Protein AF-0000000087124757 (afdb_homodimer)

Secondary structure (DSSP, 8-state):
----------------------PPP--TTT-PPPPPP---TTEEEEE-TTPPEEE--SB-SSSB---SS--HHHHHHHHHHHTSTT--HHHHHHHHHHHHHHHHHT--SHHHHHHHHHHHHHHHHHHHHH-HHHHHHHHHHHEEEEEGGGHHHHHHHHHHHHHHHTT--HHHHSHHHHHHHHHHTTT-HHHHHHHHHHHSGGGEEE-TT---HHHHHHHHHHHTTS--------------------S-----/----------------------PPP--TTT-PPPPPP---TTEEEEE-TTPPEEE--SB-SSSB---SS--HHHHHHHHHHHTSTT--HHHHHHHHHHHHHHHHHT--SHHHHHHHHHHHHHHHHHHHHH-HHHHHHHHHHHEEEEEGGGHHHHHHHHHHHHHHHTT--HHHHSHHHHHHHHHHTTT-HHHHHHHHHHHSGGGEEE-TT---HHHHHHHHHHHTTS--------------------S-----

InterPro domains:
  IPR010711 Group XII secretory phospholipase A2 precursor [PF06951] (37-149)
  IPR010711 Group XII secretory phospholipase A2 precursor [PTHR12824] (26-150)
  IPR036444 Phospholipase A2 domain superfamily [G3DSA:1.20.90.10] (26-131)
  IPR036444 Phospholipase A2 domain superfamily [SSF48619] (36-127)

pLDDT: mean 80.09, std 24.35, range [23.08, 98.69]

Foldseek 3Di:
DPPPPPPPPPPPPPPVPVPPPLDADDCVVPQDFFDADDDDPQKDKAFDQPDFAEFAFPDFLLDDDDDPQRLRVLRLLLSNQLQQQPRGLVVSLVSSLVSLSVSLVPDDDSVSSSRSSVVSNVSSCCSRNPCSQQSRQSNVRGIDIDRPVCRLVRLLSSVLSLCVVQPHDPVCNDPVNSVVLCVVCPVNSSVSVSVVCVVRVVSYHYDSNDGTPVSVVSVVVVPVVDDPDDDDDDPPDPPCPVDDPPDPPPDD/DPPPPPPPPPPPPPPVPVPPPLDADDCVVPQDFQDADDDDPQKDKAFDQPDFAEFQFPDFLLDDDDDPQRCRVLRLLLSNQLQQQPRGLVVSLVSSLVSLSVSLVPDDDSVSSSRSSVVSNVSSCCSRNPCSQQSRQSNVRGIDIDRPVCRLVRLLSSVLSLCVVQPHDPVCNDPVNSVVLCVVCPVNSSVSVSVVCVVRVVSYHYDSNDGTPVSVVSVVVVPVVDPPDDDDDDPPDPPCPVDDPPDPPPDD

Radius of gyration: 28.94 Å; Cα contacts (8 Å, |Δi|>4): 616; chains: 2; bounding box: 80×95×73 Å

Solvent-accessible surface area (backbone atoms only — not comparable to full-atom values): 28978 Å² total; per-residue (Å²): 136,83,78,76,78,76,78,76,77,75,76,74,75,75,74,74,69,74,67,68,66,86,64,66,63,40,48,76,89,64,40,64,82,59,72,71,86,79,48,61,89,74,31,25,70,23,42,41,53,82,63,77,45,53,22,52,32,35,68,38,48,64,49,56,48,45,57,93,60,85,52,42,69,43,29,25,50,36,38,43,41,36,41,25,36,83,45,59,65,68,59,32,51,51,49,35,47,52,46,46,49,54,59,28,67,69,44,81,52,64,69,60,24,48,28,36,46,28,50,43,42,51,51,49,50,43,54,51,67,63,33,48,57,43,38,42,50,31,25,58,67,21,28,42,71,34,51,46,91,44,26,66,58,35,41,50,48,21,49,51,44,50,38,58,75,68,66,55,56,70,73,61,67,32,68,67,43,43,52,50,52,52,61,73,28,61,94,36,53,31,58,49,52,54,51,49,40,64,76,39,52,82,59,56,37,80,33,65,75,51,72,50,54,62,24,51,45,33,44,59,37,57,53,76,72,56,83,74,76,82,70,88,77,64,86,66,74,76,71,70,68,69,90,86,77,90,72,67,94,73,88,126,135,82,78,77,78,76,77,77,76,77,76,75,75,75,75,72,69,74,68,68,66,86,64,67,63,40,48,78,88,65,39,64,82,59,74,72,86,79,48,60,91,73,32,25,71,23,43,40,53,82,64,77,46,53,21,50,33,36,67,37,49,64,48,54,50,45,58,94,61,86,52,42,68,41,29,26,51,35,38,43,40,38,41,25,39,83,44,59,64,68,59,33,52,51,45,34,48,52,45,46,49,52,60,28,68,69,45,80,53,66,70,59,22,48,28,37,47,28,49,42,41,51,52,49,50,42,54,52,66,64,33,48,58,43,38,43,50,32,24,58,67,20,28,41,70,34,50,47,90,42,26,65,59,37,41,50,50,21,50,52,43,50,38,60,75,67,66,53,57,70,74,62,69,33,67,69,44,44,50,50,52,52,60,74,31,60,97,36,54,31,58,49,51,53,52,49,40,67,75,40,53,80,58,56,37,81,34,64,75,50,74,48,55,61,24,53,46,33,44,59,33,57,50,78,71,52,83,72,78,82,69,83,78,68,86,68,73,74,73,70,69,67,86,87,76,89,78,69,91,74,87,128

Structure (mmCIF, N/CA/C/O backbone):
data_AF-0000000087124757-model_v1
#
loop_
_entity.id
_entity.type
_entity.pdbx_description
1 polymer 'Phospholipase A2'
#
loop_
_atom_site.group_PDB
_atom_site.id
_atom_site.type_symbol
_atom_site.label_atom_id
_atom_site.label_alt_id
_atom_site.label_comp_id
_atom_site.label_asym_id
_atom_site.label_entity_id
_atom_site.label_seq_id
_atom_site.pdbx_PDB_ins_code
_atom_site.Cartn_x
_atom_site.Cartn_y
_atom_site.Cartn_z
_atom_site.occupancy
_atom_site.B_iso_or_equiv
_atom_site.auth_seq_id
_atom_site.auth_comp_id
_atom_site.auth_asym_id
_atom_site.auth_atom_id
_atom_site.pdbx_PDB_model_num
ATOM 1 N N . MET A 1 1 ? -51.438 40.969 -28.281 1 32.56 1 MET A N 1
ATOM 2 C CA . MET A 1 1 ? -51.062 40.156 -27.109 1 32.56 1 MET A CA 1
ATOM 3 C C . MET A 1 1 ? -49.812 39.344 -27.391 1 32.56 1 MET A C 1
ATOM 5 O O . MET A 1 1 ? -49.844 38.375 -28.156 1 32.56 1 MET A O 1
ATOM 9 N N . VAL A 1 2 ? -48.656 40.031 -27.469 1 40.56 2 VAL A N 1
ATOM 10 C CA . VAL A 1 2 ? -47.281 39.562 -27.766 1 40.56 2 VAL A CA 1
ATOM 11 C C . VAL A 1 2 ? -46.812 38.625 -26.641 1 40.56 2 VAL A C 1
ATOM 13 O O . VAL A 1 2 ? -46.75 39.062 -25.484 1 40.56 2 VAL A O 1
ATOM 16 N N . LEU A 1 3 ? -47.094 37.375 -26.734 1 39.69 3 LEU A N 1
ATOM 17 C CA . LEU A 1 3 ? -46.625 36.344 -25.844 1 39.69 3 LEU A CA 1
ATOM 18 C C . LEU A 1 3 ? -45.094 36.281 -25.781 1 39.69 3 LEU A C 1
ATOM 20 O O . LEU A 1 3 ? -44.438 36.062 -26.797 1 39.69 3 LEU A O 1
ATOM 24 N N . THR A 1 4 ? -44.531 37.062 -24.875 1 40.69 4 THR A N 1
ATOM 25 C CA . THR A 1 4 ? -43.125 36.969 -24.531 1 40.69 4 THR A CA 1
ATOM 26 C C . THR A 1 4 ? -42.781 35.562 -24.094 1 40.69 4 THR A C 1
ATOM 28 O O . THR A 1 4 ? -43.375 35 -23.188 1 40.69 4 THR A O 1
ATOM 31 N N . ARG A 1 5 ? -42.312 34.75 -25.031 1 38.16 5 ARG A N 1
ATOM 32 C CA . ARG A 1 5 ? -41.688 33.438 -24.766 1 38.16 5 ARG A CA 1
ATOM 33 C C . ARG A 1 5 ? -40.562 33.562 -23.734 1 38.16 5 ARG A C 1
ATOM 35 O O . ARG A 1 5 ? -39.562 34.25 -23.969 1 38.16 5 ARG A O 1
ATOM 42 N N . SER A 1 6 ? -40.906 33.531 -22.469 1 37.94 6 SER A N 1
ATOM 43 C CA . SER A 1 6 ? -39.875 33.375 -21.422 1 37.94 6 SER A CA 1
ATOM 44 C C . SER A 1 6 ? -38.969 32.188 -21.688 1 37.94 6 SER A C 1
ATOM 46 O O . SER A 1 6 ? -39.438 31.062 -21.812 1 37.94 6 SER A O 1
ATOM 48 N N . LEU A 1 7 ? -37.844 32.438 -22.328 1 37.19 7 LEU A N 1
ATOM 49 C CA . LEU A 1 7 ? -36.781 31.469 -22.438 1 37.19 7 LEU A CA 1
ATOM 50 C C . LEU A 1 7 ? -36.281 31.047 -21.062 1 37.19 7 LEU A C 1
ATOM 52 O O . LEU A 1 7 ? -35.75 31.875 -20.312 1 37.19 7 LEU A O 1
ATOM 56 N N . LEU A 1 8 ? -36.969 30.141 -20.422 1 35.88 8 LEU A N 1
ATOM 57 C CA . LEU A 1 8 ? -36.406 29.484 -19.25 1 35.88 8 LEU A CA 1
ATOM 58 C C . LEU A 1 8 ? -35.062 28.844 -19.562 1 35.88 8 LEU A C 1
ATOM 60 O O . LEU A 1 8 ? -34.969 27.953 -20.406 1 35.88 8 LEU A O 1
ATOM 64 N N . LEU A 1 9 ? -34 29.609 -19.406 1 36.03 9 LEU A N 1
ATOM 65 C CA . LEU A 1 9 ? -32.656 29.016 -19.406 1 36.03 9 LEU A CA 1
ATOM 66 C C . LEU A 1 9 ? -32.5 28.016 -18.281 1 36.03 9 LEU A C 1
ATOM 68 O O . LEU A 1 9 ? -32.531 28.375 -17.094 1 36.03 9 LEU A O 1
ATOM 72 N N . SER A 1 10 ? -32.969 26.828 -18.5 1 36.44 10 SER A N 1
ATOM 73 C CA . SER A 1 10 ? -32.594 25.734 -17.609 1 36.44 10 SER A CA 1
ATOM 74 C C . SER A 1 10 ? -31.078 25.656 -17.469 1 36.44 10 SER A C 1
ATOM 76 O O . SER A 1 10 ? -30.359 25.438 -18.469 1 36.44 10 SER A O 1
ATOM 78 N N . CYS A 1 11 ? -30.5 26.375 -16.562 1 33.31 11 CYS A N 1
ATOM 79 C CA . CYS A 1 11 ? -29.125 26.125 -16.156 1 33.31 11 CYS A CA 1
ATOM 80 C C . CYS A 1 11 ? -28.938 24.656 -15.75 1 33.31 11 CYS A C 1
ATOM 82 O O . CYS A 1 11 ? -29.422 24.234 -14.703 1 33.31 11 CYS A O 1
ATOM 84 N N . ALA A 1 12 ? -28.812 23.781 -16.734 1 34.53 12 ALA A N 1
ATOM 85 C CA . ALA A 1 12 ? -28.312 22.438 -16.422 1 34.53 12 ALA A CA 1
ATOM 86 C C . ALA A 1 12 ? -27.031 22.516 -15.609 1 34.53 12 ALA A C 1
ATOM 88 O O . ALA A 1 12 ? -26 23.016 -16.078 1 34.53 12 ALA A O 1
ATOM 89 N N . LEU A 1 13 ? -27.094 22.609 -14.328 1 34.84 13 LEU A N 1
ATOM 90 C CA . LEU A 1 13 ? -25.969 22.328 -13.445 1 34.84 13 LEU A CA 1
ATOM 91 C C . LEU A 1 13 ? -25.281 21.031 -13.828 1 34.84 13 LEU A C 1
ATOM 93 O O . LEU A 1 13 ? -25.859 19.953 -13.703 1 34.84 13 LEU A O 1
ATOM 97 N N . TRP A 1 14 ? -24.391 21.062 -14.781 1 32.84 14 TRP A N 1
ATOM 98 C CA . TRP A 1 14 ? -23.453 19.953 -14.984 1 32.84 14 TRP A CA 1
ATOM 99 C C . TRP A 1 14 ? -22.672 19.672 -13.703 1 32.84 14 TRP A C 1
ATOM 101 O O . TRP A 1 14 ? -21.797 20.453 -13.328 1 32.84 14 TRP A O 1
ATOM 111 N N . VAL A 1 15 ? -23.234 19.078 -12.758 1 34.16 15 VAL A N 1
ATOM 112 C CA . VAL A 1 15 ? -22.391 18.422 -11.758 1 34.16 15 VAL A CA 1
ATOM 113 C C . VAL A 1 15 ? -21.422 17.469 -12.445 1 34.16 15 VAL A C 1
ATOM 115 O O . VAL A 1 15 ? -21.828 16.406 -12.922 1 34.16 15 VAL A O 1
ATOM 118 N N . GLY A 1 16 ? -20.453 17.969 -13.07 1 30.33 16 GLY A N 1
ATOM 119 C CA . GLY A 1 16 ? -19.391 17.109 -13.547 1 30.33 16 GLY A CA 1
ATOM 120 C C . GLY A 1 16 ? -18.922 16.094 -12.508 1 30.33 16 GLY A C 1
ATOM 121 O O . GLY A 1 16 ? -18.297 16.469 -11.516 1 30.33 16 GLY A O 1
ATOM 122 N N . CYS A 1 17 ? -19.625 15.109 -12.352 1 33.94 17 CYS A N 1
ATOM 123 C CA . CYS A 1 17 ? -19.094 13.945 -11.648 1 33.94 17 CYS A CA 1
ATOM 124 C C . CYS A 1 17 ? -17.734 13.547 -12.227 1 33.94 17 CYS A C 1
ATOM 126 O O . CYS A 1 17 ? -17.656 13.086 -13.367 1 33.94 17 CYS A O 1
ATOM 128 N N . VAL A 1 18 ? -16.75 14.227 -11.953 1 34.88 18 VAL A N 1
ATOM 129 C CA . VAL A 1 18 ? -15.445 13.688 -12.336 1 34.88 18 VAL A CA 1
ATOM 130 C C . VAL A 1 18 ? -15.391 12.195 -12.023 1 34.88 18 VAL A C 1
ATOM 132 O O . VAL A 1 18 ? -15.422 11.797 -10.852 1 34.88 18 VAL A O 1
ATOM 135 N N . ALA A 1 19 ? -15.875 11.453 -12.914 1 38.41 19 ALA A N 1
ATOM 136 C CA . ALA A 1 19 ? -15.703 10.008 -12.828 1 38.41 19 ALA A CA 1
ATOM 137 C C . ALA A 1 19 ? -14.266 9.648 -12.453 1 38.41 19 ALA A C 1
ATOM 139 O O . ALA A 1 19 ? -13.312 10.148 -13.062 1 38.41 19 ALA A O 1
ATOM 140 N N . ALA A 1 20 ? -14.008 9.328 -11.195 1 45.75 20 ALA A N 1
ATOM 141 C CA . ALA A 1 20 ? -12.719 8.766 -10.789 1 45.7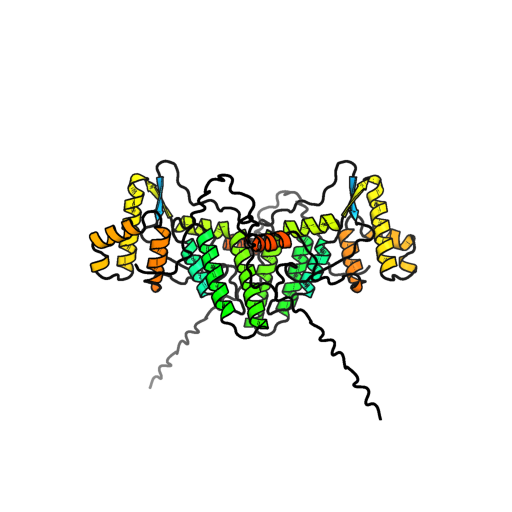5 20 ALA A CA 1
ATOM 142 C C . ALA A 1 20 ? -12.156 7.852 -11.875 1 45.75 20 ALA A C 1
ATOM 144 O O . ALA A 1 20 ? -12.867 7 -12.414 1 45.75 20 ALA A O 1
ATOM 145 N N . SER A 1 21 ? -11.164 8.25 -12.617 1 49.28 21 SER A N 1
ATOM 146 C CA . SER A 1 21 ? -10.562 7.441 -13.672 1 49.28 21 SER A CA 1
ATOM 147 C C . SER A 1 21 ? -10.391 5.992 -13.234 1 49.28 21 SER A C 1
ATOM 149 O O . SER A 1 21 ? -9.977 5.727 -12.102 1 49.28 21 SER A O 1
ATOM 151 N N . ILE A 1 22 ? -11.055 5.023 -13.828 1 55.78 22 ILE A N 1
ATOM 152 C CA . ILE A 1 22 ? -10.922 3.576 -13.695 1 55.78 22 ILE A CA 1
ATOM 153 C C . ILE A 1 22 ? -9.484 3.158 -13.984 1 55.78 22 ILE A C 1
ATOM 155 O O . ILE A 1 22 ? -9.102 2.014 -13.727 1 55.78 22 ILE A O 1
ATOM 159 N N . ASP A 1 23 ? -8.703 4.191 -14.133 1 68.94 23 ASP A N 1
ATOM 160 C CA . ASP A 1 23 ? -7.363 3.824 -14.578 1 68.94 23 ASP A CA 1
ATOM 161 C C . ASP A 1 23 ? -6.441 3.561 -13.391 1 68.94 23 ASP A C 1
ATOM 163 O O . ASP A 1 23 ? -6.465 4.301 -12.406 1 68.94 23 ASP A O 1
ATOM 167 N N . PHE A 1 24 ? -5.844 2.406 -13.523 1 78.12 24 PHE A N 1
ATOM 168 C CA . PHE A 1 24 ? -4.797 2.066 -12.562 1 78.12 24 PHE A CA 1
ATOM 169 C C . PHE A 1 24 ? -3.572 2.953 -12.766 1 78.12 24 PHE A C 1
ATOM 171 O O . PHE A 1 24 ? -3.287 3.387 -13.883 1 78.12 24 PHE A O 1
ATOM 178 N N . PRO A 1 25 ? -2.914 3.297 -11.68 1 73.56 25 PRO A N 1
ATOM 179 C CA . PRO A 1 25 ? -1.714 4.121 -11.836 1 73.56 25 PRO A CA 1
ATOM 180 C C . PRO A 1 25 ? -0.583 3.391 -12.555 1 73.56 25 PRO A C 1
ATOM 182 O O . PRO A 1 25 ? -0.464 2.168 -12.445 1 73.56 25 PRO A O 1
ATOM 185 N N . ASP A 1 26 ? 0.135 4.129 -13.297 1 72.44 26 ASP A N 1
ATOM 186 C CA . ASP A 1 26 ? 1.363 3.596 -13.875 1 72.44 26 ASP A CA 1
ATOM 187 C C . ASP A 1 26 ? 2.494 3.58 -12.852 1 72.44 26 ASP A C 1
ATOM 189 O O . ASP A 1 26 ? 2.998 4.633 -12.453 1 72.44 26 ASP A O 1
ATOM 193 N N . LEU A 1 27 ? 2.848 2.439 -12.398 1 73.06 27 LEU A N 1
ATOM 194 C CA . LEU A 1 27 ? 3.826 2.311 -11.328 1 73.06 27 LEU A CA 1
ATOM 195 C C . LEU A 1 27 ? 5.184 1.881 -11.875 1 73.06 27 LEU A C 1
ATOM 197 O O . LEU A 1 27 ? 6.07 1.491 -11.109 1 73.06 27 LEU A O 1
ATOM 201 N N . SER A 1 28 ? 5.379 1.917 -13.172 1 66.75 28 SER A N 1
ATOM 202 C CA . SER A 1 28 ? 6.594 1.426 -13.805 1 66.75 28 SER A CA 1
ATOM 203 C C . SER A 1 28 ? 7.828 2.143 -13.266 1 66.75 28 SER A C 1
ATOM 205 O O . SER A 1 28 ? 8.867 1.518 -13.047 1 66.75 28 SER A O 1
ATOM 207 N N . SER A 1 29 ? 7.652 3.459 -12.969 1 61.97 29 SER A N 1
ATOM 208 C CA . SER A 1 29 ? 8.797 4.242 -12.516 1 61.97 29 SER A CA 1
ATOM 209 C C . SER A 1 29 ? 8.984 4.129 -11 1 61.97 29 SER A C 1
ATOM 211 O O . SER A 1 29 ? 10.016 4.539 -10.469 1 61.97 29 SER A O 1
ATOM 213 N N . TYR A 1 30 ? 8.062 3.57 -10.383 1 62.69 30 TYR A N 1
ATOM 214 C CA . TYR A 1 30 ? 8.117 3.553 -8.922 1 62.69 30 TYR A CA 1
ATOM 215 C C . TYR A 1 30 ? 8.328 2.135 -8.406 1 62.69 30 TYR A C 1
ATOM 217 O O . TYR A 1 30 ? 8.656 1.939 -7.23 1 62.69 30 TYR A O 1
ATOM 225 N N . SER A 1 31 ? 8.094 1.285 -9.305 1 61.84 31 SER A N 1
ATOM 226 C CA . SER A 1 31 ? 8.273 -0.098 -8.883 1 61.84 31 SER A CA 1
ATOM 227 C C . SER A 1 31 ? 9.75 -0.436 -8.719 1 61.84 31 SER A C 1
ATOM 229 O O . SER A 1 31 ? 10.562 -0.135 -9.594 1 61.84 31 SER A O 1
ATOM 231 N N . GLN A 1 32 ? 10.125 -0.508 -7.488 1 60.91 32 GLN A N 1
ATOM 232 C CA . GLN A 1 32 ? 11.492 -0.961 -7.262 1 60.91 32 GLN A CA 1
ATOM 233 C C . GLN A 1 32 ? 11.68 -2.4 -7.734 1 60.91 32 GLN A C 1
ATOM 235 O O . GLN A 1 32 ? 10.852 -3.268 -7.441 1 60.91 32 GLN A O 1
ATOM 240 N N . PRO A 1 33 ? 12.672 -2.498 -8.633 1 70.19 33 PRO A N 1
ATOM 241 C CA . PRO A 1 33 ? 12.93 -3.873 -9.07 1 70.19 33 PRO A CA 1
ATOM 242 C C . PRO A 1 33 ? 13.289 -4.801 -7.91 1 70.19 33 PRO A C 1
ATOM 244 O O . PRO A 1 33 ? 14.094 -4.43 -7.047 1 70.19 33 PRO A O 1
ATOM 247 N N . CYS A 1 34 ? 12.477 -5.781 -7.777 1 82.5 34 CYS A N 1
ATOM 248 C CA . CYS A 1 34 ? 12.812 -6.805 -6.797 1 82.5 34 CYS A CA 1
ATOM 249 C C . CYS A 1 34 ? 14.055 -7.586 -7.227 1 82.5 34 CYS A C 1
ATOM 251 O O . CYS A 1 34 ? 14.25 -7.84 -8.414 1 82.5 34 CYS A O 1
ATOM 253 N N . GLU A 1 35 ? 14.883 -7.859 -6.332 1 82.44 35 GLU A N 1
ATOM 254 C CA . GLU A 1 35 ? 16.016 -8.719 -6.648 1 82.44 35 GLU A CA 1
ATOM 255 C C . GLU A 1 35 ? 15.555 -10.094 -7.121 1 82.44 35 GLU A C 1
ATOM 257 O O . GLU A 1 35 ? 14.758 -10.75 -6.453 1 82.44 35 GLU A O 1
ATOM 262 N N . PRO A 1 36 ? 16 -10.43 -8.25 1 86.06 36 PRO A N 1
ATOM 263 C CA . PRO A 1 36 ? 15.648 -11.773 -8.711 1 86.06 36 PRO A CA 1
ATOM 264 C C . PRO A 1 36 ? 16.344 -12.875 -7.914 1 86.06 36 PRO A C 1
ATOM 266 O O . PRO A 1 36 ? 17.266 -12.594 -7.148 1 86.06 36 PRO A O 1
ATOM 269 N N . PHE A 1 37 ? 15.75 -14.055 -7.961 1 95.12 37 PHE A N 1
ATOM 270 C CA . PHE A 1 37 ? 16.438 -15.234 -7.434 1 95.12 37 PHE A CA 1
ATOM 271 C C . PHE A 1 37 ? 17.766 -15.453 -8.156 1 95.12 37 PHE A C 1
ATOM 273 O O . P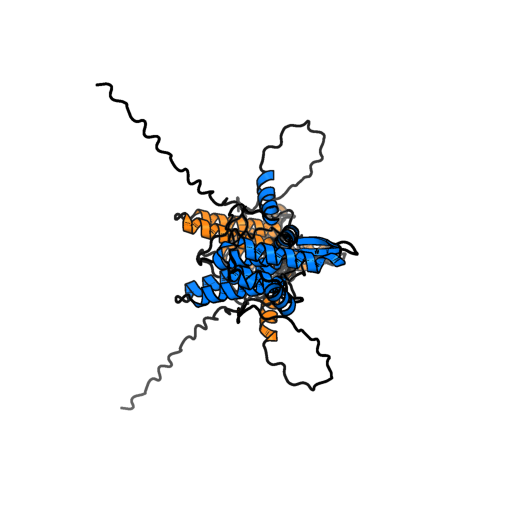HE A 1 37 ? 17.797 -15.57 -9.383 1 95.12 37 PHE A O 1
ATOM 280 N N . THR A 1 38 ? 18.844 -15.5 -7.422 1 94.44 38 THR A N 1
ATOM 281 C CA . THR A 1 38 ? 20.156 -15.602 -8.047 1 94.44 38 THR A CA 1
ATOM 282 C C . THR A 1 38 ? 20.938 -16.781 -7.48 1 94.44 38 THR A C 1
ATOM 284 O O . THR A 1 38 ? 20.641 -17.266 -6.383 1 94.44 38 THR A O 1
ATOM 287 N N . CYS A 1 39 ? 21.781 -17.203 -8.312 1 97.19 39 CYS A N 1
ATOM 288 C CA . CYS A 1 39 ? 22.672 -18.297 -7.953 1 97.19 39 CYS A CA 1
ATOM 289 C C . CYS A 1 39 ? 24.141 -17.875 -8.055 1 97.19 39 CYS A C 1
ATOM 291 O O . CYS A 1 39 ? 24.453 -16.891 -8.742 1 97.19 39 CYS A O 1
ATOM 293 N N . ARG A 1 40 ? 24.953 -18.562 -7.332 1 95.44 40 ARG A N 1
ATOM 294 C CA . ARG A 1 40 ? 26.406 -18.344 -7.453 1 95.44 40 ARG A CA 1
ATOM 295 C C . ARG A 1 40 ? 26.875 -18.672 -8.859 1 95.44 40 ARG A C 1
ATOM 297 O O . ARG A 1 40 ? 26.172 -19.328 -9.633 1 95.44 40 ARG A O 1
ATOM 304 N N . PRO A 1 41 ? 28.062 -18.219 -9.164 1 95.5 41 PRO A N 1
ATOM 305 C CA . PRO A 1 41 ? 28.578 -18.516 -10.5 1 95.5 41 PRO A CA 1
ATOM 306 C C . PRO A 1 41 ? 28.578 -20 -10.82 1 95.5 41 PRO A C 1
ATOM 308 O O . PRO A 1 41 ? 28.797 -20.828 -9.93 1 95.5 41 PRO A O 1
ATOM 311 N N . LYS A 1 42 ? 28.344 -20.375 -11.984 1 97.19 42 LYS A N 1
ATOM 312 C CA . LYS A 1 42 ? 28.344 -21.734 -12.531 1 97.19 42 LYS A CA 1
ATOM 313 C C . LYS A 1 42 ? 27.094 -22.484 -12.094 1 97.19 42 LYS A C 1
ATOM 315 O O . LYS A 1 42 ? 27.016 -23.719 -12.25 1 97.19 42 LYS A O 1
ATOM 320 N N . ARG A 1 43 ? 26.234 -21.812 -11.453 1 98 43 ARG A N 1
ATOM 321 C CA . ARG A 1 43 ? 24.922 -22.375 -11.117 1 98 43 ARG A CA 1
ATOM 322 C C . ARG A 1 43 ? 23.797 -21.5 -11.672 1 98 43 ARG A C 1
ATOM 324 O O . ARG A 1 43 ? 23.984 -20.297 -11.883 1 98 43 ARG A O 1
ATOM 331 N N . SER A 1 44 ? 22.734 -22.125 -11.938 1 97.38 44 SER A N 1
ATOM 332 C CA . SER A 1 44 ? 21.594 -21.422 -12.508 1 97.38 44 SER A CA 1
ATOM 333 C C . SER A 1 44 ? 20.297 -21.812 -11.812 1 97.38 44 SER A C 1
ATOM 335 O O . SER A 1 44 ? 20.172 -22.938 -11.328 1 97.38 44 SER A O 1
ATOM 337 N N . PRO A 1 45 ? 19.375 -20.859 -11.82 1 97.81 45 PRO A N 1
ATOM 338 C CA . PRO A 1 45 ? 18.078 -21.203 -11.242 1 97.81 45 PRO A CA 1
ATOM 339 C C . PRO A 1 45 ? 17.328 -22.25 -12.062 1 97.81 45 PRO A C 1
ATOM 341 O O . PRO A 1 45 ? 17.375 -22.234 -13.289 1 97.81 45 PRO A O 1
ATOM 344 N N . ALA A 1 46 ? 16.734 -23.156 -11.398 1 98.25 46 ALA A N 1
ATOM 345 C CA . ALA A 1 46 ? 15.836 -24.156 -11.969 1 98.25 46 ALA A CA 1
ATOM 346 C C . ALA A 1 46 ? 14.656 -24.438 -11.039 1 98.25 46 ALA A C 1
ATOM 348 O O . ALA A 1 46 ? 14.758 -24.234 -9.828 1 98.25 46 ALA A O 1
ATOM 349 N N . PRO A 1 47 ? 13.531 -24.828 -11.68 1 98.56 47 PRO A N 1
ATOM 350 C CA . PRO A 1 47 ? 12.391 -25.109 -10.812 1 98.56 47 PRO A CA 1
ATOM 351 C C . PRO A 1 47 ? 12.594 -26.344 -9.945 1 98.56 47 PRO A C 1
ATOM 353 O O . PRO A 1 47 ? 13.188 -27.328 -10.398 1 98.56 47 PRO A O 1
ATOM 356 N N . VAL A 1 48 ? 12.102 -26.266 -8.75 1 98.44 48 VAL A N 1
ATOM 357 C CA . VAL A 1 48 ? 12.094 -27.422 -7.863 1 98.44 48 VAL A CA 1
ATOM 358 C C . VAL A 1 48 ? 11.18 -28.516 -8.438 1 98.44 48 VAL A C 1
ATOM 360 O O . VAL A 1 48 ? 10.016 -28.25 -8.75 1 98.44 48 VAL A O 1
ATOM 363 N N . LYS A 1 49 ? 11.695 -29.672 -8.523 1 98.06 49 LYS A N 1
ATOM 364 C CA . LYS A 1 49 ? 11.039 -30.766 -9.234 1 98.06 49 LYS A CA 1
ATOM 365 C C . LYS A 1 49 ? 9.648 -31.031 -8.68 1 98.06 49 LYS A C 1
ATOM 367 O O . LYS A 1 49 ? 8.672 -31.078 -9.43 1 98.06 49 LYS A O 1
ATOM 372 N N . ASP A 1 50 ? 9.492 -31.188 -7.395 1 97.88 50 ASP A N 1
ATOM 373 C CA . ASP A 1 50 ? 8.234 -31.625 -6.801 1 97.88 50 ASP A CA 1
ATOM 374 C C . ASP A 1 50 ? 7.562 -30.469 -6.047 1 97.88 50 ASP A C 1
ATOM 376 O O . ASP A 1 50 ? 6.855 -30.703 -5.062 1 97.88 50 ASP A O 1
ATOM 380 N N . PHE A 1 51 ? 7.867 -29.281 -6.484 1 97.31 51 PHE A N 1
ATOM 381 C CA . PHE A 1 51 ? 7.262 -28.109 -5.859 1 97.31 51 PHE A CA 1
ATOM 382 C C . PHE A 1 51 ? 5.742 -28.156 -5.961 1 97.31 51 PHE A C 1
ATOM 384 O O . PHE A 1 51 ? 5.195 -28.469 -7.023 1 97.31 51 PHE A O 1
ATOM 391 N N . GLU A 1 52 ? 5.078 -27.828 -4.816 1 96.69 52 GLU A N 1
ATOM 392 C CA . GLU A 1 52 ? 3.621 -27.75 -4.789 1 96.69 52 GLU A CA 1
ATOM 393 C C . GLU A 1 52 ? 3.15 -26.297 -4.816 1 96.69 52 GLU A C 1
ATOM 395 O O . GLU A 1 52 ? 3.578 -25.484 -3.992 1 96.69 52 GLU A O 1
ATOM 400 N N . PHE A 1 53 ? 2.291 -25.984 -5.758 1 97.31 53 PHE A N 1
ATOM 401 C CA . PHE A 1 53 ? 1.711 -24.656 -5.801 1 97.31 53 PHE A CA 1
ATOM 402 C C . PHE A 1 53 ? 0.656 -24.484 -4.715 1 97.31 53 PHE A C 1
ATOM 404 O O . PHE A 1 53 ? -0.32 -25.234 -4.668 1 97.31 53 PHE A O 1
ATOM 411 N N . THR A 1 54 ? 0.87 -23.469 -3.854 1 95.88 54 THR A N 1
ATOM 412 C CA . THR A 1 54 ? -0.093 -23.156 -2.803 1 95.88 54 THR A CA 1
ATOM 413 C C . THR A 1 54 ? -0.477 -21.688 -2.844 1 95.88 54 THR A C 1
ATOM 415 O O . THR A 1 54 ? 0.296 -20.844 -3.32 1 95.88 54 THR A O 1
ATOM 418 N N . ALA A 1 55 ? -1.661 -21.422 -2.471 1 94.94 55 ALA A N 1
ATOM 419 C CA . ALA A 1 55 ? -2.182 -20.062 -2.418 1 94.94 55 ALA A CA 1
ATOM 420 C C . ALA A 1 55 ? -3.006 -19.828 -1.155 1 94.94 55 ALA A C 1
ATOM 422 O O . ALA A 1 55 ? -3.535 -20.781 -0.575 1 94.94 55 ALA A O 1
ATOM 423 N N . ASN A 1 56 ? -3.125 -18.656 -0.701 1 92.31 56 ASN A N 1
ATOM 424 C CA . ASN A 1 56 ? -3.871 -18.359 0.518 1 92.31 56 ASN A CA 1
ATOM 425 C C . ASN A 1 56 ? -4.766 -17.141 0.346 1 92.31 56 ASN A C 1
ATOM 427 O O . ASN A 1 56 ? -5.098 -16.469 1.324 1 92.31 56 ASN A O 1
ATOM 431 N N . GLY A 1 57 ? -5.074 -16.828 -0.89 1 92.5 57 GLY A N 1
ATOM 432 C CA . GLY A 1 57 ? -5.965 -15.695 -1.122 1 92.5 57 GLY A CA 1
ATOM 433 C C . GLY A 1 57 ? -5.281 -14.352 -0.986 1 92.5 57 GLY A C 1
ATOM 434 O O . GLY A 1 57 ? -4.07 -14.242 -1.204 1 92.5 57 GLY A O 1
ATOM 435 N N . CYS A 1 58 ? -6.098 -13.352 -0.707 1 92 58 CYS A N 1
ATOM 436 C CA . CYS A 1 58 ? -5.59 -11.992 -0.611 1 92 58 CYS A CA 1
ATOM 437 C C . CYS A 1 58 ? -4.98 -11.727 0.761 1 92 58 CYS A C 1
ATOM 439 O O . CYS A 1 58 ? -5.531 -12.148 1.78 1 92 58 CYS A O 1
ATOM 441 N N . GLY A 1 59 ? -3.832 -11.039 0.712 1 87.69 59 GLY A N 1
ATOM 442 C CA . GLY A 1 59 ? -3.117 -10.773 1.952 1 87.69 59 GLY A CA 1
ATOM 443 C C . GLY A 1 59 ? -2.16 -11.891 2.334 1 87.69 59 GLY A C 1
ATOM 444 O O . GLY A 1 59 ? -1.57 -12.531 1.465 1 87.69 59 GLY A O 1
ATOM 445 N N . THR A 1 60 ? -1.865 -11.953 3.619 1 83.06 60 THR A N 1
ATOM 446 C CA . THR A 1 60 ? -1.008 -13 4.168 1 83.06 60 THR A CA 1
ATOM 447 C C . THR A 1 60 ? -1.768 -13.844 5.191 1 83.06 60 THR A C 1
ATOM 449 O O . THR A 1 60 ? -2.902 -13.516 5.547 1 83.06 60 THR A O 1
ATOM 452 N N . SER A 1 61 ? -1.137 -14.938 5.59 1 79.88 61 SER A N 1
ATOM 453 C CA . SER A 1 61 ? -1.77 -15.766 6.609 1 79.88 61 SER A CA 1
ATOM 454 C C . SER A 1 61 ? -2.008 -14.977 7.895 1 79.88 61 SER A C 1
ATOM 456 O O . SER A 1 61 ? -3.023 -15.172 8.562 1 79.88 61 SER A O 1
ATOM 458 N N . GLY A 1 62 ? -1.094 -14.07 8.188 1 79.06 62 GLY A N 1
ATOM 459 C CA . GLY A 1 62 ? -1.214 -13.273 9.406 1 79.06 62 GLY A CA 1
ATOM 460 C C . GLY A 1 62 ? -2.162 -12.102 9.258 1 79.06 62 GLY A C 1
ATOM 461 O O . GLY A 1 62 ? -2.596 -11.523 10.258 1 79.06 62 GLY A O 1
ATOM 462 N N . MET A 1 63 ? -2.439 -11.781 8.031 1 84.19 63 MET A N 1
ATOM 463 C CA . MET A 1 63 ? -3.336 -10.664 7.758 1 84.19 63 MET A CA 1
ATOM 464 C C . MET A 1 63 ? -4.176 -10.93 6.512 1 84.19 63 MET A C 1
ATOM 466 O O . MET A 1 63 ? -4.016 -10.258 5.492 1 84.19 63 MET A O 1
ATOM 470 N N . PRO A 1 64 ? -5.074 -11.898 6.738 1 86.38 64 PRO A N 1
ATOM 471 C CA . PRO A 1 64 ? -5.969 -12.094 5.598 1 86.38 64 PRO A CA 1
ATOM 472 C C . PRO A 1 64 ? -6.812 -10.859 5.285 1 86.38 64 PRO A C 1
ATOM 474 O O . PRO A 1 64 ? -7.223 -10.141 6.195 1 86.38 64 PRO A O 1
ATOM 477 N N . ILE A 1 65 ? -7.102 -10.664 4.051 1 88.25 65 ILE A N 1
ATOM 478 C CA . ILE A 1 65 ? -7.816 -9.469 3.613 1 88.25 65 ILE A CA 1
ATOM 479 C C . ILE A 1 65 ? -9.164 -9.867 3.01 1 88.25 65 ILE A C 1
ATOM 481 O O . ILE A 1 65 ? -9.227 -10.742 2.141 1 88.25 65 ILE A O 1
ATOM 485 N N . SER A 1 66 ? -10.156 -9.289 3.518 1 88.19 66 SER A N 1
ATOM 486 C CA . SER A 1 66 ? -11.492 -9.422 2.953 1 88.19 66 SER A CA 1
ATOM 487 C C . SER A 1 66 ? -11.992 -8.086 2.404 1 88.19 66 SER A C 1
ATOM 489 O O . SER A 1 66 ? -11.766 -7.035 3.008 1 88.19 66 SER A O 1
ATOM 491 N N . THR A 1 67 ? -12.617 -8.148 1.192 1 88.88 67 THR A N 1
ATOM 492 C CA . THR A 1 67 ? -13.164 -6.953 0.556 1 88.88 67 THR A CA 1
ATOM 493 C C . THR A 1 67 ? -14.602 -7.188 0.108 1 88.88 67 THR A C 1
ATOM 495 O O . THR A 1 67 ? -15.078 -8.32 0.098 1 88.88 67 THR A O 1
ATOM 498 N N . SER A 1 68 ? -15.234 -6.137 -0.173 1 86.69 68 SER A N 1
ATOM 499 C CA . SER A 1 68 ? -16.609 -6.246 -0.642 1 86.69 68 SER A CA 1
ATOM 500 C C . SER A 1 68 ? -16.703 -7.078 -1.915 1 86.69 68 SER A C 1
ATOM 502 O O . SER A 1 68 ? -17.594 -7.914 -2.055 1 86.69 68 SER A O 1
ATOM 504 N N . THR A 1 69 ? -15.82 -6.777 -2.799 1 90.31 69 THR A N 1
ATOM 505 C CA . THR A 1 69 ? -15.68 -7.641 -3.969 1 90.31 69 THR A CA 1
ATOM 506 C C . THR A 1 69 ? -14.773 -8.828 -3.662 1 90.31 69 THR A C 1
ATOM 508 O O . THR A 1 69 ? -13.734 -8.672 -3.025 1 90.31 69 THR A O 1
ATOM 511 N N . ASP A 1 70 ? -15.188 -9.992 -4.086 1 92.38 70 ASP A N 1
ATOM 512 C CA . ASP A 1 70 ? -14.383 -11.195 -3.859 1 92.38 70 ASP A CA 1
ATOM 513 C C . ASP A 1 70 ? -13.242 -11.289 -4.867 1 92.38 70 ASP A C 1
ATOM 515 O O . ASP A 1 70 ? -13.445 -11.703 -6.008 1 92.38 70 ASP A O 1
ATOM 519 N N . PHE A 1 71 ? -12.047 -10.992 -4.379 1 95.94 71 PHE A N 1
ATOM 520 C CA . PHE A 1 71 ? -10.852 -11.039 -5.223 1 95.94 71 PHE A CA 1
ATOM 521 C C . PHE A 1 71 ? -10.062 -12.32 -4.965 1 95.94 71 PHE A C 1
ATOM 523 O O . PHE A 1 71 ? -8.922 -12.453 -5.418 1 95.94 71 PHE A O 1
ATOM 530 N N . GLN A 1 72 ? -10.602 -13.273 -4.344 1 95.06 72 GLN A N 1
ATOM 531 C CA . GLN A 1 72 ? -9.859 -14.453 -3.9 1 95.06 72 GLN A CA 1
ATOM 532 C C . GLN A 1 72 ? -9.203 -15.164 -5.078 1 95.06 72 GLN A C 1
ATOM 534 O O . GLN A 1 72 ? -8.031 -15.539 -5.004 1 95.06 72 GLN A O 1
ATOM 539 N N . GLU A 1 73 ? -9.938 -15.359 -6.078 1 96.25 73 GLU A N 1
ATOM 540 C CA . GLU A 1 73 ? -9.391 -16.047 -7.242 1 96.25 73 GLU A CA 1
ATOM 541 C C . GLU A 1 73 ? -8.203 -15.281 -7.824 1 96.25 73 GLU A C 1
ATOM 543 O O . GLU A 1 73 ? -7.18 -15.883 -8.156 1 96.25 73 GLU A O 1
ATOM 548 N N . CYS A 1 74 ? -8.312 -13.93 -7.984 1 97.62 74 CYS A N 1
ATOM 549 C CA . CYS A 1 74 ? -7.227 -13.102 -8.5 1 97.62 74 CYS A CA 1
ATOM 550 C C . CYS A 1 74 ? -5.988 -13.234 -7.621 1 97.62 74 CYS A C 1
ATOM 552 O O . CYS A 1 74 ? -4.875 -13.383 -8.133 1 97.62 74 CYS A O 1
ATOM 554 N N . CYS A 1 75 ? -6.223 -13.227 -6.371 1 97.25 75 CYS A N 1
ATOM 555 C CA . CYS A 1 75 ? -5.109 -13.281 -5.43 1 97.25 75 CYS A CA 1
ATOM 556 C C . CYS A 1 75 ? -4.465 -14.664 -5.422 1 97.25 75 CYS A C 1
ATOM 558 O O . CYS A 1 75 ? -3.244 -14.781 -5.309 1 97.25 75 CYS A O 1
ATOM 560 N N . ASN A 1 76 ? -5.293 -15.734 -5.512 1 97 76 ASN A N 1
ATOM 561 C CA . ASN A 1 76 ? -4.746 -17.078 -5.594 1 97 76 ASN A CA 1
ATOM 562 C C . ASN A 1 76 ? -3.822 -17.234 -6.801 1 97 76 ASN A C 1
ATOM 564 O O . ASN A 1 76 ? -2.729 -17.797 -6.68 1 97 76 ASN A O 1
ATOM 568 N N . TRP A 1 77 ? -4.23 -16.781 -7.859 1 97.56 77 TRP A N 1
ATOM 569 C CA . TRP A 1 77 ? -3.42 -16.922 -9.062 1 97.56 77 TRP A CA 1
ATOM 570 C C . TRP A 1 77 ? -2.215 -15.984 -9.023 1 97.56 77 TRP A C 1
ATOM 572 O O . TRP A 1 77 ? -1.181 -16.266 -9.633 1 97.56 77 TRP A O 1
ATOM 582 N N . HIS A 1 78 ? -2.346 -14.859 -8.32 1 97.38 78 HIS A N 1
ATOM 583 C CA . HIS A 1 78 ? -1.197 -14 -8.062 1 97.38 78 HIS A CA 1
ATOM 584 C C . HIS A 1 78 ? -0.122 -14.734 -7.273 1 97.38 78 HIS A C 1
ATOM 586 O O . HIS A 1 78 ? 1.062 -14.664 -7.613 1 97.38 78 HIS A O 1
ATOM 592 N N . ASP A 1 79 ? -0.588 -15.492 -6.305 1 96.88 79 ASP A N 1
ATOM 593 C CA . ASP A 1 79 ? 0.324 -16.344 -5.543 1 96.88 79 ASP A CA 1
ATOM 594 C C . ASP A 1 79 ? 1 -17.375 -6.445 1 96.88 79 ASP A C 1
ATOM 596 O O . ASP A 1 79 ? 2.211 -17.578 -6.355 1 96.88 79 ASP A O 1
ATOM 600 N N . ALA A 1 80 ? 0.203 -18 -7.242 1 97.75 80 ALA A N 1
ATOM 601 C CA . ALA A 1 80 ? 0.731 -18.984 -8.164 1 97.75 80 ALA A CA 1
ATOM 602 C C . ALA A 1 80 ? 1.778 -18.375 -9.094 1 97.75 80 ALA A C 1
ATOM 604 O O . ALA A 1 80 ? 2.82 -18.984 -9.352 1 97.75 80 ALA A O 1
ATOM 605 N N . CYS A 1 81 ? 1.489 -17.219 -9.57 1 97.88 81 CYS A N 1
ATOM 606 C CA . CYS A 1 81 ? 2.406 -16.516 -10.461 1 97.88 81 CYS A CA 1
ATOM 607 C C . CYS A 1 81 ? 3.74 -16.25 -9.773 1 97.88 81 CYS A C 1
ATOM 609 O O . CYS A 1 81 ? 4.801 -16.484 -10.352 1 97.88 81 CYS A O 1
ATOM 611 N N . TYR A 1 82 ? 3.648 -15.805 -8.547 1 96.5 82 TYR A N 1
ATOM 612 C CA . TYR A 1 82 ? 4.852 -15.57 -7.754 1 96.5 82 TYR A CA 1
ATOM 613 C C . TYR A 1 82 ? 5.68 -16.844 -7.629 1 96.5 82 TYR A C 1
ATOM 615 O O . TYR A 1 82 ? 6.906 -16.781 -7.527 1 96.5 82 TYR A O 1
ATOM 623 N N . SER A 1 83 ? 5.035 -17.969 -7.711 1 97.19 83 SER A N 1
ATOM 624 C CA . SER A 1 83 ? 5.684 -19.25 -7.418 1 97.19 83 SER A CA 1
ATOM 625 C C . SER A 1 83 ? 6.195 -19.906 -8.688 1 97.19 83 SER A C 1
ATOM 627 O O . SER A 1 83 ? 6.609 -21.062 -8.664 1 97.19 83 SER A O 1
ATOM 629 N N . MET A 1 84 ? 6.117 -19.25 -9.773 1 97.88 84 MET A N 1
ATOM 630 C CA . MET A 1 84 ? 6.758 -19.734 -10.992 1 97.88 84 MET A CA 1
ATOM 631 C C . MET A 1 84 ? 8.234 -19.359 -11.023 1 97.88 84 MET A C 1
ATOM 633 O O . MET A 1 84 ? 8.57 -18.172 -11.133 1 97.88 84 MET A O 1
ATOM 637 N N . CYS A 1 85 ? 9.109 -20.359 -10.93 1 98.06 85 CYS A N 1
ATOM 638 C CA . CYS A 1 85 ? 10.539 -20.078 -10.891 1 98.06 85 CYS A CA 1
ATOM 639 C C . CYS A 1 85 ? 10.961 -19.234 -12.086 1 98.06 85 CYS A C 1
ATOM 641 O O . CYS A 1 85 ? 10.766 -19.625 -13.234 1 98.06 85 CYS A O 1
ATOM 643 N N . GLY A 1 86 ? 11.398 -18.047 -11.773 1 96.5 86 GLY A N 1
ATOM 644 C CA . GLY A 1 86 ? 11.945 -17.172 -12.812 1 96.5 86 GLY A CA 1
ATOM 645 C C . GLY A 1 86 ? 10.914 -16.219 -13.383 1 96.5 86 GLY A C 1
ATOM 646 O O . GLY A 1 86 ? 11.234 -15.422 -14.266 1 96.5 86 GLY A O 1
ATOM 647 N N . MET A 1 87 ? 9.742 -16.234 -12.859 1 96.25 87 MET A N 1
ATOM 648 C CA . MET A 1 87 ? 8.703 -15.32 -13.344 1 96.25 87 MET A CA 1
ATOM 649 C C . MET A 1 87 ? 9.023 -13.883 -12.945 1 96.25 87 MET A C 1
ATOM 651 O O . MET A 1 87 ? 9.266 -13.602 -11.766 1 96.25 87 MET A O 1
ATOM 655 N N . PRO A 1 88 ? 9.062 -12.992 -13.977 1 93.31 88 PRO A N 1
ATOM 656 C CA . PRO A 1 88 ? 9.188 -11.594 -13.57 1 93.31 88 PRO A CA 1
ATOM 657 C C . PRO A 1 88 ? 8.008 -11.109 -12.734 1 93.31 88 PRO A C 1
ATOM 659 O O . PRO A 1 88 ? 6.852 -11.352 -13.094 1 93.31 88 PRO A O 1
ATOM 662 N N . LYS A 1 89 ? 8.266 -10.375 -11.68 1 94.25 89 LYS A N 1
ATOM 663 C CA . LYS A 1 89 ? 7.219 -9.859 -10.797 1 94.25 89 LYS A CA 1
ATOM 664 C C . LYS A 1 89 ? 6.227 -8.992 -11.562 1 94.25 89 LYS A C 1
ATOM 666 O O . LYS A 1 89 ? 5.023 -9.031 -11.305 1 94.25 89 LYS A O 1
ATOM 671 N N . ALA A 1 90 ? 6.777 -8.242 -12.477 1 91.06 90 ALA A N 1
ATOM 672 C CA . ALA A 1 90 ? 5.949 -7.305 -13.234 1 91.06 90 ALA A CA 1
ATOM 673 C C . ALA A 1 90 ? 4.832 -8.031 -13.977 1 91.06 90 ALA A C 1
ATOM 675 O O . ALA A 1 90 ? 3.729 -7.508 -14.125 1 91.06 90 ALA A O 1
ATOM 676 N N . ASN A 1 91 ? 5.105 -9.242 -14.438 1 93 91 ASN A N 1
ATOM 677 C CA . ASN A 1 91 ? 4.09 -10.039 -15.109 1 93 91 ASN A CA 1
ATOM 678 C C . ASN A 1 91 ? 2.947 -10.406 -14.172 1 93 91 ASN A C 1
ATOM 680 O O . ASN A 1 91 ? 1.782 -10.414 -14.57 1 93 91 ASN A O 1
ATOM 684 N N . CYS A 1 92 ? 3.299 -10.719 -12.984 1 95.94 92 CYS A N 1
ATOM 685 C CA . CYS A 1 92 ? 2.295 -11.109 -12 1 95.94 92 CYS A CA 1
ATOM 686 C C . CYS A 1 92 ? 1.406 -9.93 -11.625 1 95.94 92 CYS A C 1
ATOM 688 O O . CYS A 1 92 ? 0.192 -10.078 -11.484 1 95.94 92 CYS A O 1
ATOM 690 N N . GLU A 1 93 ? 2.037 -8.766 -11.516 1 94.06 93 GLU A N 1
ATOM 691 C CA . GLU A 1 93 ? 1.258 -7.574 -11.18 1 94.06 93 GLU A CA 1
ATOM 692 C C . GLU A 1 93 ? 0.3 -7.203 -12.312 1 94.06 93 GLU A C 1
ATOM 694 O O . GLU A 1 93 ? -0.831 -6.785 -12.055 1 94.06 93 GLU A O 1
ATOM 699 N N . LYS A 1 94 ? 0.792 -7.363 -13.508 1 92.81 94 LYS A N 1
ATOM 700 C CA . LYS A 1 94 ? -0.082 -7.102 -14.648 1 92.81 94 LYS A CA 1
ATOM 701 C C . LYS A 1 94 ? -1.27 -8.062 -14.664 1 92.81 94 LYS A C 1
ATOM 703 O O . LYS A 1 94 ? -2.4 -7.652 -14.938 1 92.81 94 LYS A O 1
ATOM 708 N N . ARG A 1 95 ? -1.038 -9.273 -14.359 1 95.62 95 ARG A N 1
ATOM 709 C CA . ARG A 1 95 ? -2.105 -10.266 -14.32 1 95.62 95 ARG A CA 1
ATOM 710 C C . ARG A 1 95 ? -3.096 -9.961 -13.203 1 95.62 95 ARG A C 1
ATOM 712 O O . ARG A 1 95 ? -4.305 -10.125 -13.375 1 95.62 95 ARG A O 1
ATOM 719 N N . LEU A 1 96 ? -2.572 -9.555 -12.094 1 96.69 96 LEU A N 1
ATOM 720 C CA . LEU A 1 96 ? -3.428 -9.156 -10.977 1 96.69 96 LEU A CA 1
ATOM 721 C C . LEU A 1 96 ? -4.34 -8 -11.383 1 96.69 96 LEU A C 1
ATOM 723 O O . LEU A 1 96 ? -5.551 -8.055 -11.156 1 96.69 96 LEU A O 1
ATOM 727 N N . GLN A 1 97 ? -3.754 -7.023 -11.969 1 94.5 97 GLN A N 1
ATOM 728 C CA . GLN A 1 97 ? -4.496 -5.859 -12.43 1 94.5 97 GLN A CA 1
ATOM 729 C C . GLN A 1 97 ? -5.625 -6.262 -13.375 1 94.5 97 GLN A C 1
ATOM 731 O O . GLN A 1 97 ? -6.762 -5.824 -13.211 1 94.5 97 GLN A O 1
ATOM 736 N N . LYS A 1 98 ? -5.289 -7.066 -14.352 1 95.19 98 LYS A N 1
ATOM 737 C CA . LYS A 1 98 ? -6.273 -7.492 -15.336 1 95.19 98 LYS A CA 1
ATOM 738 C C . LYS A 1 98 ? -7.418 -8.258 -14.688 1 95.19 98 LYS A C 1
ATOM 740 O O . LYS A 1 98 ? -8.586 -8.039 -15 1 95.19 98 LYS A O 1
ATOM 745 N N . CYS A 1 99 ? -7.07 -9.125 -13.859 1 96.44 99 CYS A N 1
ATOM 746 C CA . CYS A 1 99 ? -8.07 -9.938 -13.18 1 96.44 99 CYS A CA 1
ATOM 747 C C . CYS A 1 99 ? -9.023 -9.07 -12.367 1 96.44 99 CYS A C 1
ATOM 749 O O . CYS A 1 99 ? -10.242 -9.219 -12.469 1 96.44 99 CYS A O 1
ATOM 751 N N . MET A 1 100 ? -8.469 -8.117 -11.602 1 96.25 100 MET A N 1
ATOM 752 C CA . MET A 1 100 ? -9.297 -7.277 -10.742 1 96.25 100 MET A CA 1
ATOM 753 C C . MET A 1 100 ? -10.133 -6.312 -11.578 1 96.25 100 MET A C 1
ATOM 755 O O . MET A 1 100 ? -11.297 -6.059 -11.25 1 96.25 100 MET A O 1
ATOM 759 N N . LYS A 1 101 ? -9.562 -5.82 -12.641 1 95.31 101 LYS A N 1
ATOM 760 C CA . LYS A 1 101 ? -10.32 -4.957 -13.547 1 95.31 101 LYS A CA 1
ATOM 761 C C . LYS A 1 101 ? -11.547 -5.684 -14.094 1 95.31 101 LYS A C 1
ATOM 763 O O . LYS A 1 101 ? -12.641 -5.121 -14.133 1 95.31 101 LYS A O 1
ATOM 768 N N . ALA A 1 102 ? -11.336 -6.895 -14.492 1 95.69 102 ALA A N 1
ATOM 769 C CA . ALA A 1 102 ? -12.438 -7.676 -15.047 1 95.69 102 ALA A CA 1
ATOM 770 C C . ALA A 1 102 ? -13.539 -7.883 -14.016 1 95.69 102 ALA A C 1
ATOM 772 O O . ALA A 1 102 ? -14.727 -7.762 -14.336 1 95.69 102 ALA A O 1
ATOM 773 N N . LYS A 1 103 ? -13.141 -8.195 -12.805 1 96.38 103 LYS A N 1
ATOM 774 C CA . LYS A 1 103 ? -14.125 -8.367 -11.742 1 96.38 103 LYS A CA 1
ATOM 775 C C . LYS A 1 103 ? -14.93 -7.09 -11.523 1 96.38 103 LYS A C 1
ATOM 777 O O . LYS A 1 103 ? -16.141 -7.141 -11.336 1 96.38 103 LYS A O 1
ATOM 782 N N . CYS A 1 104 ? -14.266 -5.973 -11.555 1 96.12 104 CYS A N 1
ATOM 783 C CA . CYS A 1 104 ? -14.922 -4.707 -11.258 1 96.12 104 CYS A CA 1
ATOM 784 C C . CYS A 1 104 ? -15.797 -4.262 -12.43 1 96.12 104 CYS A C 1
ATOM 786 O O . CYS A 1 104 ? -16.875 -3.691 -12.219 1 96.12 104 CYS A O 1
ATOM 788 N N . LYS A 1 105 ? -15.383 -4.543 -13.602 1 95.75 105 LYS A N 1
ATOM 789 C CA . LYS A 1 105 ? -16.141 -4.164 -14.781 1 95.75 105 LYS A CA 1
ATOM 790 C C . LYS A 1 105 ? -17.484 -4.902 -14.836 1 95.75 105 LYS A C 1
ATOM 792 O O . LYS A 1 105 ? -18.438 -4.426 -15.453 1 95.75 105 LYS A O 1
ATOM 797 N N . SER A 1 106 ? -17.562 -5.988 -14.195 1 95.75 106 SER A N 1
ATOM 798 C CA . SER A 1 106 ? -18.766 -6.812 -14.242 1 95.75 106 SER A CA 1
ATOM 799 C C . SER A 1 106 ? -19.828 -6.289 -13.273 1 95.75 106 SER A C 1
ATOM 801 O O . SER A 1 106 ? -20.984 -6.738 -13.305 1 95.75 106 SER A O 1
ATOM 803 N N . ILE A 1 107 ? -19.484 -5.352 -12.469 1 95.44 107 ILE A N 1
ATOM 804 C CA . ILE A 1 107 ? -20.422 -4.805 -11.484 1 95.44 107 ILE A CA 1
ATOM 805 C C . ILE A 1 107 ? -21.297 -3.744 -12.141 1 95.44 107 ILE A C 1
ATOM 807 O O . ILE A 1 107 ? -20.797 -2.797 -12.75 1 95.44 107 ILE A O 1
ATOM 811 N N . ARG A 1 108 ? -22.578 -3.818 -11.961 1 95.69 108 ARG A N 1
ATOM 812 C CA . ARG A 1 108 ? -23.531 -2.945 -12.648 1 95.69 108 ARG A CA 1
ATOM 813 C C . ARG A 1 108 ? -23.734 -1.646 -11.875 1 95.69 108 ARG A C 1
ATOM 815 O O . ARG A 1 108 ? -23.781 -0.567 -12.469 1 95.69 108 ARG A O 1
ATOM 822 N N . ASP A 1 109 ? -23.812 -1.712 -10.586 1 95.06 109 ASP A N 1
ATOM 823 C CA . ASP A 1 109 ? -24.016 -0.529 -9.75 1 95.06 109 ASP A CA 1
ATOM 824 C C . ASP A 1 109 ? -22.797 0.392 -9.789 1 95.06 109 ASP A C 1
ATOM 826 O O . ASP A 1 109 ? -21.703 -0.014 -9.414 1 95.06 109 ASP A O 1
ATOM 830 N N . PRO A 1 110 ? -22.984 1.645 -10.203 1 92.88 110 PRO A N 1
ATOM 831 C CA . PRO A 1 110 ? -21.828 2.535 -10.375 1 92.88 110 PRO A CA 1
ATOM 832 C C . PRO A 1 110 ? -21.094 2.799 -9.07 1 92.88 110 PRO A C 1
ATOM 834 O O . PRO A 1 110 ? -19.859 2.879 -9.062 1 92.88 110 PRO A O 1
ATOM 837 N N . ALA A 1 111 ? -21.812 2.984 -8.039 1 90.56 111 ALA A N 1
ATOM 838 C CA . ALA A 1 111 ? -21.156 3.252 -6.762 1 90.56 111 ALA A CA 1
ATOM 839 C C . ALA A 1 111 ? -20.328 2.055 -6.301 1 90.56 111 ALA A C 1
ATOM 841 O O . ALA A 1 111 ? -19.203 2.211 -5.84 1 90.56 111 ALA A O 1
ATOM 842 N N . LYS A 1 112 ? -20.906 0.88 -6.461 1 93 112 LYS A N 1
ATOM 843 C CA . LYS A 1 112 ? -20.188 -0.34 -6.094 1 93 112 LYS A CA 1
ATOM 844 C C . LYS A 1 112 ? -19 -0.585 -7.02 1 93 112 LYS A C 1
ATOM 846 O O . LYS A 1 112 ? -17.969 -1.093 -6.59 1 93 112 LYS A O 1
ATOM 851 N N . ARG A 1 113 ? -19.172 -0.291 -8.211 1 94.88 113 ARG A N 1
ATOM 852 C CA . ARG A 1 113 ? -18.094 -0.428 -9.172 1 94.88 113 ARG A CA 1
ATOM 853 C C . ARG A 1 113 ? -16.922 0.495 -8.82 1 94.88 113 ARG A C 1
ATOM 855 O O . ARG A 1 113 ? -15.766 0.092 -8.898 1 94.88 113 ARG A O 1
ATOM 862 N N . ASP A 1 114 ? -17.266 1.666 -8.469 1 91.31 114 ASP A N 1
ATOM 863 C CA . ASP A 1 114 ? -16.234 2.617 -8.07 1 91.31 114 ASP A CA 1
ATOM 864 C C . ASP A 1 114 ? -15.484 2.125 -6.832 1 91.31 114 ASP A C 1
ATOM 866 O O . ASP A 1 114 ? -14.258 2.246 -6.758 1 91.31 114 ASP A O 1
ATOM 870 N N . GLU A 1 115 ? -16.188 1.638 -5.906 1 91.25 115 GLU A N 1
ATOM 871 C CA . GLU A 1 115 ? -15.555 1.065 -4.715 1 91.25 115 GLU A CA 1
ATOM 872 C C . GLU A 1 115 ? -14.641 -0.098 -5.078 1 91.25 115 GLU A C 1
ATOM 874 O O . GLU A 1 115 ? -13.555 -0.238 -4.512 1 91.25 115 GLU A O 1
ATOM 879 N N . CYS A 1 116 ? -15.141 -0.891 -5.992 1 93.94 116 CYS A N 1
ATOM 880 C CA . CYS A 1 116 ? -14.352 -2.025 -6.461 1 93.94 116 CYS A CA 1
ATOM 881 C C . CYS A 1 116 ? -13.039 -1.562 -7.082 1 93.94 116 CYS A C 1
ATOM 883 O O . CYS A 1 116 ? -11.969 -2.076 -6.742 1 93.94 116 CYS A O 1
ATOM 885 N N . PHE A 1 117 ? -13.125 -0.611 -7.922 1 93.44 117 PHE A N 1
ATOM 886 C CA . PHE A 1 117 ? -11.922 -0.115 -8.578 1 93.44 117 PHE A CA 1
ATOM 887 C C . PHE A 1 117 ? -10.984 0.545 -7.574 1 93.44 117 PHE A C 1
ATOM 889 O O . PHE A 1 117 ? -9.766 0.441 -7.691 1 93.44 117 PHE A O 1
ATOM 896 N N . SER A 1 118 ? -11.484 1.229 -6.613 1 90.5 118 SER A N 1
ATOM 897 C CA . SER A 1 118 ? -10.656 1.815 -5.566 1 90.5 118 SER A CA 1
ATOM 898 C C . SER A 1 118 ? -9.867 0.744 -4.824 1 90.5 118 SER A C 1
ATOM 900 O O . SER A 1 118 ? -8.648 0.875 -4.637 1 90.5 118 SER A O 1
ATOM 902 N N . THR A 1 119 ? -10.578 -0.275 -4.48 1 90.88 119 THR A N 1
ATOM 903 C CA . THR A 1 119 ? -9.93 -1.372 -3.773 1 90.88 119 THR A CA 1
ATOM 904 C C . THR A 1 119 ? -8.883 -2.045 -4.66 1 90.88 119 THR A C 1
ATOM 906 O O . THR A 1 119 ? -7.77 -2.32 -4.215 1 90.88 119 THR A O 1
ATOM 909 N N . ALA A 1 120 ? -9.266 -2.273 -5.859 1 93.88 120 ALA A N 1
ATOM 910 C CA . ALA A 1 120 ? -8.352 -2.906 -6.809 1 93.88 120 ALA A CA 1
ATOM 911 C C . ALA A 1 120 ? -7.078 -2.082 -6.98 1 93.88 120 ALA A C 1
ATOM 913 O O . ALA A 1 120 ? -5.98 -2.635 -7.039 1 93.88 120 ALA A O 1
ATOM 914 N N . LYS A 1 121 ? -7.242 -0.809 -7.043 1 90.5 121 LYS A N 1
ATOM 915 C CA . LYS A 1 121 ? -6.098 0.08 -7.199 1 90.5 121 LYS A CA 1
ATOM 916 C C . LYS A 1 121 ? -5.172 -0.001 -5.988 1 90.5 121 LYS A C 1
ATOM 918 O O . LYS A 1 121 ? -3.945 0.006 -6.133 1 90.5 121 LYS A O 1
ATOM 923 N N . ILE A 1 122 ? -5.742 -0.032 -4.859 1 87.88 122 ILE A N 1
ATOM 924 C CA . ILE A 1 122 ? -4.934 -0.134 -3.65 1 87.88 122 ILE A CA 1
ATOM 925 C C . ILE A 1 122 ? -4.148 -1.444 -3.662 1 87.88 122 ILE A C 1
ATOM 927 O O . ILE A 1 122 ? -2.959 -1.465 -3.346 1 87.88 122 ILE A O 1
ATOM 931 N N . PHE A 1 123 ? -4.797 -2.549 -4.027 1 91.06 123 PHE A N 1
ATOM 932 C CA . PHE A 1 123 ? -4.113 -3.832 -4.152 1 91.06 123 PHE A CA 1
ATOM 933 C C . PHE A 1 123 ? -2.961 -3.738 -5.145 1 91.06 123 PHE A C 1
ATOM 935 O O . PHE A 1 123 ? -1.863 -4.23 -4.875 1 91.06 123 PHE A O 1
ATOM 942 N N . TYR A 1 124 ? -3.273 -3.186 -6.211 1 90.88 124 TYR A N 1
ATOM 943 C CA . TYR A 1 124 ? -2.285 -3.062 -7.277 1 90.88 124 TYR A CA 1
ATOM 944 C C . TYR A 1 124 ? -1.079 -2.256 -6.816 1 90.88 124 TYR A C 1
ATOM 946 O O . TYR A 1 124 ? 0.066 -2.65 -7.047 1 90.88 124 TYR A O 1
ATOM 954 N N . ILE A 1 125 ? -1.299 -1.152 -6.168 1 85.75 125 ILE A N 1
ATOM 955 C CA . ILE A 1 125 ? -0.223 -0.321 -5.645 1 85.75 125 ILE A CA 1
ATOM 956 C C . ILE A 1 125 ? 0.566 -1.1 -4.594 1 85.75 125 ILE A C 1
ATOM 958 O O . ILE A 1 125 ? 1.799 -1.126 -4.625 1 85.75 125 ILE A O 1
ATOM 962 N N . GLY A 1 126 ? -0.12 -1.717 -3.709 1 87.19 126 GLY A N 1
ATOM 963 C CA . GLY A 1 126 ? 0.538 -2.506 -2.68 1 87.19 126 GLY A CA 1
ATOM 964 C C . GLY A 1 126 ? 1.404 -3.617 -3.244 1 87.19 126 GLY A C 1
ATOM 965 O O . GLY A 1 126 ? 2.557 -3.777 -2.836 1 87.19 126 GLY A O 1
ATOM 966 N N . ALA A 1 127 ? 0.851 -4.309 -4.125 1 90.31 127 ALA A N 1
ATOM 967 C CA . ALA A 1 127 ? 1.584 -5.414 -4.742 1 90.31 127 ALA A CA 1
ATOM 968 C C . ALA A 1 127 ? 2.846 -4.914 -5.438 1 90.31 127 ALA A C 1
ATOM 970 O O . ALA A 1 127 ? 3.885 -5.574 -5.402 1 90.31 127 ALA A O 1
ATOM 971 N N . ASN A 1 128 ? 2.729 -3.799 -6.066 1 88 128 ASN A N 1
ATOM 972 C CA . ASN A 1 128 ? 3.863 -3.252 -6.801 1 88 128 ASN A CA 1
ATOM 973 C C . ASN A 1 128 ? 4.902 -2.646 -5.863 1 88 128 ASN A C 1
ATOM 975 O O . ASN A 1 128 ? 6.105 -2.775 -6.098 1 88 128 ASN A O 1
ATOM 979 N N . MET A 1 129 ? 4.453 -2.104 -4.805 1 82.38 129 MET A N 1
ATOM 980 C CA . MET A 1 129 ? 5.367 -1.261 -4.039 1 82.38 129 MET A CA 1
ATOM 981 C C . MET A 1 129 ? 5.84 -1.976 -2.775 1 82.38 129 MET A C 1
ATOM 983 O O . MET A 1 129 ? 6.887 -1.642 -2.225 1 82.38 129 MET A O 1
ATOM 987 N N . ILE A 1 130 ? 5.098 -2.932 -2.352 1 81.69 130 ILE A N 1
ATOM 988 C CA . ILE A 1 130 ? 5.457 -3.43 -1.028 1 81.69 130 ILE A CA 1
ATOM 989 C C . ILE A 1 130 ? 5.633 -4.945 -1.077 1 81.69 130 ILE A C 1
ATOM 991 O O . ILE A 1 130 ? 6.098 -5.555 -0.11 1 81.69 130 ILE A O 1
ATOM 995 N N . ALA A 1 131 ? 5.422 -5.641 -2.143 1 88.25 131 ALA A N 1
ATOM 996 C CA . ALA A 1 131 ? 5.297 -7.094 -2.117 1 88.25 131 ALA A CA 1
ATOM 997 C C . ALA A 1 131 ? 6.598 -7.766 -2.543 1 88.25 131 ALA A C 1
ATOM 999 O O . ALA A 1 131 ? 6.648 -8.984 -2.715 1 88.25 131 ALA A O 1
ATOM 1000 N N . CYS A 1 132 ? 7.645 -7.078 -2.711 1 89 132 CYS A N 1
ATOM 1001 C CA . CYS A 1 132 ? 8.906 -7.664 -3.16 1 89 132 CYS A CA 1
ATOM 1002 C C . CYS A 1 132 ? 9.352 -8.773 -2.221 1 89 132 CYS A C 1
ATOM 1004 O O . CYS A 1 132 ? 9.758 -9.852 -2.672 1 89 132 CYS A O 1
ATOM 1006 N N . PRO A 1 133 ? 9.273 -8.609 -0.953 1 86.62 133 PRO A N 1
ATOM 1007 C CA . PRO A 1 133 ? 9.727 -9.695 -0.085 1 86.62 133 PRO A CA 1
ATOM 1008 C C . PRO A 1 133 ? 8.906 -10.977 -0.276 1 86.62 133 PRO A C 1
ATOM 1010 O O . PRO A 1 133 ? 9.469 -12.078 -0.284 1 86.62 133 PRO A O 1
ATOM 1013 N N . ALA A 1 134 ? 7.629 -10.805 -0.385 1 90.5 134 ALA A N 1
ATOM 1014 C CA . ALA A 1 134 ? 6.781 -11.977 -0.61 1 90.5 134 ALA A CA 1
ATOM 1015 C C . ALA A 1 134 ? 7.141 -12.664 -1.923 1 90.5 134 ALA A C 1
ATOM 1017 O O . ALA A 1 134 ? 7.191 -13.898 -1.99 1 90.5 134 ALA A O 1
ATOM 1018 N N . TYR A 1 135 ? 7.383 -11.93 -2.938 1 94.25 135 TYR A N 1
ATOM 1019 C CA . TYR A 1 135 ? 7.785 -12.461 -4.238 1 94.25 135 TYR A CA 1
ATOM 1020 C C . TYR A 1 135 ? 9.109 -13.211 -4.137 1 94.25 135 TYR A C 1
ATOM 1022 O O . TYR A 1 135 ? 9.234 -14.328 -4.645 1 94.25 135 TYR A O 1
ATOM 1030 N N . GLN A 1 136 ? 10.039 -12.578 -3.529 1 94.25 136 GLN A N 1
ATOM 1031 C CA . GLN A 1 136 ? 11.367 -13.172 -3.395 1 94.25 136 GLN A CA 1
ATOM 1032 C C . GLN A 1 136 ? 11.305 -14.477 -2.602 1 94.25 136 GLN A C 1
ATOM 1034 O O . GLN A 1 136 ? 11.977 -15.453 -2.947 1 94.25 136 GLN A O 1
ATOM 1039 N N . ASP A 1 137 ? 10.492 -14.438 -1.577 1 93.19 137 ASP A N 1
ATOM 1040 C CA . ASP A 1 137 ? 10.32 -15.648 -0.792 1 93.19 137 ASP A CA 1
ATOM 1041 C C . ASP A 1 137 ? 9.727 -16.781 -1.643 1 93.19 137 ASP A C 1
ATOM 1043 O O . ASP A 1 137 ? 10.172 -17.922 -1.562 1 93.19 137 ASP A O 1
ATOM 1047 N N . ALA A 1 138 ? 8.758 -16.438 -2.387 1 95.25 138 ALA A N 1
ATOM 1048 C CA . ALA A 1 138 ? 8.125 -17.422 -3.252 1 95.25 138 ALA A CA 1
ATOM 1049 C C . ALA A 1 138 ? 9.117 -17.984 -4.258 1 95.25 138 ALA A C 1
ATOM 1051 O O . ALA A 1 138 ? 9.141 -19.203 -4.504 1 95.25 138 ALA A O 1
ATOM 1052 N N . GLN A 1 139 ? 9.938 -17.125 -4.852 1 96.94 139 GLN A N 1
ATOM 1053 C CA . GLN A 1 139 ? 10.969 -17.562 -5.789 1 96.94 139 GLN A CA 1
ATOM 1054 C C . GLN A 1 139 ? 11.977 -18.484 -5.109 1 96.94 139 GLN A C 1
ATOM 1056 O O . GLN A 1 139 ? 12.383 -19.5 -5.684 1 96.94 139 GLN A O 1
ATOM 1061 N N . LYS A 1 140 ? 12.32 -18.156 -3.891 1 96.06 140 LYS A N 1
ATOM 1062 C CA . LYS A 1 140 ? 13.273 -18.984 -3.145 1 96.06 140 LYS A CA 1
ATOM 1063 C C . LYS A 1 140 ? 12.719 -20.375 -2.895 1 96.06 140 LYS A C 1
ATOM 1065 O O . LYS A 1 140 ? 13.477 -21.359 -2.869 1 96.06 140 LYS A O 1
ATOM 1070 N N . GLU A 1 141 ? 11.477 -20.438 -2.713 1 95.88 141 GLU A N 1
ATOM 1071 C CA . GLU A 1 141 ? 10.844 -21.734 -2.463 1 95.88 141 GLU A CA 1
ATOM 1072 C C . GLU A 1 141 ? 10.688 -22.531 -3.756 1 95.88 141 GLU A C 1
ATOM 1074 O O . GLU A 1 141 ? 10.82 -23.75 -3.758 1 95.88 141 GLU A O 1
ATOM 1079 N N . ALA A 1 142 ? 10.445 -21.859 -4.797 1 97.69 142 ALA A N 1
ATOM 1080 C CA . ALA A 1 142 ? 10.055 -22.5 -6.043 1 97.69 142 ALA A CA 1
ATOM 1081 C C . ALA A 1 142 ? 11.273 -22.844 -6.895 1 97.69 142 ALA A C 1
ATOM 1083 O O . ALA A 1 142 ? 11.18 -23.641 -7.828 1 97.69 142 ALA A O 1
ATOM 1084 N N . CYS A 1 143 ? 12.391 -22.234 -6.582 1 98.44 143 CYS A N 1
ATOM 1085 C CA . CYS A 1 143 ? 13.586 -22.391 -7.395 1 98.44 143 CYS A CA 1
ATOM 1086 C C . CYS A 1 143 ? 14.711 -23.031 -6.582 1 98.44 143 CYS A C 1
ATOM 1088 O O . CYS A 1 143 ? 14.711 -22.953 -5.352 1 98.44 143 CYS A O 1
ATOM 1090 N N . GLU A 1 144 ? 15.609 -23.641 -7.238 1 98.38 144 GLU A N 1
ATOM 1091 C CA . GLU A 1 144 ? 16.875 -24.125 -6.691 1 98.38 144 GLU A CA 1
ATOM 1092 C C . GLU A 1 144 ? 18.031 -23.844 -7.645 1 98.38 144 GLU A C 1
ATOM 1094 O O . GLU A 1 144 ? 17.812 -23.625 -8.836 1 98.38 144 GLU A O 1
ATOM 1099 N N . CYS A 1 145 ? 19.203 -23.75 -7.055 1 98.5 145 CYS A N 1
ATOM 1100 C CA . CYS A 1 145 ? 20.391 -23.562 -7.883 1 98.5 145 CYS A CA 1
ATOM 1101 C C . CYS A 1 145 ? 21.016 -24.906 -8.266 1 98.5 145 CYS A C 1
ATOM 1103 O O . CYS A 1 145 ? 21.359 -25.703 -7.398 1 98.5 145 CYS A O 1
ATOM 1105 N N . VAL A 1 146 ? 21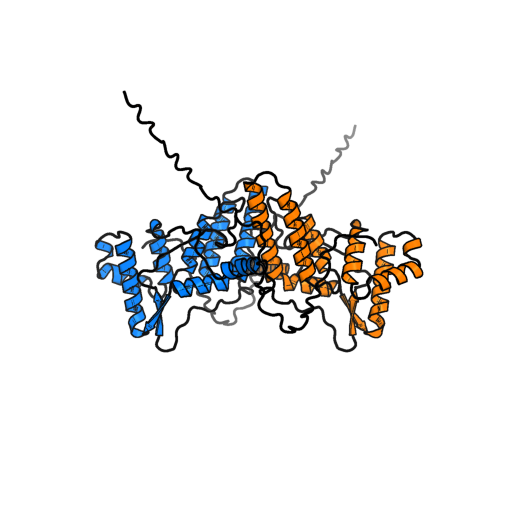.172 -25.109 -9.555 1 98.44 146 VAL A N 1
ATOM 1106 C CA . VAL A 1 146 ? 21.781 -26.312 -10.094 1 98.44 146 VAL A CA 1
ATOM 1107 C C . VAL A 1 146 ? 22.969 -25.953 -10.977 1 98.44 146 VAL A C 1
ATOM 1109 O O . VAL A 1 146 ? 23.094 -24.797 -11.406 1 98.44 146 VAL A O 1
ATOM 1112 N N . PRO A 1 147 ? 23.844 -26.922 -11.102 1 98.12 147 PRO A N 1
ATOM 1113 C CA . PRO A 1 147 ? 24.875 -26.609 -12.102 1 98.12 147 PRO A CA 1
ATOM 1114 C C . PRO A 1 147 ? 24.281 -26.156 -13.438 1 98.12 147 PRO A C 1
ATOM 1116 O O . PRO A 1 147 ? 23.281 -26.703 -13.891 1 98.12 147 PRO A O 1
ATOM 1119 N N . THR A 1 148 ? 24.891 -25.078 -13.938 1 97.81 148 THR A N 1
ATOM 1120 C CA . THR A 1 148 ? 24.344 -24.438 -15.125 1 97.81 148 THR A CA 1
ATOM 1121 C C . THR A 1 148 ? 24.094 -25.453 -16.234 1 97.81 148 THR A C 1
ATOM 1123 O O . THR A 1 148 ? 23.078 -25.391 -16.938 1 97.81 148 THR A O 1
ATOM 1126 N N . GLU A 1 149 ? 24.938 -26.422 -16.359 1 97.5 149 GLU A N 1
ATOM 1127 C CA . GLU A 1 149 ? 24.828 -27.438 -17.406 1 97.5 149 GLU A CA 1
ATOM 1128 C C . GLU A 1 149 ? 23.625 -28.344 -17.188 1 97.5 149 GLU A C 1
ATOM 1130 O O . GLU A 1 149 ? 23.188 -29.031 -18.109 1 97.5 149 GLU A O 1
ATOM 1135 N N . ASN A 1 150 ? 23.047 -28.312 -16.016 1 98 150 ASN A N 1
ATOM 1136 C CA . ASN A 1 150 ? 21.938 -29.203 -15.656 1 98 150 ASN A CA 1
ATOM 1137 C C . ASN A 1 150 ? 20.609 -28.453 -15.633 1 98 150 ASN A C 1
ATOM 1139 O O . ASN A 1 150 ? 19.578 -29.047 -15.328 1 98 150 ASN A O 1
ATOM 1143 N N . ALA A 1 151 ? 20.562 -27.172 -15.938 1 97.44 151 ALA A N 1
ATOM 1144 C CA . ALA A 1 151 ? 19.359 -26.359 -15.789 1 97.44 151 ALA A CA 1
ATOM 1145 C C . ALA A 1 151 ? 18.25 -26.859 -16.703 1 97.44 151 ALA A C 1
ATOM 1147 O O . ALA A 1 151 ? 17.094 -26.953 -16.297 1 97.44 151 ALA A O 1
ATOM 1148 N N . ALA A 1 152 ? 18.641 -27.141 -17.906 1 97.44 152 ALA A N 1
ATOM 1149 C CA . ALA A 1 152 ? 17.656 -27.641 -18.859 1 97.44 152 ALA A CA 1
ATOM 1150 C C . ALA A 1 152 ? 17.078 -28.969 -18.406 1 97.44 152 ALA A C 1
ATOM 1152 O O . ALA A 1 152 ? 15.867 -29.203 -18.531 1 97.44 152 ALA A O 1
ATOM 1153 N N . ALA A 1 153 ? 17.953 -29.828 -17.984 1 98.06 153 ALA A N 1
ATOM 1154 C CA . ALA A 1 153 ? 17.516 -31.141 -17.5 1 98.06 153 ALA A CA 1
ATOM 1155 C C . ALA A 1 153 ? 16.594 -31 -16.297 1 98.06 153 ALA A C 1
ATOM 1157 O O . ALA A 1 153 ? 15.617 -31.75 -16.172 1 98.06 153 ALA A O 1
ATOM 1158 N N . ALA A 1 154 ? 16.922 -30.094 -15.438 1 98.5 154 ALA A N 1
ATOM 1159 C CA . ALA A 1 154 ? 16.094 -29.859 -14.266 1 98.5 154 ALA A CA 1
ATOM 1160 C C . ALA A 1 154 ? 14.695 -29.359 -14.672 1 98.5 154 ALA A C 1
ATOM 1162 O O . ALA A 1 154 ? 13.695 -29.781 -14.094 1 98.5 154 ALA A O 1
ATOM 1163 N N . THR A 1 155 ? 14.617 -28.562 -15.602 1 98.5 155 THR A N 1
ATOM 1164 C CA . THR A 1 155 ? 13.344 -28.047 -16.109 1 98.5 155 THR A CA 1
ATOM 1165 C C . THR A 1 155 ? 12.516 -29.188 -16.719 1 98.5 155 THR A C 1
ATOM 1167 O O . THR A 1 155 ? 11.312 -29.266 -16.484 1 98.5 155 THR A O 1
ATOM 1170 N N . ARG A 1 156 ? 13.211 -29.984 -17.5 1 98.56 156 ARG A N 1
ATOM 1171 C CA . ARG A 1 156 ? 12.539 -31.141 -18.094 1 98.56 156 ARG A CA 1
ATOM 1172 C C . ARG A 1 156 ? 11.969 -32.062 -17.016 1 98.56 156 ARG A C 1
ATOM 1174 O O . ARG A 1 156 ? 10.828 -32.5 -17.109 1 98.56 156 ARG A O 1
ATOM 1181 N N . GLU A 1 157 ? 12.773 -32.281 -16 1 98.5 157 GLU A N 1
ATOM 1182 C CA . GLU A 1 157 ? 12.336 -33.156 -14.906 1 98.5 157 GLU A CA 1
ATOM 1183 C C . GLU A 1 157 ? 11.102 -32.562 -14.219 1 98.5 157 GLU A C 1
ATOM 1185 O O . GLU A 1 157 ? 10.172 -33.312 -13.883 1 98.5 157 GLU A O 1
ATOM 1190 N N . ARG A 1 158 ? 11.109 -31.297 -13.977 1 98.69 158 ARG A N 1
ATOM 1191 C CA . ARG A 1 158 ? 9.961 -30.625 -13.375 1 98.69 158 ARG A CA 1
ATOM 1192 C C . ARG A 1 158 ? 8.719 -30.781 -14.242 1 98.69 158 ARG A C 1
ATOM 1194 O O . ARG A 1 158 ? 7.629 -31.047 -13.734 1 98.69 158 ARG A O 1
ATOM 1201 N N . LEU A 1 159 ? 8.914 -30.594 -15.516 1 98.69 159 LEU A N 1
ATOM 1202 C CA . LEU A 1 159 ? 7.805 -30.688 -16.453 1 98.69 159 LEU A CA 1
ATOM 1203 C C . LEU A 1 159 ? 7.203 -32.094 -16.438 1 98.69 159 LEU A C 1
ATOM 1205 O O . LEU A 1 159 ? 5.988 -32.25 -16.312 1 98.69 159 LEU A O 1
ATOM 1209 N N . GLU A 1 160 ? 8.086 -33.062 -16.578 1 98.56 160 GLU A N 1
ATOM 1210 C CA . GLU A 1 160 ? 7.637 -34.438 -16.562 1 98.56 160 GLU A CA 1
ATOM 1211 C C . GLU A 1 160 ? 6.918 -34.781 -15.266 1 98.56 160 GLU A C 1
ATOM 1213 O O . GLU A 1 160 ? 5.844 -35.406 -15.289 1 98.56 160 GLU A O 1
ATOM 1218 N N . TYR A 1 161 ? 7.527 -34.375 -14.227 1 98.62 161 TYR A N 1
ATOM 1219 C CA . TYR A 1 161 ? 6.93 -34.656 -12.93 1 98.62 161 TYR A CA 1
ATOM 1220 C C . TYR A 1 161 ? 5.547 -34 -12.82 1 98.62 161 TYR A C 1
ATOM 1222 O O . TYR A 1 161 ? 4.59 -34.656 -12.398 1 98.62 161 TYR A O 1
ATOM 1230 N N . PHE A 1 162 ? 5.426 -32.781 -13.203 1 98.69 162 PHE A N 1
ATOM 1231 C CA . PHE A 1 162 ? 4.168 -32.062 -13.102 1 98.69 162 PHE A CA 1
ATOM 1232 C C . PHE A 1 162 ? 3.076 -32.719 -13.922 1 98.69 162 PHE A C 1
ATOM 1234 O O . PHE A 1 162 ? 1.956 -32.906 -13.438 1 98.69 162 PHE A O 1
ATOM 1241 N N . LEU A 1 163 ? 3.422 -33.062 -15.148 1 98.44 163 LEU A N 1
ATOM 1242 C CA . LEU A 1 163 ? 2.441 -33.688 -16.016 1 98.44 163 LEU A CA 1
ATOM 1243 C C . LEU A 1 163 ? 2.008 -35.062 -15.469 1 98.44 163 LEU A C 1
ATOM 1245 O O . LEU A 1 163 ? 0.814 -35.375 -15.438 1 98.44 163 LEU A O 1
ATOM 1249 N N . GLU A 1 164 ? 2.961 -35.781 -15.016 1 98.06 164 GLU A N 1
ATOM 1250 C CA . GLU A 1 164 ? 2.65 -37.094 -14.477 1 98.06 164 GLU A CA 1
ATOM 1251 C C . GLU A 1 164 ? 1.775 -37 -13.227 1 98.06 164 GLU A C 1
ATOM 1253 O O . GLU A 1 164 ? 0.75 -37.688 -13.125 1 98.06 164 GLU A O 1
ATOM 1258 N N . GLU A 1 165 ? 2.152 -36.125 -12.375 1 97.81 165 GLU A N 1
ATOM 1259 C CA . GLU A 1 165 ? 1.462 -35.969 -11.094 1 97.81 165 GLU A CA 1
ATOM 1260 C C . GLU A 1 165 ? 0.032 -35.469 -11.297 1 97.81 165 GLU A C 1
ATOM 1262 O O . GLU A 1 165 ? -0.842 -35.719 -10.469 1 97.81 165 GLU A O 1
ATOM 1267 N N . ASN A 1 166 ? -0.201 -34.812 -12.391 1 97.75 166 ASN A N 1
ATOM 1268 C CA . ASN A 1 166 ? -1.514 -34.219 -12.57 1 97.75 166 ASN A CA 1
ATOM 1269 C C . ASN A 1 166 ? -2.332 -34.969 -13.625 1 97.75 166 ASN A C 1
ATOM 1271 O O . ASN A 1 166 ? -3.322 -34.438 -14.133 1 97.75 166 ASN A O 1
ATOM 1275 N N . GLY A 1 167 ? -1.924 -36.125 -14.016 1 97 167 GLY A N 1
ATOM 1276 C CA . GLY A 1 167 ? -2.721 -37.062 -14.812 1 97 167 GLY A CA 1
ATOM 1277 C C . GLY A 1 167 ? -2.744 -36.688 -16.281 1 97 167 GLY A C 1
ATOM 1278 O O . GLY A 1 167 ? -3.76 -36.875 -16.969 1 97 167 GLY A O 1
ATOM 1279 N N . ALA A 1 168 ? -1.673 -36.156 -16.766 1 97.31 168 ALA A N 1
ATOM 1280 C CA . ALA A 1 168 ? -1.61 -35.875 -18.188 1 97.31 168 ALA A CA 1
ATOM 1281 C C . ALA A 1 168 ? -1.728 -37.156 -19 1 97.31 168 ALA A C 1
ATOM 1283 O O . ALA A 1 168 ? -1.237 -38.219 -18.578 1 97.31 168 ALA A O 1
ATOM 1284 N N . PRO A 1 169 ? -2.371 -37.094 -20.172 1 97.19 169 PRO A N 1
ATOM 1285 C CA . PRO A 1 169 ? -2.439 -38.281 -21.016 1 97.19 169 PRO A CA 1
ATOM 1286 C C . PRO A 1 169 ? -1.062 -38.781 -21.453 1 97.19 169 PRO A C 1
ATOM 1288 O O . PRO A 1 169 ? -0.115 -37.969 -21.531 1 97.19 169 PRO A O 1
ATOM 1291 N N . GLN A 1 170 ? -1.048 -40 -21.719 1 96.56 170 GLN A N 1
ATOM 1292 C CA . GLN A 1 170 ? 0.214 -40.656 -22.062 1 96.56 170 GLN A CA 1
ATOM 1293 C C . GLN A 1 170 ? 0.88 -39.969 -23.25 1 96.56 170 GLN A C 1
ATOM 1295 O O . GLN A 1 170 ? 2.107 -39.875 -23.312 1 96.56 170 GLN A O 1
ATOM 1300 N N . GLU A 1 171 ? 0.126 -39.469 -24.188 1 96.62 171 GLU A N 1
ATOM 1301 C CA . GLU A 1 171 ? 0.653 -38.844 -25.391 1 96.62 171 GLU A CA 1
ATOM 1302 C C . GLU A 1 171 ? 1.479 -37.594 -25.031 1 96.62 171 GLU A C 1
ATOM 1304 O O . GLU A 1 171 ? 2.463 -37.281 -25.703 1 96.62 171 GLU A O 1
ATOM 1309 N N . GLU A 1 172 ? 1.136 -36.938 -23.922 1 96 172 GLU A N 1
ATOM 1310 C CA . GLU A 1 172 ? 1.815 -35.719 -23.516 1 96 172 GLU A CA 1
ATOM 1311 C C . GLU A 1 172 ? 3.064 -36.031 -22.688 1 96 172 GLU A C 1
ATOM 1313 O O . GLU A 1 172 ? 3.902 -35.156 -22.469 1 96 172 GLU A O 1
ATOM 1318 N N . LEU A 1 173 ? 3.186 -37.281 -22.344 1 97.06 173 LEU A N 1
ATOM 1319 C CA . LEU A 1 173 ? 4.32 -37.688 -21.531 1 97.06 173 LEU A CA 1
ATOM 1320 C C . LEU A 1 173 ? 5.438 -38.25 -22.406 1 97.06 173 LEU A C 1
ATOM 1322 O O . LEU A 1 173 ? 6.539 -38.5 -21.906 1 97.06 173 LEU A O 1
ATOM 1326 N N . GLU A 1 174 ? 5.125 -38.406 -23.672 1 97.5 174 GLU A N 1
ATOM 1327 C CA . GLU A 1 174 ? 6.133 -38.906 -24.594 1 97.5 174 GLU A CA 1
ATOM 1328 C C . GLU A 1 174 ? 7.273 -37.906 -24.797 1 97.5 174 GLU A C 1
ATOM 1330 O O . GLU A 1 174 ? 7.051 -36.719 -24.781 1 97.5 174 GLU A O 1
ATOM 1335 N N . ASP A 1 175 ? 8.43 -38.438 -25 1 97.38 175 ASP A N 1
ATOM 1336 C CA . ASP A 1 175 ? 9.625 -37.625 -25.156 1 97.38 175 ASP A CA 1
ATOM 1337 C C . ASP A 1 175 ? 9.438 -36.562 -26.234 1 97.38 175 ASP A C 1
ATOM 1339 O O . ASP A 1 175 ? 9.844 -35.406 -26.078 1 97.38 175 ASP A O 1
ATOM 1343 N N . ASP A 1 176 ? 8.844 -36.969 -27.312 1 97.31 176 ASP A N 1
ATOM 1344 C CA . ASP A 1 176 ? 8.664 -36.031 -28.422 1 97.31 176 ASP A CA 1
ATOM 1345 C C . ASP A 1 176 ? 7.766 -34.875 -28.031 1 97.31 176 ASP A C 1
ATOM 1347 O O . ASP A 1 176 ? 8.016 -33.719 -28.422 1 97.31 176 ASP A O 1
ATOM 1351 N N . ALA A 1 177 ? 6.703 -35.156 -27.312 1 97.44 177 ALA A N 1
ATOM 1352 C CA . ALA A 1 177 ? 5.785 -34.125 -26.859 1 97.44 177 ALA A CA 1
ATOM 1353 C C . ALA A 1 177 ? 6.473 -33.188 -25.875 1 97.44 177 ALA A C 1
ATOM 1355 O O . ALA A 1 177 ? 6.309 -31.969 -25.953 1 97.44 177 ALA A O 1
ATOM 1356 N N . ILE A 1 178 ? 7.16 -33.75 -24.969 1 98.38 178 ILE A N 1
ATOM 1357 C CA . ILE A 1 178 ? 7.883 -33 -23.969 1 98.38 178 ILE A CA 1
ATOM 1358 C C . ILE A 1 178 ? 8.906 -32.094 -24.656 1 98.38 178 ILE A C 1
ATOM 1360 O O . ILE A 1 178 ? 9.008 -30.906 -24.359 1 98.38 178 ILE A O 1
ATOM 1364 N N . ASP A 1 179 ? 9.688 -32.688 -25.594 1 98.06 179 ASP A N 1
ATOM 1365 C CA . ASP A 1 179 ? 10.688 -31.922 -26.344 1 98.06 179 ASP A CA 1
ATOM 1366 C C . ASP A 1 179 ? 10.039 -30.766 -27.094 1 98.06 179 ASP A C 1
ATOM 1368 O O . ASP A 1 179 ? 10.586 -29.656 -27.125 1 98.06 179 ASP A O 1
ATOM 1372 N N . THR A 1 180 ? 8.922 -31.031 -27.703 1 97.81 180 THR A N 1
ATOM 1373 C CA . THR A 1 180 ? 8.219 -30.016 -28.469 1 97.81 180 THR A CA 1
ATOM 1374 C C . THR A 1 180 ? 7.785 -28.859 -27.578 1 97.81 180 THR A C 1
ATOM 1376 O O . THR A 1 180 ? 7.945 -27.688 -27.922 1 97.81 180 THR A O 1
ATOM 1379 N N . LEU A 1 181 ? 7.238 -29.219 -26.438 1 97.62 181 LEU A N 1
ATOM 1380 C CA . LEU A 1 181 ? 6.766 -28.219 -25.5 1 97.62 181 LEU A CA 1
ATOM 1381 C C . LEU A 1 181 ? 7.922 -27.375 -24.969 1 97.62 181 LEU A C 1
ATOM 1383 O O . LEU A 1 181 ? 7.824 -26.156 -24.875 1 97.62 181 LEU A O 1
ATOM 1387 N N . LEU A 1 182 ? 9.008 -27.984 -24.578 1 98.25 182 LEU A N 1
ATOM 1388 C CA . LEU A 1 182 ? 10.18 -27.297 -24.062 1 98.25 182 LEU A CA 1
ATOM 1389 C C . LEU A 1 182 ? 10.781 -26.375 -25.109 1 98.25 182 LEU A C 1
ATOM 1391 O O . LEU A 1 182 ? 11.242 -25.281 -24.797 1 98.25 182 LEU A O 1
ATOM 1395 N N . LYS A 1 183 ? 10.781 -26.859 -26.328 1 97.75 183 LYS A N 1
ATOM 1396 C CA . LYS A 1 183 ? 11.297 -26.031 -27.422 1 97.75 183 LYS A CA 1
ATOM 1397 C C . LYS A 1 183 ? 10.414 -24.812 -27.656 1 97.75 183 LYS A C 1
ATOM 1399 O O . LYS A 1 183 ? 10.914 -23.719 -27.875 1 97.75 183 LYS A O 1
ATOM 1404 N N . LYS A 1 184 ? 9.148 -25.047 -27.625 1 97 184 LYS A N 1
ATOM 1405 C CA . LYS A 1 184 ? 8.18 -23.984 -27.875 1 97 184 LYS A CA 1
ATOM 1406 C C . LYS A 1 184 ? 8.312 -22.859 -26.859 1 97 184 LYS A C 1
ATOM 1408 O O . LYS A 1 184 ? 8.148 -21.688 -27.203 1 97 184 LYS A O 1
ATOM 1413 N N . TYR A 1 185 ? 8.641 -23.188 -25.625 1 97.12 185 TYR A N 1
ATOM 1414 C CA . TYR A 1 185 ? 8.633 -22.219 -24.547 1 97.12 185 TYR A CA 1
ATOM 1415 C C . TYR A 1 185 ? 10.039 -21.938 -24.047 1 97.12 185 TYR A C 1
ATOM 1417 O O . TYR A 1 185 ? 10.227 -21.484 -22.906 1 97.12 185 TYR A O 1
ATOM 1425 N N . LYS A 1 186 ? 10.961 -22.25 -24.922 1 95.75 186 LYS A N 1
ATOM 1426 C CA . LYS A 1 186 ? 12.344 -21.969 -24.531 1 95.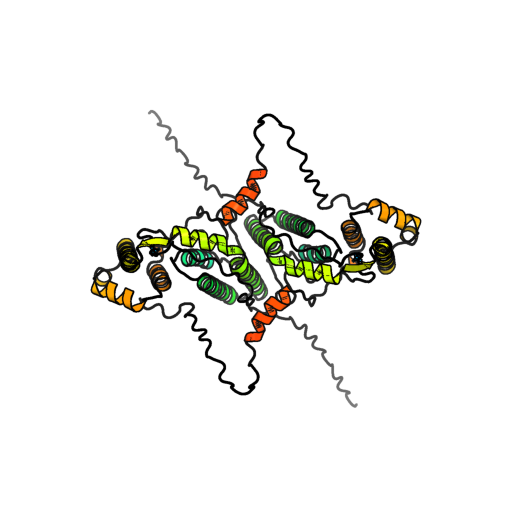75 186 LYS A CA 1
ATOM 1427 C C . LYS A 1 186 ? 12.508 -20.5 -24.125 1 95.75 186 LYS A C 1
ATOM 1429 O O . LYS A 1 186 ? 12.164 -19.609 -24.891 1 95.75 186 LYS A O 1
ATOM 1434 N N . GLY A 1 187 ? 13.008 -20.219 -22.906 1 94.44 187 GLY A N 1
ATOM 1435 C CA . GLY A 1 187 ? 13.18 -18.859 -22.406 1 94.44 187 GLY A CA 1
ATOM 1436 C C . GLY A 1 187 ? 11.93 -18.297 -21.75 1 94.44 187 GLY A C 1
ATOM 1437 O O . GLY A 1 187 ? 11.961 -17.234 -21.141 1 94.44 187 GLY A O 1
ATOM 1438 N N . GLN A 1 188 ? 10.852 -19.047 -21.875 1 96.75 188 GLN A N 1
ATOM 1439 C CA . GLN A 1 188 ? 9.57 -18.688 -21.297 1 96.75 188 GLN A CA 1
ATOM 1440 C C . GLN A 1 188 ? 9.016 -19.812 -20.438 1 96.75 188 GLN A C 1
ATOM 1442 O O . GLN A 1 188 ? 7.809 -20.078 -20.453 1 96.75 188 GLN A O 1
ATOM 1447 N N . GLU A 1 189 ? 9.914 -20.422 -19.75 1 97.06 189 GLU A N 1
ATOM 1448 C CA . GLU A 1 189 ? 9.531 -21.609 -18.969 1 97.06 189 GLU A CA 1
ATOM 1449 C C . GLU A 1 189 ? 8.516 -21.25 -17.891 1 97.06 189 GLU A C 1
ATOM 1451 O O . GLU A 1 189 ? 7.547 -21.984 -17.688 1 97.06 189 GLU A O 1
ATOM 1456 N N . PRO A 1 190 ? 8.719 -20.047 -17.266 1 97.12 190 PRO A N 1
ATOM 1457 C CA . PRO A 1 190 ? 7.707 -19.719 -16.25 1 97.12 190 PRO A CA 1
ATOM 1458 C C . PRO A 1 190 ? 6.305 -19.578 -16.844 1 97.12 190 PRO A C 1
ATOM 1460 O O . PRO A 1 190 ? 5.32 -19.969 -16.219 1 97.12 190 PRO A O 1
ATOM 1463 N N . THR A 1 191 ? 6.258 -19.078 -17.969 1 96.62 191 THR A N 1
ATOM 1464 C CA . THR A 1 191 ? 4.969 -18.938 -18.641 1 96.62 191 THR A CA 1
ATOM 1465 C C . THR A 1 191 ? 4.395 -20.312 -18.984 1 96.62 191 THR A C 1
ATOM 1467 O O . THR A 1 191 ? 3.191 -20.547 -18.828 1 96.62 191 THR A O 1
ATOM 1470 N N . MET A 1 192 ? 5.281 -21.188 -19.453 1 97.25 192 MET A N 1
ATOM 1471 C CA . MET A 1 192 ? 4.848 -22.562 -19.734 1 97.25 192 MET A CA 1
ATOM 1472 C C . MET A 1 192 ? 4.219 -23.188 -18.5 1 97.25 192 MET A C 1
ATOM 1474 O O . MET A 1 192 ? 3.111 -23.734 -18.562 1 97.25 192 MET A O 1
ATOM 1478 N N . PHE A 1 193 ? 4.84 -23.047 -17.406 1 98.06 193 PHE A N 1
ATOM 1479 C CA . PHE A 1 193 ? 4.359 -23.688 -16.203 1 98.06 193 PHE A CA 1
ATOM 1480 C C . PHE A 1 193 ? 3.082 -23.031 -15.695 1 98.06 193 PHE A C 1
ATOM 1482 O O . PHE A 1 193 ? 2.211 -23.703 -15.133 1 98.06 193 PHE A O 1
ATOM 1489 N N . LEU A 1 194 ? 3.002 -21.75 -15.844 1 97.69 194 LEU A N 1
ATOM 1490 C CA . LEU A 1 194 ? 1.765 -21.078 -15.461 1 97.69 194 LEU A CA 1
ATOM 1491 C C . LEU A 1 194 ? 0.595 -21.562 -16.312 1 97.69 194 LEU A C 1
ATOM 1493 O O . LEU A 1 194 ? -0.494 -21.812 -15.789 1 97.69 194 LEU A O 1
ATOM 1497 N N . ARG A 1 195 ? 0.8 -21.75 -17.578 1 97.12 195 ARG A N 1
ATOM 1498 C CA . ARG A 1 195 ? -0.242 -22.25 -18.469 1 97.12 195 ARG A CA 1
ATOM 1499 C C . ARG A 1 195 ? -0.592 -23.703 -18.156 1 97.12 195 ARG A C 1
ATOM 1501 O O . ARG A 1 195 ? -1.757 -24.094 -18.234 1 97.12 195 ARG A O 1
ATOM 1508 N N . LEU A 1 196 ? 0.416 -24.453 -17.859 1 97.81 196 LEU A N 1
ATOM 1509 C CA . LEU A 1 196 ? 0.163 -25.828 -17.453 1 97.81 196 LEU A CA 1
ATOM 1510 C C . LEU A 1 196 ? -0.691 -25.875 -16.188 1 97.81 196 LEU A C 1
ATOM 1512 O O . LEU A 1 196 ? -1.596 -26.703 -16.062 1 97.81 196 LEU A O 1
ATOM 1516 N N . LEU A 1 197 ? -0.395 -24.969 -15.297 1 97.94 197 LEU A N 1
ATOM 1517 C CA . LEU A 1 197 ? -1.189 -24.906 -14.078 1 97.94 197 LEU A CA 1
ATOM 1518 C C . LEU A 1 197 ? -2.637 -24.547 -14.383 1 97.94 197 LEU A C 1
ATOM 1520 O O . LEU A 1 197 ? -3.561 -25.031 -13.727 1 97.94 197 LEU A O 1
ATOM 1524 N N . LYS A 1 198 ? -2.84 -23.719 -15.32 1 96.62 198 LYS A N 1
ATOM 1525 C CA . LYS A 1 198 ? -4.195 -23.375 -15.727 1 96.62 198 LYS A CA 1
ATOM 1526 C C . LYS A 1 198 ? -4.914 -24.578 -16.344 1 96.62 198 LYS A C 1
ATOM 1528 O O . LYS A 1 198 ? -6.121 -24.734 -16.156 1 96.62 198 LYS A O 1
ATOM 1533 N N . LYS A 1 199 ? -4.117 -25.391 -17.094 1 96.56 199 LYS A N 1
ATOM 1534 C CA . LYS A 1 199 ? -4.664 -26.609 -17.672 1 96.56 199 LYS A CA 1
ATOM 1535 C C . LYS A 1 199 ? -5.027 -27.625 -16.594 1 96.56 199 LYS A C 1
ATOM 1537 O O . LYS A 1 199 ? -5.973 -28.391 -16.75 1 96.56 199 LYS A O 1
ATOM 1542 N N . TYR A 1 200 ? -4.328 -27.625 -15.531 1 97.44 200 TYR A N 1
ATOM 1543 C CA . TYR A 1 200 ? -4.551 -28.5 -14.398 1 97.44 200 TYR A CA 1
ATOM 1544 C C . TYR A 1 200 ? -4.75 -27.703 -13.117 1 97.44 200 TYR A C 1
ATOM 1546 O O . TYR A 1 200 ? -3.949 -27.812 -12.18 1 97.44 200 TYR A O 1
ATOM 1554 N N . PRO A 1 201 ? -5.848 -27.031 -12.945 1 95.81 201 PRO A N 1
ATOM 1555 C CA . PRO A 1 201 ? -6.031 -26.062 -11.859 1 95.81 201 PRO A CA 1
ATOM 1556 C C . PRO A 1 201 ? -6.078 -26.719 -10.484 1 95.81 201 PRO A C 1
ATOM 1558 O O . PRO A 1 201 ? -5.863 -26.047 -9.469 1 95.81 201 PRO A O 1
ATOM 1561 N N . LYS A 1 202 ? -6.352 -28.031 -10.391 1 96.31 202 LYS A N 1
ATOM 1562 C CA . LYS A 1 202 ? -6.379 -28.734 -9.102 1 96.31 202 LYS A CA 1
ATOM 1563 C C . LYS A 1 202 ? -4.988 -28.781 -8.477 1 96.31 202 LYS A C 1
ATOM 1565 O O . LYS A 1 202 ? -4.852 -29.062 -7.281 1 96.31 202 LYS A O 1
ATOM 1570 N N . ALA A 1 203 ? -4.02 -28.531 -9.367 1 98 203 ALA A N 1
ATOM 1571 C CA . ALA A 1 203 ? -2.645 -28.531 -8.883 1 98 203 ALA A CA 1
ATOM 1572 C C . ALA A 1 203 ? -2.371 -27.312 -7.996 1 98 203 ALA A C 1
ATOM 1574 O O . ALA A 1 203 ? -1.366 -27.266 -7.285 1 98 203 ALA A O 1
ATOM 1575 N N . LEU A 1 204 ? -3.203 -26.297 -8.07 1 97.75 204 LEU A N 1
ATOM 1576 C CA . LEU A 1 204 ? -3.098 -25.156 -7.168 1 97.75 204 LEU A CA 1
ATOM 1577 C C . LEU A 1 204 ? -3.865 -25.422 -5.875 1 97.75 204 LEU A C 1
ATOM 1579 O O . LEU A 1 204 ? -5.094 -25.344 -5.852 1 97.75 204 LEU A O 1
ATOM 1583 N N . LYS A 1 205 ? -3.154 -25.688 -4.844 1 97.06 205 LYS A N 1
ATOM 1584 C CA . LYS A 1 205 ? -3.764 -26.047 -3.564 1 97.06 205 LYS A CA 1
ATOM 1585 C C . LYS A 1 205 ? -3.973 -24.797 -2.695 1 97.06 205 LYS A C 1
ATOM 1587 O O . LYS A 1 205 ? -3.078 -23.969 -2.582 1 97.06 205 LYS A O 1
ATOM 1592 N N . ILE A 1 206 ? -5.105 -24.719 -2.113 1 94.38 206 ILE A N 1
ATOM 1593 C CA . ILE A 1 206 ? -5.398 -23.625 -1.201 1 94.38 206 ILE A CA 1
ATOM 1594 C C . ILE A 1 206 ? -4.91 -23.969 0.202 1 94.38 206 ILE A C 1
ATOM 1596 O O . ILE A 1 206 ? -5.285 -25 0.762 1 94.38 206 ILE A O 1
ATOM 1600 N N . ASP A 1 207 ? -4.039 -23.172 0.687 1 92.5 207 ASP A N 1
ATOM 1601 C CA . ASP A 1 207 ? -3.469 -23.312 2.023 1 92.5 207 ASP A CA 1
ATOM 1602 C C . ASP A 1 207 ? -3.545 -22 2.795 1 92.5 207 ASP A C 1
ATOM 1604 O O . ASP A 1 207 ? -2.607 -21.203 2.76 1 92.5 207 ASP A O 1
ATOM 1608 N N . PRO A 1 208 ? -4.523 -21.844 3.607 1 85.12 208 PRO A N 1
ATOM 1609 C CA . PRO A 1 208 ? -4.699 -20.578 4.316 1 85.12 208 PRO A CA 1
ATOM 1610 C C . PRO A 1 208 ? -3.568 -20.281 5.305 1 85.12 208 PRO A C 1
ATOM 1612 O O . PRO A 1 208 ? -3.434 -19.156 5.781 1 85.12 208 PRO A O 1
ATOM 1615 N N . HIS A 1 209 ? -2.719 -21.297 5.574 1 84 209 HIS A N 1
ATOM 1616 C CA . HIS A 1 209 ? -1.66 -21.125 6.562 1 84 209 HIS A CA 1
ATOM 1617 C C . HIS A 1 209 ? -0.312 -20.891 5.887 1 84 209 HIS A C 1
ATOM 1619 O O . HIS A 1 209 ? 0.716 -20.797 6.562 1 84 209 HIS A O 1
ATOM 1625 N N . LYS A 1 210 ? -0.42 -20.766 4.629 1 84 210 LYS A N 1
ATOM 1626 C CA . LYS A 1 210 ? 0.809 -20.438 3.91 1 84 210 LYS A CA 1
ATOM 1627 C C . LYS A 1 210 ? 1.396 -19.125 4.395 1 84 210 LYS A C 1
ATOM 1629 O O . LYS A 1 210 ? 0.692 -18.109 4.453 1 84 210 LYS A O 1
ATOM 1634 N N . THR A 1 211 ? 2.676 -19.188 4.82 1 77.88 211 THR A N 1
ATOM 1635 C CA . THR A 1 211 ? 3.293 -17.984 5.367 1 77.88 211 THR A CA 1
ATOM 1636 C C . THR A 1 211 ? 4.305 -17.391 4.387 1 77.88 211 THR A C 1
ATOM 1638 O O . THR A 1 211 ? 4.785 -18.094 3.49 1 77.88 211 THR A O 1
ATOM 1641 N N . ASN A 1 212 ? 4.457 -16.188 4.453 1 72.81 212 ASN A N 1
ATOM 1642 C CA . ASN A 1 212 ? 5.52 -15.477 3.746 1 72.81 212 ASN A CA 1
ATOM 1643 C C . ASN A 1 212 ? 6.145 -14.391 4.613 1 72.81 212 ASN A C 1
ATOM 1645 O O . ASN A 1 212 ? 5.855 -14.297 5.809 1 72.81 212 ASN A O 1
ATOM 1649 N N . PHE A 1 213 ? 7.109 -13.758 4.086 1 65.88 213 PHE A N 1
ATOM 1650 C CA . PHE A 1 213 ? 7.852 -12.711 4.777 1 65.88 213 PHE A CA 1
ATOM 1651 C C . PHE A 1 213 ? 6.902 -11.734 5.457 1 65.88 213 PHE A C 1
ATOM 1653 O O . PHE A 1 213 ? 7.141 -11.32 6.594 1 65.88 213 PHE A O 1
ATOM 1660 N N . MET A 1 214 ? 5.848 -11.422 4.801 1 68.44 214 MET A N 1
ATOM 1661 C CA . MET A 1 214 ? 4.934 -10.422 5.336 1 68.44 214 MET A CA 1
ATOM 1662 C C . MET A 1 214 ? 4.277 -10.914 6.621 1 68.44 214 MET A C 1
ATOM 1664 O O . MET A 1 214 ? 3.859 -10.109 7.457 1 68.44 214 MET A O 1
ATOM 1668 N N . ASP A 1 215 ? 4.242 -12.195 6.758 1 76.69 215 ASP A N 1
ATOM 1669 C CA . ASP A 1 215 ? 3.699 -12.75 7.992 1 76.69 215 ASP A CA 1
ATOM 1670 C C . ASP A 1 215 ? 4.605 -12.438 9.18 1 76.69 215 ASP A C 1
ATOM 1672 O O . ASP A 1 215 ? 4.121 -12.188 10.281 1 76.69 215 ASP A O 1
ATOM 1676 N N . ASP A 1 216 ? 5.867 -12.477 8.891 1 68.5 216 ASP A N 1
ATOM 1677 C CA . ASP A 1 216 ? 6.816 -12.133 9.938 1 68.5 216 ASP A CA 1
ATOM 1678 C C . ASP A 1 216 ? 6.691 -10.664 10.336 1 68.5 216 ASP A C 1
ATOM 1680 O O . ASP A 1 216 ? 6.754 -10.336 11.523 1 68.5 216 ASP A O 1
ATOM 1684 N N . VAL A 1 217 ? 6.445 -9.883 9.383 1 66.25 217 VAL A N 1
ATOM 1685 C CA . VAL A 1 217 ? 6.242 -8.461 9.641 1 66.25 217 VAL A CA 1
ATOM 1686 C C . VAL A 1 217 ? 4.992 -8.266 10.5 1 66.25 217 VAL A C 1
ATOM 1688 O O . VAL A 1 217 ? 5.02 -7.52 11.477 1 66.25 217 VAL A O 1
ATOM 1691 N N . VAL A 1 218 ? 4.043 -8.992 10.203 1 68.44 218 VAL A N 1
ATOM 1692 C CA . VAL A 1 218 ? 2.76 -8.875 10.891 1 68.44 218 VAL A CA 1
ATOM 1693 C C . VAL A 1 218 ? 2.865 -9.461 12.289 1 68.44 218 VAL A C 1
ATOM 1695 O O . VAL A 1 218 ? 2.361 -8.883 13.258 1 68.44 218 VAL A O 1
ATOM 1698 N N . LYS A 1 219 ? 3.52 -10.633 12.438 1 66.75 219 LYS A N 1
ATOM 1699 C CA . LYS A 1 219 ? 3.67 -11.312 13.719 1 66.75 219 LYS A CA 1
ATOM 1700 C C . LYS A 1 219 ? 4.527 -10.492 14.68 1 66.75 219 LYS A C 1
ATOM 1702 O O . LYS A 1 219 ? 4.215 -10.383 15.867 1 66.75 219 LYS A O 1
ATOM 1707 N N . ASN A 1 220 ? 5.66 -10.148 14.172 1 59.5 220 ASN A N 1
ATOM 1708 C CA . ASN A 1 220 ? 6.57 -9.375 15.008 1 59.5 220 ASN A CA 1
ATOM 1709 C C . ASN A 1 220 ? 5.945 -8.047 15.438 1 59.5 220 ASN A C 1
ATOM 1711 O O . ASN A 1 220 ? 6.309 -7.496 16.484 1 59.5 220 ASN A O 1
ATOM 1715 N N . ALA A 1 221 ? 5.039 -7.762 14.703 1 52.31 221 ALA A N 1
ATOM 1716 C CA . ALA A 1 221 ? 4.262 -6.605 15.141 1 52.31 221 ALA A CA 1
ATOM 1717 C C . ALA A 1 221 ? 3.393 -6.949 16.344 1 52.31 221 ALA A C 1
ATOM 1719 O O . ALA A 1 221 ? 3.162 -6.105 17.219 1 52.31 221 ALA A O 1
ATOM 1720 N N . GLY A 1 222 ? 2.951 -8.281 16.484 1 44.78 222 GLY A N 1
ATOM 1721 C CA . GLY A 1 222 ? 2.15 -8.789 17.578 1 44.78 222 GLY A CA 1
ATOM 1722 C C . GLY A 1 222 ? 2.982 -9.234 18.766 1 44.78 222 GLY A C 1
ATOM 1723 O O . GLY A 1 222 ? 2.475 -9.336 19.891 1 44.78 222 GLY A O 1
ATOM 1724 N N . ALA A 1 223 ? 4.188 -9.859 18.609 1 42.09 223 ALA A N 1
ATOM 1725 C CA . ALA A 1 223 ? 4.98 -10.492 19.672 1 42.09 223 ALA A CA 1
ATOM 1726 C C . ALA A 1 223 ? 5.473 -9.453 20.672 1 42.09 223 ALA A C 1
ATOM 1728 O O . ALA A 1 223 ? 5.738 -9.789 21.828 1 42.09 223 ALA A O 1
ATOM 1729 N N . GLU A 1 224 ? 5.762 -8.328 20.375 1 36.34 224 GLU A N 1
ATOM 1730 C CA . GLU A 1 224 ? 6.336 -7.465 21.406 1 36.34 224 GLU A CA 1
ATOM 1731 C C . GLU A 1 224 ? 5.305 -7.125 22.469 1 36.34 224 GLU A C 1
ATOM 1733 O O . GLU A 1 224 ? 5.617 -6.441 23.453 1 36.34 224 GLU A O 1
ATOM 1738 N N . LEU A 1 225 ? 4.148 -7.707 22.281 1 34.44 225 LEU A N 1
ATOM 1739 C CA . LEU A 1 225 ? 3.27 -7.496 23.422 1 34.44 225 LEU A CA 1
ATOM 1740 C C . LEU A 1 225 ? 3.309 -8.688 24.359 1 34.44 225 LEU A C 1
ATOM 1742 O O . LEU A 1 225 ? 2.475 -8.805 25.266 1 34.44 225 LEU A O 1
ATOM 1746 N N . GLY A 1 226 ? 4.215 -9.781 24.156 1 30.44 226 GLY A N 1
ATOM 1747 C CA . GLY A 1 226 ? 4.301 -10.797 25.188 1 30.44 226 GLY A CA 1
ATOM 1748 C C . GLY A 1 226 ? 5.188 -10.383 26.344 1 30.44 226 GLY A C 1
ATOM 1749 O O . GLY A 1 226 ? 6.043 -9.508 26.203 1 30.44 226 GLY A O 1
ATOM 1750 N N . PRO A 1 227 ? 4.777 -10.859 27.625 1 28.11 227 PRO A N 1
ATOM 1751 C CA . PRO A 1 227 ? 5.578 -10.547 28.797 1 28.11 227 PRO A CA 1
ATOM 1752 C C . PRO A 1 227 ? 7.023 -11.031 28.672 1 28.11 227 PRO A C 1
ATOM 1754 O O . PRO A 1 227 ? 7.273 -12.125 28.172 1 28.11 227 PRO A O 1
ATOM 1757 N N . LYS A 1 228 ? 7.973 -10.25 28.484 1 34.66 228 LYS A N 1
ATOM 1758 C CA . LYS A 1 228 ? 9.367 -10.602 28.734 1 34.66 228 LYS A CA 1
ATOM 1759 C C . LYS A 1 228 ? 9.5 -11.461 29.984 1 34.66 228 LYS A C 1
ATOM 1761 O O . LYS A 1 228 ? 9.016 -11.094 31.047 1 34.66 228 LYS A O 1
ATOM 1766 N N . LYS A 1 229 ? 9.898 -12.641 29.906 1 30.11 229 LYS A N 1
ATOM 1767 C CA . LYS A 1 229 ? 10.461 -13.383 31.031 1 30.11 229 LYS A CA 1
ATOM 1768 C C . LYS A 1 229 ? 11.578 -12.594 31.703 1 30.11 229 LYS A C 1
ATOM 1770 O O . LYS A 1 229 ? 12.32 -11.867 31.047 1 30.11 229 LYS A O 1
ATOM 1775 N N . ASN A 1 230 ? 11.68 -12.492 33.156 1 25.45 230 ASN A N 1
ATOM 1776 C CA . ASN A 1 230 ? 12.469 -11.852 34.188 1 25.45 230 ASN A CA 1
ATOM 1777 C C . ASN A 1 230 ? 13.961 -12.094 34 1 25.45 230 ASN A C 1
ATOM 1779 O O . ASN A 1 230 ? 14.539 -12.992 34.594 1 25.45 230 ASN A O 1
ATOM 1783 N N . LYS A 1 231 ? 14.648 -12.461 32.906 1 26.22 231 LYS A N 1
ATOM 1784 C CA . LYS A 1 231 ? 16.047 -12.508 33.375 1 26.22 231 LYS A CA 1
ATOM 1785 C C . LYS A 1 231 ? 16.453 -11.188 34 1 26.22 231 LYS A C 1
ATOM 1787 O O . LYS A 1 231 ? 15.883 -10.133 33.688 1 26.22 231 LYS A O 1
ATOM 1792 N N . LYS A 1 232 ? 17.484 -11.273 35.031 1 27.22 232 LYS A N 1
ATOM 1793 C CA . LYS A 1 232 ? 18.188 -10.25 35.812 1 27.22 232 LYS A CA 1
ATOM 1794 C C . LYS A 1 232 ? 18.578 -9.07 34.906 1 27.22 232 LYS A C 1
ATOM 1796 O O . LYS A 1 232 ? 19.109 -9.258 33.812 1 27.22 232 LYS A O 1
ATOM 1801 N N . LYS A 1 233 ? 18.125 -7.855 35.312 1 28.44 233 LYS A N 1
ATOM 1802 C CA . LYS A 1 233 ? 18 -6.438 35 1 28.44 233 LYS A CA 1
ATOM 1803 C C . LYS A 1 233 ? 19.375 -5.809 34.719 1 28.44 233 LYS A C 1
ATOM 1805 O O . LYS A 1 233 ? 20.062 -5.406 35.656 1 28.44 233 LYS A O 1
ATOM 1810 N N . GLY A 1 234 ? 20.422 -6.547 34.031 1 23.08 234 GLY A N 1
ATOM 1811 C CA . GLY A 1 234 ? 21.406 -5.477 34.031 1 23.08 234 GLY A CA 1
ATOM 1812 C C . GLY A 1 234 ? 20.859 -4.16 33.531 1 23.08 234 GLY A C 1
ATOM 1813 O O . GLY A 1 234 ? 19.797 -4.125 32.906 1 23.08 234 GLY A O 1
ATOM 1814 N N . LYS A 1 235 ? 21.672 -2.928 33.906 1 26.97 235 LYS A N 1
ATOM 1815 C CA . LYS A 1 235 ? 21.375 -1.512 33.719 1 26.97 235 LYS A CA 1
ATOM 1816 C C . LYS A 1 235 ? 20.984 -1.219 32.25 1 26.97 235 LYS A C 1
ATOM 1818 O O . LYS A 1 235 ? 21.859 -0.94 31.422 1 26.97 235 LYS A O 1
ATOM 1823 N N . LYS A 1 236 ? 20.359 -2.152 31.75 1 29.39 236 LYS A N 1
ATOM 1824 C CA . LYS A 1 236 ? 20.172 -1.699 30.375 1 29.39 236 LYS A CA 1
ATOM 1825 C C . LYS A 1 236 ? 19.609 -0.284 30.328 1 29.39 236 LYS A C 1
ATOM 1827 O O . LYS A 1 236 ? 18.656 0.031 31.047 1 29.39 236 LYS A O 1
ATOM 1832 N N . ARG A 1 237 ? 20.438 0.698 29.844 1 24.91 237 ARG A N 1
ATOM 1833 C CA . ARG A 1 237 ? 20.141 2.098 29.562 1 24.91 237 ARG A CA 1
ATOM 1834 C C . ARG A 1 237 ? 18.734 2.25 28.984 1 24.91 237 ARG A C 1
ATOM 1836 O O . ARG A 1 237 ? 18.266 1.369 28.25 1 24.91 237 ARG A O 1
ATOM 1843 N N . LYS A 1 238 ? 18.047 3.172 29.594 1 24.31 238 LYS A N 1
ATOM 1844 C CA . LYS A 1 238 ? 16.812 3.898 29.297 1 24.31 238 LYS A CA 1
ATOM 1845 C C . LYS A 1 238 ? 16.719 4.242 27.812 1 24.31 238 LYS A C 1
ATOM 1847 O O . LYS A 1 238 ? 17.391 5.164 27.328 1 24.31 238 LYS A O 1
ATOM 1852 N N . ILE A 1 239 ? 16.781 3.141 27.109 1 25.12 239 ILE A N 1
ATOM 1853 C CA . ILE A 1 239 ? 16.344 3.746 25.859 1 25.12 239 ILE A CA 1
ATOM 1854 C C . ILE A 1 239 ? 15.031 4.492 26.094 1 25.12 239 ILE A C 1
ATOM 1856 O O . ILE A 1 239 ? 14.008 3.881 26.422 1 25.12 239 ILE A O 1
ATOM 1860 N N . VAL A 1 240 ? 15.055 5.613 26.609 1 26.41 240 VAL A N 1
ATOM 1861 C CA . VAL A 1 240 ? 13.977 6.598 26.547 1 26.41 240 VAL A CA 1
ATOM 1862 C C . VAL A 1 240 ? 13.289 6.543 25.188 1 26.41 240 VAL A C 1
ATOM 1864 O O . VAL A 1 240 ? 13.875 6.945 24.172 1 26.41 240 VAL A O 1
ATOM 1867 N N . GLU A 1 241 ? 12.836 5.441 24.953 1 30.42 241 GLU A N 1
ATOM 1868 C CA . GLU A 1 241 ? 11.773 5.621 23.969 1 30.42 241 GLU A CA 1
ATOM 1869 C C . GLU A 1 241 ? 10.75 6.648 24.453 1 30.42 241 GLU A C 1
ATOM 1871 O O . GLU A 1 241 ? 9.867 6.324 25.25 1 30.42 241 GLU A O 1
ATOM 1876 N N . LYS A 1 242 ? 10.953 7.816 24.812 1 28.91 242 LYS A N 1
ATOM 1877 C CA . LYS A 1 242 ? 9.859 8.633 25.328 1 28.91 242 LYS A CA 1
ATOM 1878 C C . LYS A 1 242 ? 8.648 8.594 24.406 1 28.91 242 LYS A C 1
ATOM 1880 O O . LYS A 1 242 ? 7.762 9.445 24.484 1 28.91 242 LYS A O 1
ATOM 1885 N N . ASP A 1 243 ? 8.219 7.758 23.422 1 32.88 243 ASP A N 1
ATOM 1886 C CA . ASP A 1 243 ? 7.254 8.453 22.594 1 32.88 243 ASP A CA 1
ATOM 1887 C C . ASP A 1 243 ? 5.98 8.773 23.359 1 32.88 243 ASP A C 1
ATOM 1889 O O . ASP A 1 243 ? 5.637 8.07 24.312 1 32.88 243 ASP A O 1
ATOM 1893 N N . VAL A 1 244 ? 5.062 10.094 22.969 1 38.62 244 VAL A N 1
ATOM 1894 C CA . VAL A 1 244 ? 4.078 11.172 23.016 1 38.62 244 VAL A CA 1
ATOM 1895 C C . VAL A 1 244 ? 2.674 10.594 22.859 1 38.62 244 VAL A C 1
ATOM 1897 O O . VAL A 1 244 ? 2.459 9.664 22.062 1 38.62 244 VAL A O 1
ATOM 1900 N N . PRO A 1 245 ? 1.509 11.258 23.281 1 45.31 245 PRO A N 1
ATOM 1901 C CA . PRO A 1 245 ? 0.086 11.102 23.594 1 45.31 245 PRO A CA 1
ATOM 1902 C C . PRO A 1 245 ? -0.784 11.031 22.344 1 45.31 245 PRO A C 1
ATOM 1904 O O . PRO A 1 245 ? -0.804 11.969 21.547 1 45.31 245 PRO A O 1
ATOM 1907 N N . VAL A 1 246 ? -1.134 10.117 21.516 1 47.41 246 VAL A N 1
ATOM 1908 C CA . VAL A 1 246 ? -1.821 10.07 20.234 1 47.41 246 VAL A CA 1
ATOM 1909 C C . VAL A 1 246 ? -3.227 10.648 20.375 1 47.41 246 VAL A C 1
ATOM 1911 O O . VAL A 1 246 ? -4.164 9.945 20.75 1 47.41 246 VAL A O 1
ATOM 1914 N N . ASP A 1 247 ? -4.141 12.055 20.688 1 48.69 247 ASP A N 1
ATOM 1915 C CA . ASP A 1 247 ? -3.996 13 21.797 1 48.69 247 ASP A CA 1
ATOM 1916 C C . ASP A 1 247 ? -5.273 13.062 22.625 1 48.69 247 ASP A C 1
ATOM 1918 O O . ASP A 1 247 ? -6.367 13.211 22.094 1 48.69 247 ASP A O 1
ATOM 1922 N N . GLU A 1 248 ? -5.617 12.203 23.406 1 42.28 248 GLU A N 1
ATOM 1923 C CA . GLU A 1 248 ? -6.812 12.516 24.172 1 42.28 248 GLU A CA 1
ATOM 1924 C C . GLU A 1 248 ? -6.805 13.969 24.641 1 42.28 248 GLU A C 1
ATOM 1926 O O . GLU A 1 248 ? -7.676 14.758 24.266 1 42.28 248 GLU A O 1
ATOM 1931 N N . HIS A 1 249 ? -6.469 14.359 26.203 1 50.72 249 HIS A N 1
ATOM 1932 C CA . HIS A 1 249 ? -7.281 15.391 26.844 1 50.72 249 HIS A CA 1
ATOM 1933 C C . HIS A 1 249 ? -7.109 16.734 26.141 1 50.72 249 HIS A C 1
ATOM 1935 O O . HIS A 1 249 ? -6.027 17.328 26.188 1 50.72 249 HIS A O 1
ATOM 1941 N N . GLU A 1 250 ? -7.77 17.047 25.031 1 50.19 250 GLU A N 1
ATOM 1942 C CA . GLU A 1 250 ? -7.863 18.25 24.219 1 50.19 250 GLU A CA 1
ATOM 1943 C C . GLU A 1 250 ? -7.73 19.516 25.062 1 50.19 250 GLU A C 1
ATOM 1945 O O . GLU A 1 250 ? -8.102 20.609 24.625 1 50.19 250 GLU A O 1
ATOM 1950 N N . GLU A 1 251 ? -7.5 19.953 26.531 1 58.44 251 GLU A N 1
ATOM 1951 C CA . GLU A 1 251 ? -7.816 21.312 26.922 1 58.44 251 GLU A CA 1
ATOM 1952 C C . GLU A 1 251 ? -6.762 22.297 26.406 1 58.44 251 GLU A C 1
ATOM 1954 O O . GLU A 1 251 ? -5.562 22.078 26.609 1 58.44 251 GLU A O 1
ATOM 1959 N N . LEU A 1 252 ? -7.059 23.172 25.266 1 66.06 252 LEU A N 1
ATOM 1960 C CA . LEU A 1 252 ? -6.504 24.453 24.812 1 66.06 252 LEU A CA 1
ATOM 1961 C C . LEU A 1 252 ? -6.953 25.594 25.734 1 66.06 252 LEU A C 1
ATOM 1963 O O . LEU A 1 252 ? -8.102 25.625 26.172 1 66.06 252 LEU A O 1
ATOM 1967 N N . MET B 1 1 ? -32.625 -56.219 30.484 1 32.56 1 MET B N 1
ATOM 1968 C CA . MET B 1 1 ? -32.75 -55.25 29.391 1 32.56 1 MET B CA 1
ATOM 1969 C C . MET B 1 1 ? -31.875 -54.031 29.641 1 32.56 1 MET B C 1
ATOM 1971 O O . MET B 1 1 ? -32.188 -53.188 30.469 1 32.56 1 MET B O 1
ATOM 1975 N N . VAL B 1 2 ? -30.547 -54.281 29.672 1 41.31 2 VAL B N 1
ATOM 1976 C CA . VAL B 1 2 ? -29.453 -53.312 29.906 1 41.31 2 VAL B CA 1
ATOM 1977 C C . VAL B 1 2 ? -29.422 -52.281 28.781 1 41.31 2 VAL B C 1
ATOM 1979 O O . VAL B 1 2 ? -29.297 -52.656 27.609 1 41.31 2 VAL B O 1
ATOM 1982 N N . LEU B 1 3 ? -30.125 -51.188 28.953 1 39.62 3 LEU B N 1
ATOM 1983 C CA . LEU B 1 3 ? -30.141 -50.031 28.078 1 39.62 3 LEU B CA 1
ATOM 1984 C C . LEU B 1 3 ? -28.734 -49.469 27.906 1 39.62 3 LEU B C 1
ATOM 1986 O O . LEU B 1 3 ? -28.109 -49.031 28.891 1 39.62 3 LEU B O 1
ATOM 1990 N N . THR B 1 4 ? -28 -50 26.969 1 41.88 4 THR B N 1
ATOM 1991 C CA . THR B 1 4 ? -26.75 -49.375 26.531 1 41.88 4 THR B CA 1
ATOM 1992 C C . THR B 1 4 ? -26.969 -47.938 26.109 1 41.88 4 THR B C 1
ATOM 1994 O O . THR B 1 4 ? -27.766 -47.656 25.203 1 41.88 4 THR B O 1
ATOM 1997 N N . ARG B 1 5 ? -26.859 -47 27.062 1 38.72 5 ARG B N 1
ATOM 1998 C CA . ARG B 1 5 ? -26.797 -45.562 26.766 1 38.72 5 ARG B CA 1
ATOM 1999 C C . ARG B 1 5 ? -25.734 -45.281 25.703 1 38.72 5 ARG B C 1
ATOM 2001 O O . ARG B 1 5 ? -24.547 -45.594 25.906 1 38.72 5 ARG B O 1
ATOM 2008 N N . SER B 1 6 ? -26.125 -45.312 24.422 1 38.47 6 SER B N 1
ATOM 2009 C CA . SER B 1 6 ? -25.297 -44.812 23.328 1 38.47 6 SER B CA 1
ATOM 2010 C C . SER B 1 6 ? -24.844 -43.375 23.594 1 38.47 6 SER B C 1
ATOM 2012 O O . SER B 1 6 ? -25.672 -42.5 23.781 1 38.47 6 SER B O 1
ATOM 2014 N N . LEU B 1 7 ? -23.656 -43.25 24.172 1 37.47 7 LEU B N 1
ATOM 2015 C CA . LEU B 1 7 ? -22.984 -41.938 24.266 1 37.47 7 LEU B CA 1
ATOM 2016 C C . LEU B 1 7 ? -22.75 -41.375 22.875 1 37.47 7 LEU B C 1
ATOM 2018 O O . LEU B 1 7 ? -22.016 -41.938 22.078 1 37.47 7 LEU B O 1
ATOM 2022 N N . LEU B 1 8 ? -23.766 -40.719 22.328 1 36.06 8 LEU B N 1
ATOM 2023 C CA . LEU B 1 8 ? -23.547 -39.906 21.141 1 36.06 8 LEU B CA 1
ATOM 2024 C C . LEU B 1 8 ? -22.484 -38.844 21.406 1 36.06 8 LEU B C 1
ATOM 2026 O O . LEU B 1 8 ? -22.672 -37.969 22.281 1 36.06 8 LEU B O 1
ATOM 2030 N N . LEU B 1 9 ? -21.25 -39.156 21.172 1 36.53 9 LEU B N 1
ATOM 2031 C CA . LEU B 1 9 ? -20.203 -38.156 21.109 1 36.53 9 LEU B CA 1
ATOM 2032 C C . LEU B 1 9 ? -20.484 -37.156 20 1 36.53 9 LEU B C 1
ATOM 2034 O O . LEU B 1 9 ? -20.453 -37.5 18.828 1 36.53 9 LEU B O 1
ATOM 2038 N N . SER B 1 10 ? -21.312 -36.188 20.297 1 36.56 10 SER B N 1
ATOM 2039 C CA . SER B 1 10 ? -21.359 -35.031 19.406 1 36.56 10 SER B CA 1
ATOM 2040 C C . SER B 1 10 ? -19.984 -34.438 19.188 1 36.56 10 SER B C 1
ATOM 2042 O O . SER B 1 10 ? -19.297 -34.031 20.141 1 36.56 10 SER B O 1
ATOM 2044 N N . CYS B 1 11 ? -19.266 -34.906 18.203 1 32.88 11 CYS B N 1
ATOM 2045 C CA . CYS B 1 11 ? -18.078 -34.188 17.719 1 32.88 11 CYS B CA 1
ATOM 2046 C C . CYS B 1 11 ? -18.422 -32.75 17.344 1 32.88 11 CYS B C 1
ATOM 2048 O O . CYS B 1 11 ? -19.094 -32.5 16.344 1 32.88 11 CYS B O 1
ATOM 2050 N N . ALA B 1 12 ? -18.547 -31.875 18.344 1 34.62 12 ALA B N 1
ATOM 2051 C CA . ALA B 1 12 ? -18.531 -30.453 18.047 1 34.62 12 ALA B CA 1
ATOM 2052 C C . ALA B 1 12 ? -17.375 -30.094 17.141 1 34.62 12 ALA B C 1
ATOM 2054 O O . ALA B 1 12 ? -16.203 -30.234 17.516 1 34.62 12 ALA B O 1
ATOM 2055 N N . LEU B 1 13 ? -17.516 -30.172 15.867 1 34.53 13 LEU B N 1
ATOM 2056 C CA . LEU B 1 13 ? -16.609 -29.547 14.906 1 34.53 13 LEU B CA 1
ATOM 2057 C C . LEU B 1 13 ? -16.359 -28.094 15.273 1 34.53 13 LEU B C 1
ATOM 2059 O O . LEU B 1 13 ? -17.266 -27.266 15.219 1 34.53 13 LEU B O 1
ATOM 2063 N N . TRP B 1 14 ? -15.461 -27.812 16.156 1 33.22 14 TRP B N 1
ATOM 2064 C CA . TRP B 1 14 ? -14.922 -26.469 16.312 1 33.22 14 TRP B CA 1
ATOM 2065 C C . TRP B 1 14 ? -14.383 -25.938 14.984 1 33.22 14 TRP B C 1
ATOM 2067 O O . TRP B 1 14 ? -13.328 -26.375 14.523 1 33.22 14 TRP B O 1
ATOM 2077 N N . VAL B 1 15 ? -15.188 -25.562 14.102 1 34.19 15 VAL B N 1
ATOM 2078 C CA . VAL B 1 15 ? -14.703 -24.672 13.055 1 34.19 15 VAL B CA 1
ATOM 2079 C C . VAL B 1 15 ? -14.047 -23.453 13.68 1 34.19 15 VAL B C 1
ATOM 2081 O O . VAL B 1 15 ? -14.734 -22.578 14.211 1 34.19 15 VAL B O 1
ATOM 2084 N N . GLY B 1 16 ? -12.93 -23.594 14.219 1 30.7 16 GLY B N 1
ATOM 2085 C CA . GLY B 1 16 ? -12.172 -22.422 14.625 1 30.7 16 GLY B CA 1
ATOM 2086 C C . GLY B 1 16 ? -12.141 -21.344 13.562 1 30.7 16 GLY B C 1
ATOM 2087 O O . GLY B 1 16 ? -11.508 -21.5 12.516 1 30.7 16 GLY B O 1
ATOM 2088 N N . CYS B 1 17 ? -13.133 -20.609 13.484 1 34.22 17 CYS B N 1
ATOM 2089 C CA . CYS B 1 17 ? -13.062 -19.344 12.758 1 34.22 17 CYS B CA 1
ATOM 2090 C C . CYS B 1 17 ? -11.852 -18.531 13.203 1 34.22 17 CYS B C 1
ATOM 2092 O O . CYS B 1 17 ? -11.82 -18.031 14.328 1 34.22 17 CYS B O 1
ATOM 2094 N N . VAL B 1 18 ? -10.719 -18.875 12.844 1 35.25 18 VAL B N 1
ATOM 2095 C CA . VAL B 1 18 ? -9.617 -17.953 13.117 1 35.25 18 VAL B CA 1
ATOM 2096 C C . VAL B 1 18 ? -10.055 -16.531 12.812 1 35.25 18 VAL B C 1
ATOM 2098 O O . VAL B 1 18 ? -10.289 -16.172 11.648 1 35.25 18 VAL B O 1
ATOM 2101 N N . ALA B 1 19 ? -10.672 -15.945 13.742 1 38.94 19 ALA B N 1
ATOM 2102 C CA . ALA B 1 19 ? -10.953 -14.516 13.648 1 38.94 19 ALA B CA 1
ATOM 2103 C C . ALA B 1 19 ? -9.727 -13.75 13.172 1 38.94 19 ALA B C 1
ATOM 2105 O O . ALA B 1 19 ? -8.625 -13.93 13.703 1 38.94 19 ALA B O 1
ATOM 2106 N N . ALA B 1 20 ? -9.656 -13.398 11.93 1 46.03 20 ALA B N 1
ATOM 2107 C CA . ALA B 1 20 ? -8.633 -12.484 11.438 1 46.03 20 ALA B CA 1
ATOM 2108 C C . ALA B 1 20 ? -8.297 -11.414 12.477 1 46.03 20 ALA B C 1
ATOM 2110 O O . ALA B 1 20 ? -9.203 -10.812 13.07 1 46.03 20 ALA B O 1
ATOM 2111 N N . SER B 1 21 ? -7.191 -11.477 13.141 1 49.94 21 SER B N 1
ATOM 2112 C CA . SER B 1 21 ? -6.781 -10.516 14.156 1 49.94 21 SER B CA 1
ATOM 2113 C C . SER B 1 21 ? -7.078 -9.086 13.711 1 49.94 21 SER B C 1
ATOM 2115 O O . SER B 1 21 ? -6.84 -8.727 12.562 1 49.94 21 SER B O 1
ATOM 2117 N N . ILE B 1 22 ? -7.949 -8.352 14.383 1 56.34 22 ILE B N 1
ATOM 2118 C CA . ILE B 1 22 ? -8.258 -6.934 14.258 1 56.34 22 ILE B CA 1
ATOM 2119 C C . ILE B 1 22 ? -6.988 -6.109 14.445 1 56.34 22 ILE B C 1
ATOM 2121 O O . ILE B 1 22 ? -6.977 -4.906 14.18 1 56.34 22 ILE B O 1
ATOM 2125 N N . ASP B 1 23 ? -5.941 -6.859 14.539 1 68.94 23 ASP B N 1
ATOM 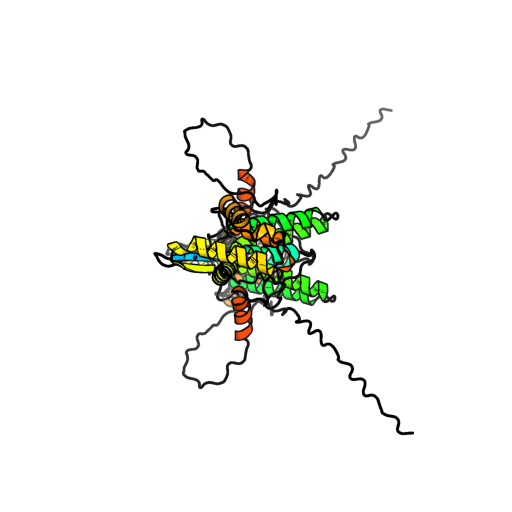2126 C CA . ASP B 1 23 ? -4.742 -6.105 14.891 1 68.94 23 ASP B CA 1
ATOM 2127 C C . ASP B 1 23 ? -4.023 -5.598 13.641 1 68.94 23 ASP B C 1
ATOM 2129 O O . ASP B 1 23 ? -3.893 -6.324 12.656 1 68.94 23 ASP B O 1
ATOM 2133 N N . PHE B 1 24 ? -3.785 -4.32 13.727 1 78.12 24 PHE B N 1
ATOM 2134 C CA . PHE B 1 24 ? -2.959 -3.697 12.703 1 78.12 24 PHE B CA 1
ATOM 2135 C C . PHE B 1 24 ? -1.518 -4.18 12.805 1 78.12 24 PHE B C 1
ATOM 2137 O O . PHE B 1 24 ? -1.035 -4.492 13.891 1 78.12 24 PHE B O 1
ATOM 2144 N N . PRO B 1 25 ? -0.858 -4.312 11.672 1 73.69 25 PRO B N 1
ATOM 2145 C CA . PRO B 1 25 ? 0.543 -4.734 11.727 1 73.69 25 PRO B CA 1
ATOM 2146 C C . PRO B 1 25 ? 1.451 -3.689 12.375 1 73.69 25 PRO B C 1
ATOM 2148 O O . PRO B 1 25 ? 1.191 -2.488 12.258 1 73.69 25 PRO B O 1
ATOM 2151 N N . ASP B 1 26 ? 2.408 -4.164 13.055 1 72.69 26 ASP B N 1
ATOM 2152 C CA . ASP B 1 26 ? 3.459 -3.279 13.547 1 72.69 26 ASP B CA 1
ATOM 2153 C C . ASP B 1 26 ? 4.457 -2.939 12.445 1 72.69 26 ASP B C 1
ATOM 2155 O O . ASP B 1 26 ? 5.223 -3.801 12.008 1 72.69 26 ASP B O 1
ATOM 2159 N N . LEU B 1 27 ? 4.418 -1.755 11.977 1 73 27 LEU B N 1
ATOM 2160 C CA . LEU B 1 27 ? 5.234 -1.354 10.836 1 73 27 LEU B CA 1
ATOM 2161 C C . LEU B 1 27 ? 6.43 -0.526 11.289 1 73 27 LEU B C 1
ATOM 2163 O O . LEU B 1 27 ? 7.109 0.093 10.469 1 73 27 LEU B O 1
ATOM 2167 N N . SER B 1 28 ? 6.715 -0.473 12.57 1 66.94 28 SER B N 1
ATOM 2168 C CA . SER B 1 28 ? 7.77 0.371 13.117 1 66.94 28 SER B CA 1
ATOM 2169 C C . SER B 1 28 ? 9.125 0.047 12.492 1 66.94 28 SER B C 1
ATOM 2171 O O . SER B 1 28 ? 9.914 0.949 12.203 1 66.94 28 SER B O 1
ATOM 2173 N N . SER B 1 29 ? 9.328 -1.268 12.195 1 61.81 29 SER B N 1
ATOM 2174 C CA . SER B 1 29 ? 10.625 -1.679 11.656 1 61.81 29 SER B CA 1
ATOM 2175 C C . SER B 1 29 ? 10.656 -1.541 10.141 1 61.81 29 SER B C 1
ATOM 2177 O O . SER B 1 29 ? 11.727 -1.633 9.523 1 61.81 29 SER B O 1
ATOM 2179 N N . TYR B 1 30 ? 9.578 -1.303 9.594 1 62.62 30 TYR B N 1
ATOM 2180 C CA . TYR B 1 30 ? 9.523 -1.289 8.133 1 62.62 30 TYR B CA 1
ATOM 2181 C C . TYR B 1 30 ? 9.258 0.118 7.613 1 62.62 30 TYR B C 1
ATOM 2183 O O . TYR B 1 30 ? 9.43 0.387 6.422 1 62.62 30 TYR B O 1
ATOM 2191 N N . SER B 1 31 ? 8.844 0.877 8.539 1 62.22 31 SER B N 1
ATOM 2192 C CA . SER B 1 31 ? 8.578 2.246 8.109 1 62.22 31 SER B CA 1
ATOM 2193 C C . SER B 1 31 ? 9.875 3.004 7.84 1 62.22 31 SER B C 1
ATOM 2195 O O . SER B 1 31 ? 10.797 2.963 8.656 1 62.22 31 SER B O 1
ATOM 2197 N N . GLN B 1 32 ? 10.117 3.162 6.602 1 61 32 GLN B N 1
ATOM 2198 C CA . GLN B 1 32 ? 11.273 3.996 6.285 1 61 32 GLN B CA 1
ATOM 2199 C C . GLN B 1 32 ? 11.055 5.434 6.746 1 61 32 GLN B C 1
ATOM 2201 O O . GLN B 1 32 ? 9.992 6.012 6.516 1 61 32 GLN B O 1
ATOM 2206 N N . PRO B 1 33 ? 12.031 5.848 7.574 1 70.38 33 PRO B N 1
ATOM 2207 C CA . PRO B 1 33 ? 11.898 7.246 7.996 1 70.38 33 PRO B CA 1
ATOM 2208 C C . PRO B 1 33 ? 11.883 8.219 6.82 1 70.38 33 PRO B C 1
ATOM 2210 O O . PRO B 1 33 ? 12.68 8.086 5.891 1 70.38 33 PRO B O 1
ATOM 2213 N N . CYS B 1 34 ? 10.805 8.922 6.75 1 82.81 34 CYS B N 1
ATOM 2214 C CA . CYS B 1 34 ? 10.75 9.984 5.758 1 82.81 34 CYS B CA 1
ATOM 2215 C C . CYS B 1 34 ? 11.719 11.109 6.102 1 82.81 34 CYS B C 1
ATOM 2217 O O . CYS B 1 34 ? 11.906 11.438 7.277 1 82.81 34 CYS B O 1
ATOM 2219 N N . GLU B 1 35 ? 12.375 11.602 5.168 1 82.56 35 GLU B N 1
ATOM 2220 C CA . GLU B 1 35 ? 13.227 12.766 5.41 1 82.56 35 GLU B CA 1
ATOM 2221 C C . GLU B 1 35 ? 12.406 13.945 5.926 1 82.56 35 GLU B C 1
ATOM 2223 O O . GLU B 1 35 ? 11.398 14.32 5.32 1 82.56 35 GLU B O 1
ATOM 2228 N N . PRO B 1 36 ? 12.805 14.414 7.016 1 86.31 36 PRO B N 1
ATOM 2229 C CA . PRO B 1 36 ? 12.086 15.594 7.512 1 86.31 36 PRO B CA 1
ATOM 2230 C C . PRO B 1 36 ? 12.359 16.844 6.68 1 86.31 36 PRO B C 1
ATOM 2232 O O . PRO B 1 36 ? 13.266 16.844 5.836 1 86.31 36 PRO B O 1
ATOM 2235 N N . PHE B 1 37 ? 11.445 17.812 6.789 1 95.19 37 PHE B N 1
ATOM 2236 C CA . PHE B 1 37 ? 11.711 19.125 6.219 1 95.19 37 PHE B CA 1
ATOM 2237 C C . PHE B 1 37 ? 12.953 19.734 6.844 1 95.19 37 PHE B C 1
ATOM 2239 O O . PHE B 1 37 ? 13.047 19.875 8.062 1 95.19 37 PHE B O 1
ATOM 2246 N N . THR B 1 38 ? 13.906 20.109 6.031 1 94.5 38 THR B N 1
ATOM 2247 C CA . THR B 1 38 ? 15.172 20.594 6.559 1 94.5 38 THR B CA 1
ATOM 2248 C C . THR B 1 38 ? 15.523 21.953 5.945 1 94.5 38 THR B C 1
ATOM 2250 O O . THR B 1 38 ? 15.016 22.312 4.879 1 94.5 38 THR B O 1
ATOM 2253 N N . CYS B 1 39 ? 16.266 22.625 6.711 1 97.19 39 CYS B N 1
ATOM 2254 C CA . CYS B 1 39 ? 16.766 23.922 6.301 1 97.19 39 CYS B CA 1
ATOM 2255 C C . CYS B 1 39 ? 18.281 23.953 6.285 1 97.19 39 CYS B C 1
ATOM 2257 O O . CYS B 1 39 ? 18.938 23.125 6.938 1 97.19 39 CYS B O 1
ATOM 2259 N N . ARG B 1 40 ? 18.828 24.844 5.508 1 95.5 40 ARG B N 1
ATOM 2260 C CA . ARG B 1 40 ? 20.266 25.078 5.52 1 95.5 40 ARG B CA 1
ATOM 2261 C C . ARG B 1 40 ? 20.734 25.562 6.895 1 95.5 40 ARG B C 1
ATOM 2263 O O . ARG B 1 40 ? 19.922 25.969 7.723 1 95.5 40 ARG B O 1
ATOM 2270 N N . PRO B 1 41 ? 22 25.469 7.113 1 95.5 41 PRO B N 1
ATOM 2271 C CA . PRO B 1 41 ? 22.516 25.922 8.406 1 95.5 41 PRO B CA 1
ATOM 2272 C C . PRO B 1 41 ? 22.094 27.344 8.75 1 95.5 41 PRO B C 1
ATOM 2274 O O . PRO B 1 41 ? 21.984 28.203 7.859 1 95.5 41 PRO B O 1
ATOM 2277 N N . LYS B 1 42 ? 21.828 27.641 9.922 1 97.19 42 LYS B N 1
ATOM 2278 C CA . LYS B 1 42 ? 21.469 28.938 10.477 1 97.19 42 LYS B CA 1
ATOM 2279 C C . LYS B 1 42 ? 20.016 29.281 10.141 1 97.19 42 LYS B C 1
ATOM 2281 O O . LYS B 1 42 ? 19.594 30.438 10.312 1 97.19 42 LYS B O 1
ATOM 2286 N N . ARG B 1 43 ? 19.344 28.391 9.57 1 98.06 43 ARG B N 1
ATOM 2287 C CA . ARG B 1 43 ? 17.906 28.516 9.336 1 98.06 43 ARG B CA 1
ATOM 2288 C C . ARG B 1 43 ? 17.141 27.359 9.961 1 98.06 43 ARG B C 1
ATOM 2290 O O . ARG B 1 43 ? 17.688 26.266 10.141 1 98.06 43 ARG B O 1
ATOM 2297 N N . SER B 1 44 ? 15.969 27.625 10.312 1 97.38 44 SER B N 1
ATOM 2298 C CA . SER B 1 44 ? 15.133 26.625 10.961 1 97.38 44 SER B CA 1
ATOM 2299 C C . SER B 1 44 ? 13.727 26.609 10.367 1 97.38 44 SER B C 1
ATOM 2301 O O . SER B 1 44 ? 13.227 27.641 9.914 1 97.38 44 SER B O 1
ATOM 2303 N N . PRO B 1 45 ? 13.133 25.422 10.438 1 97.81 45 PRO B N 1
ATOM 2304 C CA . PRO B 1 45 ? 11.75 25.344 9.969 1 97.81 45 PRO B CA 1
ATOM 2305 C C . PRO B 1 45 ? 10.781 26.125 10.852 1 97.81 45 PRO B C 1
ATOM 2307 O O . PRO B 1 45 ? 10.93 26.141 12.07 1 97.81 45 PRO B O 1
ATOM 2310 N N . ALA B 1 46 ? 9.906 26.812 10.242 1 98.25 46 ALA B N 1
ATOM 2311 C CA . ALA B 1 46 ? 8.797 27.516 10.883 1 98.25 46 ALA B CA 1
ATOM 2312 C C . ALA B 1 46 ? 7.527 27.406 10.055 1 98.25 46 ALA B C 1
ATOM 2314 O O . ALA B 1 46 ? 7.59 27.234 8.836 1 98.25 46 ALA B O 1
ATOM 2315 N N . PRO B 1 47 ? 6.395 27.453 10.773 1 98.56 47 PRO B N 1
ATOM 2316 C CA . PRO B 1 47 ? 5.152 27.375 10 1 98.56 47 PRO B CA 1
ATOM 2317 C C . PRO B 1 47 ? 4.91 28.609 9.133 1 98.56 47 PRO B C 1
ATOM 2319 O O . PRO B 1 47 ? 5.223 29.719 9.555 1 98.56 47 PRO B O 1
ATOM 2322 N N . VAL B 1 48 ? 4.375 28.375 7.969 1 98.44 48 VAL B N 1
ATOM 2323 C CA . VAL B 1 48 ? 3.955 29.469 7.102 1 98.44 48 VAL B CA 1
ATOM 2324 C C . VAL B 1 48 ? 2.805 30.234 7.754 1 98.44 48 VAL B C 1
ATOM 2326 O O . VAL B 1 48 ? 1.801 29.641 8.148 1 98.44 48 VAL B O 1
ATOM 2329 N N . LYS B 1 49 ? 2.953 31.5 7.824 1 98.06 49 LYS B N 1
ATOM 2330 C CA . LYS B 1 49 ? 2.057 32.344 8.594 1 98.06 49 LYS B CA 1
ATOM 2331 C C . LYS B 1 49 ? 0.608 32.188 8.148 1 98.06 49 LYS B C 1
ATOM 2333 O O . LYS B 1 49 ? -0.278 31.938 8.969 1 98.06 49 LYS B O 1
ATOM 2338 N N . ASP B 1 50 ? 0.326 32.281 6.898 1 97.94 50 ASP B N 1
ATOM 2339 C CA . ASP B 1 50 ? -1.046 32.281 6.398 1 97.94 50 ASP B CA 1
ATOM 2340 C C . ASP B 1 50 ? -1.399 30.984 5.691 1 97.94 50 ASP B C 1
ATOM 2342 O O . ASP B 1 50 ? -2.209 30.984 4.762 1 97.94 50 ASP B O 1
ATOM 2346 N N . PHE B 1 51 ? -0.715 29.938 6.086 1 97.44 51 PH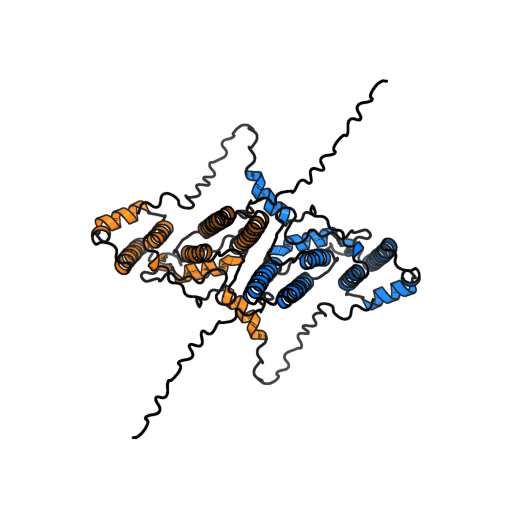E B N 1
ATOM 2347 C CA . PHE B 1 51 ? -0.986 28.641 5.496 1 97.44 51 PHE B CA 1
ATOM 2348 C C . PHE B 1 51 ? -2.441 28.234 5.711 1 97.44 51 PHE B C 1
ATOM 2350 O O . PHE B 1 51 ? -2.975 28.375 6.812 1 97.44 51 PHE B O 1
ATOM 2357 N N . GLU B 1 52 ? -3.059 27.703 4.613 1 96.75 52 GLU B N 1
ATOM 2358 C CA . GLU B 1 52 ? -4.422 27.188 4.691 1 96.75 52 GLU B CA 1
ATOM 2359 C C . GLU B 1 52 ? -4.434 25.672 4.734 1 96.75 52 GLU B C 1
ATOM 2361 O O . GLU B 1 52 ? -3.842 25.016 3.869 1 96.75 52 GLU B O 1
ATOM 2366 N N . PHE B 1 53 ? -5.094 25.125 5.723 1 97.44 53 PHE B N 1
ATOM 2367 C CA . PHE B 1 53 ? -5.246 23.688 5.793 1 97.44 53 PHE B CA 1
ATOM 2368 C C . PHE B 1 53 ? -6.277 23.203 4.781 1 97.44 53 PHE B C 1
ATOM 2370 O O . PHE B 1 53 ? -7.434 23.625 4.812 1 97.44 53 PHE B O 1
ATOM 2377 N N . THR B 1 54 ? -5.836 22.297 3.898 1 96.06 54 THR B N 1
ATOM 2378 C CA . THR B 1 54 ? -6.734 21.688 2.918 1 96.06 54 THR B CA 1
ATOM 2379 C C . THR B 1 54 ? -6.656 20.172 2.971 1 96.06 54 THR B C 1
ATOM 2381 O O . THR B 1 54 ? -5.637 19.609 3.379 1 96.06 54 THR B O 1
ATOM 2384 N N . ALA B 1 55 ? -7.734 19.547 2.67 1 95.19 55 ALA B N 1
ATOM 2385 C CA . ALA B 1 55 ? -7.824 18.094 2.641 1 95.19 55 ALA B CA 1
ATOM 2386 C C . ALA B 1 55 ? -8.641 17.625 1.438 1 95.19 55 ALA B C 1
ATOM 2388 O O . ALA B 1 55 ? -9.477 18.359 0.916 1 95.19 55 ALA B O 1
ATOM 2389 N N . ASN B 1 56 ? -8.422 16.453 0.983 1 92.38 56 ASN B N 1
ATOM 2390 C CA . ASN B 1 56 ? -9.133 15.945 -0.18 1 92.38 56 ASN B CA 1
ATOM 2391 C C . ASN B 1 56 ? -9.617 14.508 0.044 1 92.38 56 ASN B C 1
ATOM 2393 O O . ASN B 1 56 ? -9.805 13.758 -0.913 1 92.38 56 ASN B O 1
ATOM 2397 N N . GLY B 1 57 ? -9.719 14.125 1.295 1 92.62 57 GLY B N 1
ATOM 2398 C CA . GLY B 1 57 ? -10.219 12.789 1.582 1 92.62 57 GLY B CA 1
ATOM 2399 C C . GLY B 1 57 ? -9.172 11.703 1.383 1 92.62 57 GLY B C 1
ATOM 2400 O O . GLY B 1 57 ? -7.977 11.961 1.508 1 92.62 57 GLY B O 1
ATOM 2401 N N . CYS B 1 58 ? -9.672 10.5 1.155 1 92.25 58 CYS B N 1
ATOM 2402 C CA . CYS B 1 58 ? -8.789 9.352 1.004 1 92.25 58 CYS B CA 1
ATOM 2403 C C . CYS B 1 58 ? -8.234 9.281 -0.413 1 92.25 58 CYS B C 1
ATOM 2405 O O . CYS B 1 58 ? -8.961 9.5 -1.383 1 92.25 58 CYS B O 1
ATOM 2407 N N . GLY B 1 59 ? -6.938 8.969 -0.467 1 87.94 59 GLY B N 1
ATOM 2408 C CA . GLY B 1 59 ? -6.273 8.922 -1.76 1 87.94 59 GLY B CA 1
ATOM 2409 C C . GLY B 1 59 ? -5.734 10.273 -2.201 1 87.94 59 GLY B C 1
ATOM 2410 O O . GLY B 1 59 ? -5.312 11.078 -1.37 1 87.94 59 GLY B O 1
ATOM 2411 N N . THR B 1 60 ? -5.57 10.406 -3.512 1 83.69 60 THR B N 1
ATOM 2412 C CA . THR B 1 60 ? -5.109 11.656 -4.109 1 83.69 60 THR B CA 1
ATOM 2413 C C . THR B 1 60 ? -6.164 12.219 -5.059 1 83.69 60 THR B C 1
ATOM 2415 O O . THR B 1 60 ? -7.172 11.562 -5.34 1 83.69 60 THR B O 1
ATOM 2418 N N . SER B 1 61 ? -5.922 13.445 -5.477 1 81.25 61 SER B N 1
ATOM 2419 C CA . SER B 1 61 ? -6.848 14.039 -6.438 1 81.25 61 SER B CA 1
ATOM 2420 C C . SER B 1 61 ? -6.93 13.203 -7.711 1 81.25 61 SER B C 1
ATOM 2422 O O . SER B 1 61 ? -8 13.078 -8.312 1 81.25 61 SER B O 1
ATOM 2424 N N . GLY B 1 62 ? -5.816 12.609 -8.07 1 79.44 62 GLY B N 1
ATOM 2425 C CA . GLY B 1 62 ? -5.777 11.805 -9.281 1 79.44 62 GLY B CA 1
ATOM 2426 C C . GLY B 1 62 ? -6.312 10.398 -9.086 1 79.44 62 GLY B C 1
ATOM 2427 O O . GLY B 1 62 ? -6.617 9.703 -10.055 1 79.44 62 GLY B O 1
ATOM 2428 N N . MET B 1 63 ? -6.398 10.023 -7.852 1 84.25 63 MET B N 1
ATOM 2429 C CA . MET B 1 63 ? -6.895 8.688 -7.531 1 84.25 63 MET B CA 1
ATOM 2430 C C . MET B 1 63 ? -7.684 8.703 -6.223 1 84.25 63 MET B C 1
ATOM 2432 O O . MET B 1 63 ? -7.254 8.109 -5.23 1 84.25 63 MET B O 1
ATOM 2436 N N . PRO B 1 64 ? -8.836 9.344 -6.367 1 86.62 64 PRO B N 1
ATOM 2437 C CA . PRO B 1 64 ? -9.664 9.281 -5.16 1 86.62 64 PRO B CA 1
ATOM 2438 C C . PRO B 1 64 ? -10.078 7.852 -4.801 1 86.62 64 PRO B C 1
ATOM 2440 O O . PRO B 1 64 ? -10.32 7.031 -5.688 1 86.62 64 PRO B O 1
ATOM 2443 N N . ILE B 1 65 ? -10.203 7.582 -3.559 1 88.31 65 ILE B N 1
ATOM 2444 C CA . ILE B 1 65 ? -10.492 6.238 -3.078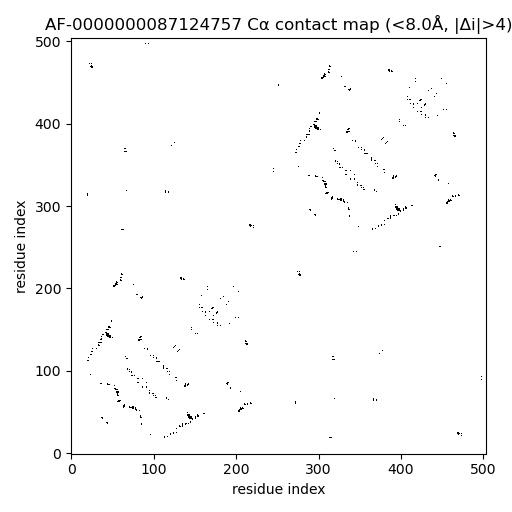 1 88.31 65 ILE B CA 1
ATOM 2445 C C . ILE B 1 65 ? -11.844 6.219 -2.375 1 88.31 65 ILE B C 1
ATOM 2447 O O . ILE B 1 65 ? -12.102 7.043 -1.492 1 88.31 65 ILE B O 1
ATOM 2451 N N . SER B 1 66 ? -12.656 5.367 -2.807 1 88.38 66 SER B N 1
ATOM 2452 C CA . SER B 1 66 ? -13.93 5.094 -2.145 1 88.38 66 SER B CA 1
ATOM 2453 C C . SER B 1 66 ? -13.961 3.68 -1.575 1 88.38 66 SER B C 1
ATOM 2455 O O . SER B 1 66 ? -13.477 2.738 -2.207 1 88.38 66 SER B O 1
ATOM 2457 N N . THR B 1 67 ? -14.484 3.574 -0.318 1 89 67 THR B N 1
ATOM 2458 C CA . THR B 1 67 ? -14.594 2.277 0.342 1 89 67 THR B CA 1
ATOM 2459 C C . THR B 1 67 ? -16 2.07 0.895 1 89 67 THR B C 1
ATOM 2461 O O . THR B 1 67 ? -16.797 3.012 0.959 1 89 67 THR B O 1
ATOM 2464 N N . SER B 1 68 ? -16.266 0.881 1.206 1 86.62 68 SER B N 1
ATOM 2465 C CA . SER B 1 68 ? -17.578 0.574 1.778 1 86.62 68 SER B CA 1
ATOM 2466 C C . SER B 1 68 ? -17.812 1.359 3.062 1 86.62 68 SER B C 1
ATOM 2468 O O . SER B 1 68 ? -18.906 1.884 3.281 1 86.62 68 SER B O 1
ATOM 2470 N N . THR B 1 69 ? -16.812 1.351 3.875 1 90.19 69 THR B N 1
ATOM 2471 C CA . THR B 1 69 ? -16.859 2.227 5.039 1 90.19 69 THR B CA 1
ATOM 2472 C C . THR B 1 69 ? -16.359 3.627 4.68 1 90.19 69 THR B C 1
ATOM 2474 O O . THR B 1 69 ? -15.367 3.779 3.971 1 90.19 69 THR B O 1
ATOM 2477 N N . ASP B 1 70 ? -17.078 4.617 5.152 1 92.38 70 ASP B N 1
ATOM 2478 C CA . ASP B 1 70 ? -16.688 5.996 4.879 1 92.38 70 ASP B CA 1
ATOM 2479 C C . ASP B 1 70 ? -15.547 6.438 5.801 1 92.38 70 ASP B C 1
ATOM 2481 O O . ASP B 1 70 ? -15.789 6.801 6.957 1 92.38 70 ASP B O 1
ATOM 2485 N N . PHE B 1 71 ? -14.359 6.5 5.219 1 96 71 PHE B N 1
ATOM 2486 C CA . PHE B 1 71 ? -13.18 6.914 5.973 1 96 71 PHE B CA 1
ATOM 2487 C C . PHE B 1 71 ? -12.828 8.367 5.668 1 96 71 PHE B C 1
ATOM 2489 O O . PHE B 1 71 ? -11.75 8.844 6.043 1 96 71 PHE B O 1
ATOM 2496 N N . GLN B 1 72 ? -13.68 9.125 5.109 1 95.12 72 GLN B N 1
ATOM 2497 C CA . GLN B 1 72 ? -13.352 10.461 4.621 1 95.12 72 GLN B CA 1
ATOM 2498 C C . GLN B 1 72 ? -12.852 11.352 5.754 1 95.12 72 GLN B C 1
ATOM 2500 O O . GLN B 1 72 ? -11.859 12.062 5.598 1 95.12 72 GLN B O 1
ATOM 2505 N N . GLU B 1 73 ? -13.531 11.32 6.805 1 96.19 73 GLU B N 1
ATOM 2506 C CA . GLU B 1 73 ? -13.133 12.148 7.938 1 96.19 73 GLU B CA 1
ATOM 2507 C C . GLU B 1 73 ? -11.734 11.781 8.422 1 96.19 73 GLU B C 1
ATOM 2509 O O . GLU B 1 73 ? -10.914 12.664 8.688 1 96.19 73 GLU B O 1
ATOM 2514 N N . CYS B 1 74 ? -11.422 10.469 8.57 1 97.62 74 CYS B N 1
ATOM 2515 C CA . CYS B 1 74 ? -10.102 10.008 8.992 1 97.62 74 CYS B CA 1
ATOM 2516 C C . CYS B 1 74 ? -9.023 10.492 8.031 1 97.62 74 CYS B C 1
ATOM 2518 O O . CYS B 1 74 ? -7.977 10.977 8.461 1 97.62 74 CYS B O 1
ATOM 2520 N N . CYS B 1 75 ? -9.344 10.414 6.805 1 97.31 75 CYS B N 1
ATOM 2521 C CA . CYS B 1 75 ? -8.367 10.781 5.785 1 97.31 75 CYS B CA 1
ATOM 2522 C C . CYS B 1 75 ? -8.164 12.297 5.746 1 97.31 75 CYS B C 1
ATOM 2524 O O . CYS B 1 75 ? -7.051 12.773 5.543 1 97.31 75 CYS B O 1
ATOM 2526 N N . ASN B 1 76 ? -9.266 13.07 5.91 1 97.12 76 ASN B N 1
ATOM 2527 C CA . ASN B 1 76 ? -9.141 14.523 5.969 1 97.12 76 ASN B CA 1
ATOM 2528 C C . ASN B 1 76 ? -8.227 14.961 7.102 1 97.12 76 ASN B C 1
ATOM 2530 O O . ASN B 1 76 ? -7.355 15.82 6.906 1 97.12 76 ASN B O 1
ATOM 2534 N N . TRP B 1 77 ? -8.391 14.414 8.188 1 97.62 77 TRP B N 1
ATOM 2535 C CA . TRP B 1 77 ? -7.574 14.805 9.328 1 97.62 77 TRP B CA 1
ATOM 2536 C C . TRP B 1 77 ? -6.152 14.273 9.188 1 97.62 77 TRP B C 1
ATOM 2538 O O . TRP B 1 77 ? -5.207 14.852 9.719 1 97.62 77 TRP B O 1
ATOM 2548 N N . HIS B 1 78 ? -5.992 13.148 8.492 1 97.44 78 HIS B N 1
ATOM 2549 C CA . HIS B 1 78 ? -4.66 12.664 8.141 1 97.44 78 HIS B CA 1
ATOM 2550 C C . HIS B 1 78 ? -3.914 13.68 7.281 1 97.44 78 HIS B C 1
ATOM 2552 O O . HIS B 1 78 ? -2.742 13.969 7.531 1 97.44 78 HIS B O 1
ATOM 2558 N N . ASP B 1 79 ? -4.656 14.258 6.355 1 97 79 ASP B N 1
ATOM 2559 C CA . ASP B 1 79 ? -4.098 15.336 5.539 1 97 79 ASP B CA 1
ATOM 2560 C C . ASP B 1 79 ? -3.695 16.531 6.398 1 97 79 ASP B C 1
ATOM 2562 O O . ASP B 1 79 ? -2.613 17.094 6.219 1 97 79 ASP B O 1
ATOM 2566 N N . ALA B 1 80 ? -4.582 16.891 7.262 1 97.81 80 ALA B N 1
ATOM 2567 C CA . ALA B 1 80 ? -4.309 18.016 8.156 1 97.81 80 ALA B CA 1
ATOM 2568 C C . ALA B 1 80 ? -3.062 17.75 9 1 97.81 80 ALA B C 1
ATOM 2570 O O . ALA B 1 80 ? -2.236 18.641 9.188 1 97.81 80 ALA B O 1
ATOM 2571 N N . CYS B 1 81 ? -2.951 16.562 9.477 1 97.88 81 CYS B N 1
ATOM 2572 C CA . CYS B 1 81 ? -1.802 16.172 10.281 1 97.88 81 CYS B CA 1
ATOM 2573 C C . CYS B 1 81 ? -0.505 16.312 9.492 1 97.88 81 CYS B C 1
ATOM 2575 O O . CYS B 1 81 ? 0.481 16.844 10 1 97.88 81 CYS B O 1
ATOM 2577 N N . TYR B 1 82 ? -0.547 15.852 8.281 1 96.56 82 TYR B N 1
ATOM 2578 C CA . TYR B 1 82 ? 0.606 15.977 7.398 1 96.56 82 TYR B CA 1
ATOM 2579 C C . TYR B 1 82 ? 1.007 17.438 7.23 1 96.56 82 TYR B C 1
ATOM 2581 O O . TYR B 1 82 ? 2.184 17.75 7.031 1 96.56 82 TYR B O 1
ATOM 2589 N N . SER B 1 83 ? 0.066 18.328 7.367 1 97.25 83 SER B N 1
ATOM 2590 C CA . SER B 1 83 ? 0.283 19.734 7.047 1 97.25 83 SER B CA 1
ATOM 2591 C C . SER B 1 83 ? 0.665 20.531 8.289 1 97.25 83 SER B C 1
ATOM 2593 O O . SER B 1 83 ? 0.715 21.766 8.25 1 97.25 83 SER B O 1
ATOM 2595 N N . MET B 1 84 ? 0.87 19.891 9.359 1 97.94 84 MET B N 1
ATOM 2596 C CA . MET B 1 84 ? 1.422 20.547 10.539 1 97.94 84 MET B CA 1
ATOM 2597 C C . MET B 1 84 ? 2.941 20.641 10.453 1 97.94 84 MET B C 1
ATOM 2599 O O . MET B 1 84 ? 3.625 19.609 10.523 1 97.94 84 MET B O 1
ATOM 2603 N N . CYS B 1 85 ? 3.461 21.859 10.312 1 98.12 85 CYS B N 1
ATOM 2604 C CA . CYS B 1 85 ? 4.902 22.031 10.172 1 98.12 85 CYS B CA 1
ATOM 2605 C C . CYS B 1 85 ? 5.648 21.344 11.312 1 98.12 85 CYS B C 1
ATOM 2607 O O . CYS B 1 85 ? 5.438 21.688 12.477 1 98.12 85 CYS B O 1
ATOM 2609 N N . GLY B 1 86 ? 6.398 20.344 10.961 1 96.5 86 GLY B N 1
ATOM 2610 C CA . GLY B 1 86 ? 7.254 19.688 11.945 1 96.5 86 GLY B CA 1
ATOM 2611 C C . GLY B 1 86 ? 6.609 18.469 12.578 1 96.5 86 GLY B C 1
ATOM 2612 O O . GLY B 1 86 ? 7.215 17.812 13.422 1 96.5 86 GLY B O 1
ATOM 2613 N N . MET B 1 87 ? 5.441 18.125 12.156 1 96.25 87 MET B N 1
ATOM 2614 C CA . MET B 1 87 ? 4.77 16.953 12.695 1 96.25 87 MET B CA 1
ATOM 2615 C C . MET B 1 87 ? 5.473 15.672 12.258 1 96.25 87 MET B C 1
ATOM 2617 O O . MET B 1 87 ? 5.695 15.461 11.062 1 96.25 87 MET B O 1
ATOM 2621 N N . PRO B 1 88 ? 5.844 14.852 13.273 1 93.31 88 PRO B N 1
ATOM 2622 C CA . PRO B 1 88 ? 6.355 13.547 12.836 1 93.31 88 PRO B CA 1
ATOM 2623 C C . PRO B 1 88 ? 5.312 12.727 12.086 1 93.31 88 PRO B C 1
ATOM 2625 O O . PRO B 1 88 ? 4.168 12.609 12.531 1 93.31 88 PRO B O 1
ATOM 2628 N N . LYS B 1 89 ? 5.703 12.086 11.008 1 94.31 89 LYS B N 1
ATOM 2629 C CA . LYS B 1 89 ? 4.801 11.273 10.195 1 94.31 89 LYS B CA 1
ATOM 2630 C C . LYS B 1 89 ? 4.176 10.156 11.016 1 94.31 89 LYS B C 1
ATOM 2632 O O . LYS B 1 89 ? 2.998 9.836 10.844 1 94.31 89 LYS B O 1
ATOM 2637 N N . ALA B 1 90 ? 4.988 9.609 11.883 1 91 90 ALA B N 1
ATOM 2638 C CA . ALA B 1 90 ? 4.535 8.477 12.68 1 91 90 ALA B CA 1
ATOM 2639 C C . ALA B 1 90 ? 3.311 8.844 13.516 1 91 90 ALA B C 1
ATOM 2641 O O . ALA B 1 90 ? 2.428 8.016 13.734 1 91 90 ALA B O 1
ATOM 2642 N N . ASN B 1 91 ? 3.24 10.078 13.961 1 93 91 ASN B N 1
ATOM 2643 C CA . ASN B 1 91 ? 2.088 10.539 14.727 1 93 91 ASN B CA 1
ATOM 2644 C C . ASN B 1 91 ? 0.819 10.555 13.875 1 93 91 ASN B C 1
ATOM 2646 O O . ASN B 1 91 ? -0.261 10.211 14.367 1 93 91 ASN B O 1
ATOM 2650 N N . CYS B 1 92 ? 0.972 10.945 12.68 1 96 92 CYS B N 1
ATOM 2651 C CA . CYS B 1 92 ? -0.173 11 11.773 1 96 92 CYS B CA 1
ATOM 2652 C C . CYS B 1 92 ? -0.692 9.602 11.461 1 96 92 CYS B C 1
ATOM 2654 O O . CYS B 1 92 ? -1.903 9.383 11.406 1 96 92 CYS B O 1
ATOM 2656 N N . GLU B 1 93 ? 0.249 8.688 11.273 1 94.12 93 GLU B N 1
ATOM 2657 C CA . GLU B 1 93 ? -0.163 7.316 10.984 1 94.12 93 GLU B CA 1
ATOM 2658 C C . GLU B 1 93 ? -0.883 6.688 12.172 1 94.12 93 GLU B C 1
ATOM 2660 O O . GLU B 1 93 ? -1.851 5.945 12 1 94.12 93 GLU B O 1
ATOM 2665 N N . LYS B 1 94 ? -0.372 6.996 13.344 1 92.81 94 LYS B N 1
ATOM 2666 C CA . LYS B 1 94 ? -1.043 6.5 14.539 1 92.81 94 LYS B CA 1
ATOM 2667 C C . LYS B 1 94 ? -2.459 7.059 14.648 1 92.81 94 LYS B C 1
ATOM 2669 O O . LYS B 1 94 ? -3.393 6.336 15.008 1 92.81 94 LYS B O 1
ATOM 2674 N N . ARG B 1 95 ? -2.623 8.281 14.344 1 95.69 95 ARG B N 1
ATOM 2675 C CA . ARG B 1 95 ? -3.939 8.906 14.391 1 95.69 95 ARG B CA 1
ATOM 2676 C C . ARG B 1 95 ? -4.871 8.305 13.344 1 95.69 95 ARG B C 1
ATOM 2678 O O . ARG B 1 95 ? -6.062 8.109 13.602 1 95.69 95 ARG B O 1
ATOM 2685 N N . LEU B 1 96 ? -4.336 8.07 12.188 1 96.75 96 LEU B N 1
ATOM 2686 C CA . LEU B 1 96 ? -5.113 7.418 11.141 1 96.75 96 LEU B CA 1
ATOM 2687 C C . LEU B 1 96 ? -5.609 6.051 11.594 1 96.75 96 LEU B C 1
ATOM 2689 O O . LEU B 1 96 ? -6.793 5.734 11.453 1 96.75 96 LEU B O 1
ATOM 2693 N N . GLN B 1 97 ? -4.711 5.297 12.125 1 94.5 97 GLN B N 1
ATOM 2694 C CA . GLN B 1 97 ? -5.031 3.965 12.625 1 94.5 97 GLN B CA 1
ATOM 2695 C C . GLN B 1 97 ? -6.156 4.023 13.656 1 94.5 97 GLN B C 1
ATOM 2697 O O . GLN B 1 97 ? -7.121 3.26 13.57 1 94.5 97 GLN B O 1
ATOM 2702 N N . LYS B 1 98 ? -6.004 4.898 14.617 1 95.19 98 LYS B N 1
ATOM 2703 C CA . LYS B 1 98 ? -6.996 5.023 15.68 1 95.19 98 LYS B CA 1
ATOM 2704 C C . LYS B 1 98 ? -8.359 5.406 15.125 1 95.19 98 LYS B C 1
ATOM 2706 O O . LYS B 1 98 ? -9.383 4.844 15.523 1 95.19 98 LYS B O 1
ATOM 2711 N N . CYS B 1 99 ? -8.359 6.328 14.281 1 96.44 99 CYS B N 1
ATOM 2712 C CA . CYS B 1 99 ? -9.602 6.801 13.688 1 96.44 99 CYS B CA 1
ATOM 2713 C C . CYS B 1 99 ? -10.305 5.68 12.938 1 96.44 99 CYS B C 1
ATOM 2715 O O . CYS B 1 99 ? -11.508 5.453 13.125 1 96.44 99 CYS B O 1
ATOM 2717 N N . MET B 1 100 ? -9.555 4.93 12.117 1 96.31 100 MET B N 1
ATOM 2718 C CA . MET B 1 100 ? -10.156 3.869 11.312 1 96.31 100 MET B CA 1
ATOM 2719 C C . MET B 1 100 ? -10.609 2.707 12.188 1 96.31 100 MET B C 1
ATOM 2721 O O . MET B 1 100 ? -11.656 2.111 11.945 1 96.31 100 MET B O 1
ATOM 2725 N N . LYS B 1 101 ? -9.82 2.42 13.203 1 95.31 101 LYS B N 1
ATOM 2726 C CA . LYS B 1 101 ? -10.219 1.379 14.148 1 95.31 101 LYS B CA 1
ATOM 2727 C C . LYS B 1 101 ? -11.562 1.712 14.797 1 95.31 101 LYS B C 1
ATOM 2729 O O . LYS B 1 101 ? -12.43 0.847 14.914 1 95.31 101 LYS B O 1
ATOM 2734 N N . ALA B 1 102 ? -11.703 2.936 15.195 1 95.62 102 ALA B N 1
ATOM 2735 C CA . ALA B 1 102 ? -12.938 3.359 15.836 1 95.62 102 ALA B CA 1
ATOM 2736 C C . ALA B 1 102 ? -14.125 3.215 14.898 1 95.62 102 ALA B C 1
ATOM 2738 O O . ALA B 1 102 ? -15.195 2.748 15.297 1 95.62 102 ALA B O 1
ATOM 2739 N N . LYS B 1 103 ? -13.938 3.615 13.656 1 96.44 103 LYS B N 1
ATOM 2740 C CA . LYS B 1 103 ? -15.008 3.477 12.672 1 96.44 103 LYS B CA 1
ATOM 2741 C C . LYS B 1 103 ? -15.406 2.014 12.5 1 96.44 103 LYS B C 1
ATOM 2743 O O . LYS B 1 103 ? -16.594 1.698 12.406 1 96.44 103 LYS B O 1
ATOM 2748 N N . CYS B 1 104 ? -14.438 1.143 12.469 1 96.19 104 CYS B N 1
ATOM 2749 C CA . CYS B 1 104 ? -14.711 -0.266 12.203 1 96.19 104 CYS B CA 1
ATOM 2750 C C . CYS B 1 104 ? -15.328 -0.937 13.43 1 96.19 104 CYS B C 1
ATOM 2752 O O . CYS B 1 104 ? -16.188 -1.805 13.297 1 96.19 104 CYS B O 1
ATOM 2754 N N . LYS B 1 105 ? -14.922 -0.541 14.578 1 95.75 105 LYS B N 1
ATOM 2755 C CA . LYS B 1 105 ? -15.445 -1.117 15.812 1 95.75 105 LYS B CA 1
ATOM 2756 C C . LYS B 1 105 ? -16.938 -0.808 15.977 1 95.75 105 LYS B C 1
ATOM 2758 O O . LYS B 1 105 ? -17.656 -1.539 16.656 1 95.75 105 LYS B O 1
ATOM 2763 N N . SER B 1 106 ? -17.391 0.204 15.352 1 95.75 106 SER B N 1
ATOM 2764 C CA . SER B 1 106 ? -18.781 0.629 15.492 1 95.75 106 SER B CA 1
ATOM 2765 C C . SER B 1 106 ? -19.703 -0.198 14.602 1 95.75 106 SER B C 1
ATOM 2767 O O . SER B 1 106 ? -20.922 -0.111 14.727 1 95.75 106 SER B O 1
ATOM 2769 N N . ILE B 1 107 ? -19.156 -1.002 13.75 1 95.5 107 ILE B N 1
ATOM 2770 C CA . ILE B 1 107 ? -19.953 -1.814 12.836 1 95.5 107 ILE B CA 1
ATOM 2771 C C . ILE B 1 107 ? -20.422 -3.08 13.555 1 95.5 107 ILE B C 1
ATOM 2773 O O . ILE B 1 107 ? -19.609 -3.826 14.109 1 95.5 107 ILE B O 1
ATOM 2777 N N . ARG B 1 108 ? -21.688 -3.4 13.461 1 95.69 108 ARG B N 1
ATOM 2778 C CA . ARG B 1 108 ? -22.266 -4.508 14.211 1 95.69 108 ARG B CA 1
ATOM 2779 C C . ARG B 1 108 ? -22.125 -5.82 13.445 1 95.69 108 ARG B C 1
ATOM 2781 O O . ARG B 1 108 ? -21.812 -6.859 14.031 1 95.69 108 ARG B O 1
ATOM 2788 N N . ASP B 1 109 ? -22.312 -5.785 12.164 1 95.12 109 ASP B N 1
ATOM 2789 C CA . ASP B 1 109 ? -22.219 -6.988 11.336 1 95.12 109 ASP B CA 1
ATOM 2790 C C . ASP B 1 109 ? -20.781 -7.5 11.273 1 95.12 109 ASP B C 1
ATOM 2792 O O . ASP B 1 109 ? -19.891 -6.789 10.828 1 95.12 109 ASP B O 1
ATOM 2796 N N . PRO B 1 110 ? -20.562 -8.75 11.688 1 92.88 110 PRO B N 1
ATOM 2797 C CA . PRO B 1 110 ? -19.188 -9.25 11.766 1 92.88 110 PRO B CA 1
ATOM 2798 C C . PRO B 1 110 ? -18.5 -9.297 10.406 1 92.88 110 PRO B C 1
ATOM 2800 O O . PRO B 1 110 ? -17.297 -9 10.305 1 92.88 110 PRO B O 1
ATOM 2803 N N . ALA B 1 111 ? -19.203 -9.711 9.422 1 90.56 111 ALA B N 1
ATOM 2804 C CA . ALA B 1 111 ? -18.594 -9.781 8.094 1 90.56 111 ALA B CA 1
ATOM 2805 C C . ALA B 1 111 ? -18.203 -8.398 7.594 1 90.56 111 ALA B C 1
ATOM 2807 O O . ALA B 1 111 ? -17.109 -8.211 7.047 1 90.56 111 ALA B O 1
ATOM 2808 N N . LYS B 1 112 ? -19.094 -7.441 7.812 1 93.06 112 LYS B N 1
ATOM 2809 C CA . LYS B 1 112 ? -18.812 -6.066 7.41 1 93.06 112 LYS B CA 1
ATOM 2810 C C . LYS B 1 112 ? -17.688 -5.465 8.25 1 93.06 112 LYS B C 1
ATOM 2812 O O . LYS B 1 112 ? -16.875 -4.676 7.742 1 93.06 112 LYS B O 1
ATOM 2817 N N . ARG B 1 113 ? -17.672 -5.785 9.438 1 94.81 113 ARG B N 1
ATOM 2818 C CA . ARG B 1 113 ? -16.609 -5.316 10.32 1 94.81 113 ARG B CA 1
ATOM 2819 C C . ARG B 1 113 ? -15.25 -5.855 9.883 1 94.81 113 ARG B C 1
ATOM 2821 O O . ARG B 1 113 ? -14.258 -5.121 9.875 1 94.81 113 ARG B O 1
ATOM 2828 N N . ASP B 1 114 ? -15.25 -7.082 9.539 1 91.44 114 ASP B N 1
ATOM 2829 C CA . ASP B 1 114 ? -14.008 -7.684 9.055 1 91.44 114 ASP B CA 1
ATOM 2830 C C . ASP B 1 114 ? -13.531 -7 7.773 1 91.44 114 ASP B C 1
ATOM 2832 O O . ASP B 1 114 ? -12.336 -6.746 7.609 1 91.44 114 ASP B O 1
ATOM 2836 N N . GLU B 1 115 ? -14.406 -6.758 6.902 1 91.25 115 GLU B N 1
ATOM 2837 C CA . GLU B 1 115 ? -14.07 -6.039 5.676 1 91.25 115 GLU B CA 1
ATOM 2838 C C . GLU B 1 115 ? -13.523 -4.648 5.984 1 91.25 115 GLU B C 1
ATOM 2840 O O . GLU B 1 115 ? -12.57 -4.199 5.34 1 91.25 115 GLU B O 1
ATOM 2845 N N . CYS B 1 116 ? -14.164 -4.027 6.941 1 93.94 116 CYS B N 1
ATOM 2846 C CA . CYS B 1 116 ? -13.719 -2.703 7.363 1 93.94 116 CYS B CA 1
ATOM 2847 C C . CYS B 1 116 ? -12.289 -2.748 7.879 1 93.94 116 CYS B C 1
ATOM 2849 O O . CYS B 1 116 ? -11.453 -1.94 7.473 1 93.94 116 CYS B O 1
ATOM 2851 N N . PHE B 1 117 ? -12.023 -3.668 8.703 1 93.44 117 PHE B N 1
ATOM 2852 C CA . PHE B 1 117 ? -10.68 -3.775 9.266 1 93.44 117 PHE B CA 1
ATOM 2853 C C . PHE B 1 117 ? -9.664 -4.137 8.188 1 93.44 117 PHE B C 1
ATOM 2855 O O . PHE B 1 117 ? -8.523 -3.666 8.211 1 93.44 117 PHE B O 1
ATOM 2862 N N . SER B 1 118 ? -10 -4.961 7.266 1 90.56 118 SER B N 1
ATOM 2863 C CA . SER B 1 118 ? -9.117 -5.281 6.152 1 90.56 118 SER B CA 1
ATOM 2864 C C . SER B 1 118 ? -8.742 -4.027 5.363 1 90.56 118 SER B C 1
ATOM 2866 O O . SER B 1 118 ? -7.562 -3.791 5.09 1 90.56 118 SER B O 1
ATOM 2868 N N . THR B 1 119 ? -9.758 -3.273 5.086 1 90.94 119 THR B N 1
ATOM 2869 C CA . THR B 1 119 ? -9.523 -2.039 4.34 1 90.94 119 THR B CA 1
ATOM 2870 C C . THR B 1 119 ? -8.664 -1.074 5.156 1 90.94 119 THR B C 1
ATOM 2872 O O . THR B 1 119 ? -7.719 -0.48 4.629 1 90.94 119 THR B O 1
ATOM 2875 N N . ALA B 1 120 ? -9 -0.959 6.383 1 93.88 120 ALA B N 1
ATOM 2876 C CA . ALA B 1 120 ? -8.25 -0.074 7.27 1 93.88 120 ALA B CA 1
ATOM 2877 C C . ALA B 1 120 ? -6.781 -0.478 7.336 1 93.88 120 ALA B C 1
ATOM 2879 O O . ALA B 1 120 ? -5.895 0.38 7.32 1 93.88 120 ALA B O 1
ATOM 2880 N N . LYS B 1 121 ? -6.551 -1.733 7.398 1 90.44 121 LYS B N 1
ATOM 2881 C CA . LYS B 1 121 ? -5.184 -2.236 7.457 1 90.44 121 LYS B CA 1
ATOM 2882 C C . LYS B 1 121 ? -4.414 -1.898 6.18 1 90.44 121 LYS B C 1
ATOM 2884 O O . LYS B 1 121 ? -3.238 -1.535 6.234 1 90.44 121 LYS B O 1
ATOM 2889 N N . ILE B 1 122 ? -5.047 -2.055 5.098 1 88 122 ILE B N 1
ATOM 2890 C CA . ILE B 1 122 ? -4.398 -1.729 3.832 1 88 122 ILE B CA 1
ATOM 2891 C C . ILE B 1 122 ? -4.043 -0.244 3.801 1 88 122 ILE B C 1
ATOM 2893 O O . ILE B 1 122 ? -2.939 0.13 3.398 1 88 122 ILE B O 1
ATOM 2897 N N . PHE B 1 123 ? -4.969 0.625 4.227 1 91.19 123 PHE B N 1
ATOM 2898 C CA . PHE B 1 123 ? -4.695 2.055 4.316 1 91.19 123 PHE B CA 1
ATOM 2899 C C . PHE B 1 123 ? -3.494 2.322 5.215 1 91.19 123 PHE B C 1
ATOM 2901 O O . PHE B 1 123 ? -2.617 3.115 4.871 1 91.19 123 PHE B O 1
ATOM 2908 N N . TYR B 1 124 ? -3.543 1.714 6.297 1 90.88 124 TYR B N 1
ATOM 2909 C CA . TYR B 1 124 ? -2.488 1.906 7.289 1 90.88 124 TYR B CA 1
ATOM 2910 C C . TYR B 1 124 ? -1.134 1.488 6.727 1 90.88 124 TYR B C 1
ATOM 2912 O O . TYR B 1 124 ? -0.144 2.209 6.879 1 90.88 124 TYR B O 1
ATOM 2920 N N . ILE B 1 125 ? -1.064 0.368 6.094 1 85.75 125 ILE B N 1
ATOM 2921 C CA . ILE B 1 125 ? 0.17 -0.111 5.48 1 85.75 125 ILE B CA 1
ATOM 2922 C C . ILE B 1 125 ? 0.613 0.856 4.387 1 85.75 125 ILE B C 1
ATOM 2924 O O . ILE B 1 125 ? 1.781 1.246 4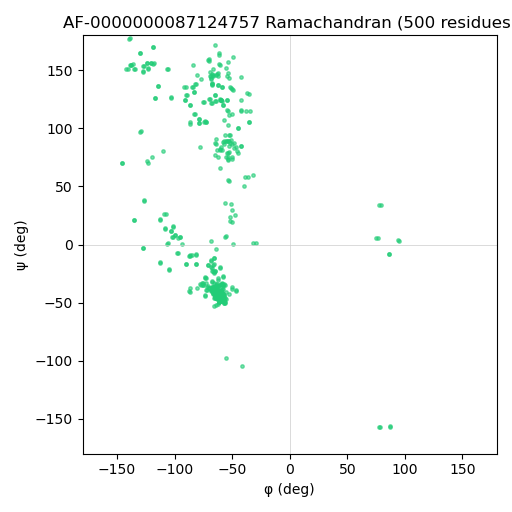.328 1 85.75 125 ILE B O 1
ATOM 2928 N N . GLY B 1 126 ? -0.286 1.233 3.561 1 87.19 126 GLY B N 1
ATOM 2929 C CA . GLY B 1 126 ? 0.029 2.17 2.494 1 87.19 126 GLY B CA 1
ATOM 2930 C C . GLY B 1 126 ? 0.565 3.496 3.004 1 87.19 126 GLY B C 1
ATOM 2931 O O . GLY B 1 126 ? 1.585 3.988 2.516 1 87.19 126 GLY B O 1
ATOM 2932 N N . ALA B 1 127 ? -0.103 4.008 3.939 1 90.31 127 ALA B N 1
ATOM 2933 C CA . ALA B 1 127 ? 0.312 5.285 4.516 1 90.31 127 ALA B CA 1
ATOM 2934 C C . ALA B 1 127 ? 1.713 5.188 5.109 1 90.31 127 ALA B C 1
ATOM 2936 O O . ALA B 1 127 ? 2.502 6.133 5.012 1 90.31 127 ALA B O 1
ATOM 2937 N N . ASN B 1 128 ? 1.981 4.098 5.719 1 87.94 128 ASN B N 1
ATOM 2938 C CA . ASN B 1 128 ? 3.277 3.922 6.367 1 87.94 128 ASN B CA 1
ATOM 2939 C C . ASN B 1 128 ? 4.379 3.641 5.348 1 87.94 128 ASN B C 1
ATOM 2941 O O . ASN B 1 128 ? 5.504 4.117 5.496 1 87.94 128 ASN B O 1
ATOM 2945 N N . MET B 1 129 ? 4.035 2.979 4.316 1 82.31 129 MET B N 1
ATOM 2946 C CA . MET B 1 129 ? 5.102 2.441 3.475 1 82.31 129 MET B CA 1
ATOM 2947 C C . MET B 1 129 ? 5.242 3.25 2.189 1 82.31 129 MET B C 1
ATOM 2949 O O . MET B 1 129 ? 6.301 3.242 1.559 1 82.31 129 MET B O 1
ATOM 2953 N N . ILE B 1 130 ? 4.215 3.941 1.835 1 81.69 130 ILE B N 1
ATOM 2954 C CA . ILE B 1 130 ? 4.309 4.512 0.496 1 81.69 130 ILE B CA 1
ATOM 2955 C C . ILE B 1 130 ? 4.023 6.012 0.553 1 81.69 130 ILE B C 1
ATOM 2957 O O . ILE B 1 130 ? 4.211 6.723 -0.437 1 81.69 130 ILE B O 1
ATOM 2961 N N . ALA B 1 131 ? 3.689 6.605 1.642 1 88.38 131 ALA B N 1
ATOM 2962 C CA . ALA B 1 131 ? 3.135 7.957 1.649 1 88.38 131 ALA B CA 1
ATOM 2963 C C . ALA B 1 131 ? 4.203 8.992 1.99 1 88.38 131 ALA B C 1
ATOM 2965 O O . ALA B 1 131 ? 3.902 10.172 2.168 1 88.38 131 ALA B O 1
ATOM 2966 N N . CYS B 1 132 ? 5.418 8.641 2.072 1 89.19 132 CYS B N 1
ATOM 2967 C CA . CYS B 1 132 ? 6.473 9.578 2.441 1 89.19 132 CYS B CA 1
ATOM 2968 C C . CYS B 1 132 ? 6.508 10.766 1.487 1 89.19 132 CYS B C 1
ATOM 2970 O O . CYS B 1 132 ? 6.605 11.914 1.923 1 89.19 132 CYS B O 1
ATOM 2972 N N . PRO B 1 133 ? 6.395 10.586 0.226 1 86.88 133 PRO B N 1
ATOM 2973 C CA . PRO B 1 133 ? 6.434 11.75 -0.659 1 86.88 133 PRO B CA 1
ATOM 2974 C C . PRO B 1 133 ? 5.289 12.727 -0.4 1 86.88 133 PRO B C 1
ATOM 2976 O O . PRO B 1 133 ? 5.496 13.945 -0.424 1 86.88 133 PRO B O 1
ATOM 2979 N N . ALA B 1 134 ? 4.133 12.18 -0.199 1 90.69 134 ALA B N 1
ATOM 2980 C CA . ALA B 1 134 ? 2.992 13.047 0.097 1 90.69 134 ALA B CA 1
ATOM 2981 C C . ALA B 1 134 ? 3.219 13.828 1.389 1 90.69 134 ALA B C 1
ATOM 2983 O O . ALA B 1 134 ? 2.904 15.016 1.466 1 90.69 134 ALA B O 1
ATOM 2984 N N . TYR B 1 135 ? 3.742 13.211 2.375 1 94.5 135 TYR B N 1
ATOM 2985 C CA . TYR B 1 135 ? 4.062 13.852 3.648 1 94.5 135 TYR B CA 1
ATOM 2986 C C . TYR B 1 135 ? 5.09 14.961 3.459 1 94.5 135 TYR B C 1
ATOM 2988 O O . TYR B 1 135 ? 4.918 16.062 3.971 1 94.5 135 TYR B O 1
ATOM 2996 N N . GLN B 1 136 ? 6.121 14.633 2.773 1 94.38 136 GLN B N 1
ATOM 2997 C CA . GLN B 1 136 ? 7.191 15.602 2.549 1 94.38 136 GLN B CA 1
ATOM 2998 C C . GLN B 1 136 ? 6.688 16.812 1.778 1 94.38 136 GLN B C 1
ATOM 3000 O O . GLN B 1 136 ? 7.059 17.953 2.084 1 94.38 136 GLN B O 1
ATOM 3005 N N . ASP B 1 137 ? 5.852 16.531 0.812 1 93.38 137 ASP B N 1
ATOM 3006 C CA . ASP B 1 137 ? 5.258 17.625 0.055 1 93.38 137 ASP B CA 1
ATOM 3007 C C . ASP B 1 137 ? 4.422 18.531 0.959 1 93.38 137 ASP B C 1
ATOM 3009 O O . ASP B 1 137 ? 4.492 19.766 0.855 1 93.38 137 ASP B O 1
ATOM 3013 N N . ALA B 1 138 ? 3.666 17.906 1.771 1 95.38 138 ALA B N 1
ATOM 3014 C CA . ALA B 1 138 ? 2.828 18.672 2.693 1 95.38 138 ALA B CA 1
ATOM 3015 C C . ALA B 1 138 ? 3.68 19.531 3.631 1 95.38 138 ALA B C 1
ATOM 3017 O O . ALA B 1 138 ? 3.354 20.688 3.891 1 95.38 138 ALA B O 1
ATOM 3018 N N . GLN B 1 139 ? 4.754 18.953 4.141 1 97 139 GLN B N 1
ATOM 3019 C CA . GLN B 1 139 ? 5.668 19.688 5.008 1 97 139 GLN B CA 1
ATOM 3020 C C . GLN B 1 139 ? 6.301 20.859 4.262 1 97 139 GLN B C 1
ATOM 3022 O O . GLN B 1 139 ? 6.43 21.953 4.816 1 97 139 GLN B O 1
ATOM 3027 N N . LYS B 1 140 ? 6.637 20.641 3.027 1 96.19 140 LYS B N 1
ATOM 3028 C CA . LYS B 1 140 ? 7.242 21.703 2.217 1 96.19 140 LYS B CA 1
ATOM 3029 C C . LYS B 1 140 ? 6.281 22.875 2.027 1 96.19 140 LYS B C 1
ATOM 3031 O O . LYS B 1 140 ? 6.703 24.031 1.956 1 96.19 140 LYS B O 1
ATOM 3036 N N . GLU B 1 141 ? 5.07 22.547 1.945 1 96 141 GLU B N 1
ATOM 3037 C CA . GLU B 1 141 ? 4.062 23.594 1.758 1 96 141 GLU B CA 1
ATOM 3038 C C . GLU B 1 141 ? 3.768 24.312 3.068 1 96 141 GLU B C 1
ATOM 3040 O O . GLU B 1 141 ? 3.521 25.531 3.072 1 96 141 GLU B O 1
ATOM 3045 N N . ALA B 1 142 ? 3.826 23.609 4.109 1 97.75 142 ALA B N 1
ATOM 3046 C CA . ALA B 1 142 ? 3.348 24.125 5.387 1 97.75 142 ALA B CA 1
ATOM 3047 C C . ALA B 1 142 ? 4.469 24.828 6.148 1 97.75 142 ALA B C 1
ATOM 3049 O O . ALA B 1 142 ? 4.211 25.578 7.094 1 97.75 142 ALA B O 1
ATOM 3050 N N . CYS B 1 143 ? 5.691 24.578 5.75 1 98.44 143 CYS B N 1
ATOM 3051 C CA . CYS B 1 143 ? 6.844 25.109 6.473 1 98.44 143 CYS B CA 1
ATOM 3052 C C . CYS B 1 143 ? 7.668 26.031 5.582 1 98.44 143 CYS B C 1
ATOM 3054 O O . CYS B 1 143 ? 7.59 25.953 4.355 1 98.44 143 CYS B O 1
ATOM 3056 N N . GLU B 1 144 ? 8.383 26.906 6.18 1 98.38 144 GLU B N 1
ATOM 3057 C CA . GLU B 1 144 ? 9.406 27.734 5.543 1 98.38 144 GLU B CA 1
ATOM 3058 C C . GLU B 1 144 ? 10.664 27.812 6.406 1 98.38 144 GLU B C 1
ATOM 3060 O O . GLU B 1 144 ? 10.617 27.562 7.609 1 98.38 144 GLU B O 1
ATOM 3065 N N . CYS B 1 145 ? 11.773 28.078 5.73 1 98.56 145 CYS B N 1
ATOM 3066 C CA . CYS B 1 145 ? 13.016 28.266 6.465 1 98.56 145 CYS B CA 1
ATOM 3067 C C . CYS B 1 145 ? 13.227 29.734 6.82 1 98.56 145 CYS B C 1
ATOM 3069 O O . CYS B 1 145 ? 13.258 30.594 5.938 1 98.56 145 CYS B O 1
ATOM 3071 N N . VAL B 1 146 ? 13.406 29.984 8.086 1 98.44 146 VAL B N 1
ATOM 3072 C CA . VAL B 1 146 ? 13.664 31.328 8.586 1 98.44 146 VAL B CA 1
ATOM 3073 C C . VAL B 1 146 ? 14.969 31.344 9.383 1 98.44 146 VAL B C 1
ATOM 3075 O O . VAL B 1 146 ? 15.469 30.297 9.789 1 98.44 146 VAL B O 1
ATOM 3078 N N . PRO B 1 147 ? 15.523 32.531 9.445 1 98.12 147 PRO B N 1
ATOM 3079 C CA . PRO B 1 147 ? 16.672 32.562 10.359 1 98.12 147 PRO B CA 1
ATOM 3080 C C . PRO B 1 147 ? 16.344 31.953 11.727 1 98.12 147 PRO B C 1
ATOM 3082 O O . PRO B 1 147 ? 15.258 32.188 12.266 1 98.12 147 PRO B O 1
ATOM 3085 N N . THR B 1 148 ? 17.281 31.109 12.172 1 97.81 148 THR B N 1
ATOM 3086 C CA . THR B 1 148 ? 17.047 30.344 13.391 1 97.81 148 THR B CA 1
ATOM 3087 C C . THR B 1 148 ? 16.578 31.25 14.516 1 97.81 148 THR B C 1
ATOM 3089 O O . THR B 1 148 ? 15.688 30.891 15.297 1 97.81 148 THR B O 1
ATOM 3092 N N . GLU B 1 149 ? 17.109 32.438 14.609 1 97.5 149 GLU B N 1
ATOM 3093 C CA . GLU B 1 149 ? 16.781 33.375 15.672 1 97.5 149 GLU B CA 1
ATOM 3094 C C . GLU B 1 149 ? 15.352 33.875 15.547 1 97.5 149 GLU B C 1
ATOM 3096 O O . GLU B 1 149 ? 14.789 34.406 16.516 1 97.5 149 GLU B O 1
ATOM 3101 N N . ASN B 1 150 ? 14.711 33.656 14.422 1 98 150 ASN B N 1
ATOM 3102 C CA . ASN B 1 150 ? 13.375 34.188 14.156 1 98 150 ASN B CA 1
ATOM 3103 C C . ASN B 1 150 ? 12.328 33.062 14.234 1 98 150 ASN B C 1
ATOM 3105 O O . ASN B 1 150 ? 11.141 33.312 14.016 1 98 150 ASN B O 1
ATOM 3109 N N . ALA B 1 151 ? 12.688 31.844 14.516 1 97.44 151 ALA B N 1
ATOM 3110 C CA . ALA B 1 151 ? 11.781 30.703 14.461 1 97.44 151 ALA B CA 1
ATOM 3111 C C . ALA B 1 151 ? 10.641 30.859 15.461 1 97.44 151 ALA B C 1
ATOM 3113 O O . ALA B 1 151 ? 9.477 30.594 15.141 1 97.44 151 ALA B O 1
ATOM 3114 N N . ALA B 1 152 ? 11.023 31.266 16.641 1 97.44 152 ALA B N 1
ATOM 3115 C CA . ALA B 1 152 ? 10.008 31.453 17.672 1 97.44 152 ALA B CA 1
ATOM 3116 C C . ALA B 1 152 ? 9.023 32.531 17.281 1 97.44 152 ALA B C 1
ATOM 3118 O O . ALA B 1 152 ? 7.812 32.406 17.5 1 97.44 152 ALA B O 1
ATOM 3119 N N . ALA B 1 153 ? 9.562 33.625 16.797 1 98.06 153 ALA B N 1
ATOM 3120 C CA . ALA B 1 153 ? 8.719 34.75 16.359 1 98.06 153 ALA B CA 1
ATOM 3121 C C . ALA B 1 153 ? 7.789 34.312 15.234 1 98.06 153 ALA B C 1
ATOM 3123 O O . ALA B 1 153 ? 6.629 34.75 15.188 1 98.06 153 ALA B O 1
ATOM 3124 N N . ALA B 1 154 ? 8.312 33.531 14.328 1 98.5 154 ALA B N 1
ATOM 3125 C CA . ALA B 1 154 ? 7.5 33.031 13.219 1 98.5 154 ALA B CA 1
ATOM 3126 C C . ALA B 1 154 ? 6.355 32.156 13.719 1 98.5 154 ALA B C 1
ATOM 3128 O O . ALA B 1 154 ? 5.23 32.25 13.227 1 98.5 154 ALA B O 1
ATOM 3129 N N . THR B 1 155 ? 6.594 31.391 14.633 1 98.5 155 THR B N 1
ATOM 3130 C CA . THR B 1 155 ? 5.574 30.531 15.227 1 98.5 155 THR B CA 1
ATOM 3131 C C . THR B 1 155 ? 4.492 31.359 15.906 1 98.5 155 THR B C 1
ATOM 3133 O O . THR B 1 155 ? 3.301 31.078 15.773 1 98.5 155 THR B O 1
ATOM 3136 N N . ARG B 1 156 ? 4.969 32.344 16.672 1 98.56 156 ARG B N 1
ATOM 3137 C CA . ARG B 1 156 ? 4.023 33.25 17.312 1 98.56 156 ARG B CA 1
ATOM 3138 C C . ARG B 1 156 ? 3.129 33.938 16.297 1 98.56 156 ARG B C 1
ATOM 3140 O O . ARG B 1 156 ? 1.916 34.031 16.484 1 98.56 156 ARG B O 1
ATOM 3147 N N . GLU B 1 157 ? 3.74 34.406 15.234 1 98.5 157 GLU B N 1
ATOM 3148 C CA . GLU B 1 157 ? 2.984 35.062 14.18 1 98.5 157 GLU B CA 1
ATOM 3149 C C . GLU B 1 157 ? 1.937 34.156 13.578 1 98.5 157 GLU B C 1
ATOM 3151 O O . GLU B 1 157 ? 0.806 34.562 13.312 1 98.5 157 GLU B O 1
ATOM 3156 N N . ARG B 1 158 ? 2.303 32.938 13.32 1 98.69 158 ARG B N 1
ATOM 3157 C CA . ARG B 1 158 ? 1.367 31.938 12.797 1 98.69 158 ARG B CA 1
ATOM 3158 C C . ARG B 1 158 ? 0.204 31.719 13.766 1 98.69 158 ARG B C 1
ATOM 3160 O O . ARG B 1 158 ? -0.952 31.641 13.344 1 98.69 158 ARG B O 1
ATOM 3167 N N . LEU B 1 159 ? 0.542 31.609 15.016 1 98.69 159 LEU B N 1
ATOM 3168 C CA . LEU B 1 159 ? -0.477 31.391 16.031 1 98.69 159 LEU B CA 1
ATOM 3169 C C . LEU B 1 159 ? -1.467 32.562 16.078 1 98.69 159 LEU B C 1
ATOM 3171 O O . LEU B 1 159 ? -2.682 32.344 16.047 1 98.69 159 LEU B O 1
ATOM 3175 N N . GLU B 1 160 ? -0.905 33.719 16.141 1 98.56 160 GLU B N 1
ATOM 3176 C CA . GLU B 1 160 ? -1.748 34.938 16.188 1 98.56 160 GLU B CA 1
ATOM 3177 C C . GLU B 1 160 ? -2.631 35.031 14.945 1 98.56 160 GLU B C 1
ATOM 3179 O O . GLU B 1 160 ? -3.834 35.281 15.055 1 98.56 160 GLU B O 1
ATOM 3184 N N . TYR B 1 161 ? -2 34.781 13.867 1 98.62 161 TYR B N 1
ATOM 3185 C CA . TYR B 1 161 ? -2.746 34.844 12.617 1 98.62 161 TYR B CA 1
ATOM 3186 C C . TYR B 1 161 ? -3.883 33.844 12.609 1 98.62 161 TYR B C 1
ATOM 3188 O O . TYR B 1 161 ? -5.016 34.156 12.25 1 98.62 161 TYR B O 1
ATOM 3196 N N . PHE B 1 162 ? -3.605 32.625 12.984 1 98.69 162 PHE B N 1
ATOM 3197 C CA . PHE B 1 162 ? -4.59 31.547 12.961 1 98.69 162 PHE B CA 1
ATOM 3198 C C . PHE B 1 162 ? -5.77 31.875 13.875 1 98.69 162 PHE B C 1
ATOM 3200 O O . PHE B 1 162 ? -6.93 31.719 13.477 1 98.69 162 PHE B O 1
ATOM 3207 N N . LEU B 1 163 ? -5.453 32.344 15.07 1 98.44 163 LEU B N 1
ATOM 3208 C CA . LEU B 1 163 ? -6.508 32.656 16.016 1 98.44 163 LEU B CA 1
ATOM 3209 C C . LEU B 1 163 ? -7.367 33.812 15.516 1 98.44 163 LEU B C 1
ATOM 3211 O O . LEU B 1 163 ? -8.594 33.75 15.57 1 98.44 163 LEU B O 1
ATOM 3215 N N . GLU B 1 164 ? -6.715 34.781 15.016 1 98.12 164 GLU B N 1
ATOM 3216 C CA . GLU B 1 164 ? -7.441 35.938 14.508 1 98.12 164 GLU B CA 1
ATOM 3217 C C . GLU B 1 164 ? -8.336 35.562 13.328 1 98.12 164 GLU B C 1
ATOM 3219 O O . GLU B 1 164 ? -9.516 35.906 13.305 1 98.12 164 GLU B O 1
ATOM 3224 N N . GLU B 1 165 ? -7.773 34.812 12.43 1 97.81 165 GLU B N 1
ATOM 3225 C CA . GLU B 1 165 ? -8.484 34.469 11.203 1 97.81 165 GLU B CA 1
ATOM 3226 C C . GLU B 1 165 ? -9.672 33.562 11.5 1 97.81 165 GLU B C 1
ATOM 3228 O O . GLU B 1 165 ? -10.641 33.531 10.734 1 97.81 165 GLU B O 1
ATOM 3233 N N . ASN B 1 166 ? -9.633 32.875 12.602 1 97.75 166 ASN B N 1
ATOM 3234 C CA . ASN B 1 166 ? -10.68 31.906 12.875 1 97.75 166 ASN B CA 1
ATOM 3235 C C . ASN B 1 166 ? -11.602 32.375 13.992 1 97.75 166 ASN B C 1
ATOM 3237 O O . ASN B 1 166 ? -12.344 31.578 14.57 1 97.75 166 ASN B O 1
ATOM 3241 N N . GLY B 1 167 ? -11.547 33.656 14.352 1 97 167 GLY B N 1
ATOM 3242 C CA . GLY B 1 167 ? -12.516 34.281 15.219 1 97 167 GLY B CA 1
ATOM 3243 C C . GLY B 1 167 ? -12.32 33.938 16.688 1 97 167 GLY B C 1
ATOM 3244 O O . GLY B 1 167 ? -13.297 33.812 17.438 1 97 167 GLY B O 1
ATOM 3245 N N . ALA B 1 168 ? -11.117 33.781 17.078 1 97.31 168 ALA B N 1
ATOM 3246 C CA . ALA B 1 168 ? -10.867 33.531 18.5 1 97.31 168 ALA B CA 1
ATOM 3247 C C . ALA B 1 168 ? -11.305 34.75 19.328 1 97.31 168 ALA B C 1
ATOM 3249 O O . ALA B 1 168 ? -11.188 35.906 18.891 1 97.31 168 ALA B O 1
ATOM 3250 N N . PRO B 1 169 ? -11.797 34.5 20.531 1 97.12 169 PRO B N 1
ATOM 3251 C CA . PRO B 1 169 ? -12.156 35.625 21.406 1 97.12 169 PRO B CA 1
ATOM 3252 C C . PRO B 1 169 ? -10.961 36.5 21.734 1 97.12 169 PRO B C 1
ATOM 3254 O O . PRO B 1 169 ? -9.82 36.031 21.734 1 97.12 169 PRO B O 1
ATOM 3257 N N . GLN B 1 170 ? -11.312 37.688 22.031 1 96.62 170 GLN B N 1
ATOM 3258 C CA . GLN B 1 170 ? -10.281 38.688 22.281 1 96.62 170 GLN B CA 1
ATOM 3259 C C . GLN B 1 170 ? -9.352 38.25 23.406 1 96.62 170 GLN B C 1
ATOM 3261 O O . GLN B 1 170 ? -8.148 38.531 23.375 1 96.62 170 GLN B O 1
ATOM 3266 N N . GLU B 1 171 ? -9.836 37.562 24.375 1 96.56 171 GLU B N 1
ATOM 3267 C CA . GLU B 1 171 ? -9.055 37.125 25.531 1 96.56 171 GLU B CA 1
ATOM 3268 C C . GLU B 1 171 ? -7.926 36.188 25.094 1 96.56 171 GLU B C 1
ATOM 3270 O O . GLU B 1 171 ? -6.848 36.188 25.688 1 96.56 171 GLU B O 1
ATOM 3275 N N . GLU B 1 172 ? -8.141 35.438 24.031 1 96 172 GLU B N 1
ATOM 3276 C CA . GLU B 1 172 ? -7.16 34.469 23.547 1 96 172 GLU B CA 1
ATOM 3277 C C . GLU B 1 172 ? -6.121 35.125 22.641 1 96 172 GLU B C 1
ATOM 3279 O O . GLU B 1 172 ? -5.078 34.531 22.359 1 96 172 GLU B O 1
ATOM 3284 N N . LEU B 1 173 ? -6.41 36.375 22.312 1 97.06 173 LEU B N 1
ATOM 3285 C CA . LEU B 1 173 ? -5.516 37.094 21.406 1 97.06 173 LEU B CA 1
ATOM 3286 C C . LEU B 1 173 ? -4.559 37.969 22.203 1 97.06 173 LEU B C 1
ATOM 3288 O O . LEU B 1 173 ? -3.617 38.531 21.641 1 97.06 173 LEU B O 1
ATOM 3292 N N . GLU B 1 174 ? -4.805 38.031 23.5 1 97.44 174 GLU B N 1
ATOM 3293 C CA . GLU B 1 174 ? -3.936 38.844 24.344 1 97.44 174 GLU B CA 1
ATOM 3294 C C . GLU B 1 174 ? -2.541 38.219 24.453 1 97.44 174 GLU B C 1
ATOM 3296 O O . GLU B 1 174 ? -2.389 37 24.453 1 97.44 174 GLU B O 1
ATOM 3301 N N . ASP B 1 175 ? -1.573 39.062 24.594 1 97.38 175 ASP B N 1
ATOM 3302 C CA . ASP B 1 175 ? -0.178 38.625 24.641 1 97.38 175 ASP B CA 1
ATOM 3303 C C . ASP B 1 175 ? 0.041 37.594 25.734 1 97.38 175 ASP B C 1
ATOM 3305 O O . ASP B 1 175 ? 0.761 36.625 25.516 1 97.38 175 ASP B O 1
ATOM 3309 N N . ASP B 1 176 ? -0.556 37.812 26.844 1 97.31 176 ASP B N 1
ATOM 3310 C CA . ASP B 1 176 ? -0.366 36.906 27.953 1 97.31 176 ASP B CA 1
ATOM 3311 C C . ASP B 1 176 ? -0.899 35.5 27.609 1 97.31 176 ASP B C 1
ATOM 3313 O O . ASP B 1 176 ? -0.29 34.5 27.969 1 97.31 176 ASP B O 1
ATOM 3317 N N . ALA B 1 177 ? -2.062 35.469 26.984 1 97.44 177 ALA B N 1
ATOM 3318 C CA . ALA B 1 177 ? -2.656 34.188 26.594 1 97.44 177 ALA B CA 1
ATOM 3319 C C . ALA B 1 177 ? -1.788 33.469 25.547 1 97.44 177 ALA B C 1
ATOM 3321 O O . ALA B 1 177 ? -1.576 32.281 25.641 1 97.44 177 ALA B O 1
ATOM 3322 N N . ILE B 1 178 ? -1.37 34.219 24.594 1 98.31 178 ILE B N 1
ATOM 3323 C CA . ILE B 1 178 ? -0.521 33.688 23.547 1 98.31 178 ILE B CA 1
ATOM 3324 C C . ILE B 1 178 ? 0.777 33.156 24.141 1 98.31 178 ILE B C 1
ATOM 3326 O O . ILE B 1 178 ? 1.209 32.062 23.812 1 98.31 178 ILE B O 1
ATOM 3330 N N . ASP B 1 179 ? 1.4 33.969 25.016 1 98.06 179 ASP B N 1
ATOM 3331 C CA . ASP B 1 179 ? 2.633 33.562 25.688 1 98.06 179 ASP B CA 1
ATOM 3332 C C . ASP B 1 179 ? 2.424 32.25 26.469 1 98.06 179 ASP B C 1
ATOM 3334 O O . ASP B 1 179 ? 3.277 31.375 26.453 1 98.06 179 ASP B O 1
ATOM 3338 N N . THR B 1 180 ? 1.333 32.188 27.172 1 97.81 180 THR B N 1
ATOM 3339 C CA . THR B 1 180 ? 1.027 31.016 27.969 1 97.81 180 THR B CA 1
ATOM 3340 C C . THR B 1 180 ? 0.895 29.766 27.094 1 97.81 180 THR B C 1
ATOM 3342 O O . THR B 1 180 ? 1.422 28.703 27.422 1 97.81 180 THR B O 1
ATOM 3345 N N . LEU B 1 181 ? 0.181 29.938 26.016 1 97.56 181 LEU B N 1
ATOM 3346 C CA . LEU B 1 181 ? -0.038 28.828 25.094 1 97.56 181 LEU B CA 1
ATOM 3347 C C . LEU B 1 181 ? 1.276 28.359 24.469 1 97.56 181 LEU B C 1
ATOM 3349 O O . LEU B 1 181 ? 1.54 27.172 24.375 1 97.56 181 LEU B O 1
ATOM 3353 N N . LEU B 1 182 ? 2.096 29.266 24.016 1 98.25 182 LEU B N 1
ATOM 3354 C CA . LEU B 1 182 ? 3.381 28.953 23.391 1 98.25 182 LEU B CA 1
ATOM 3355 C C . LEU B 1 182 ? 4.309 28.266 24.391 1 98.25 182 LEU B C 1
ATOM 3357 O O . LEU B 1 182 ? 5.051 27.359 24.031 1 98.25 182 LEU B O 1
ATOM 3361 N N . LYS B 1 183 ? 4.262 28.734 25.594 1 97.75 183 LYS B N 1
ATOM 3362 C CA . LYS B 1 183 ? 5.078 28.125 26.641 1 97.75 183 LYS B CA 1
ATOM 3363 C C . LYS B 1 183 ? 4.621 26.703 26.938 1 97.75 183 LYS B C 1
ATOM 3365 O O . LYS B 1 183 ? 5.445 25.797 27.094 1 97.75 183 LYS B O 1
ATOM 3370 N N . LYS B 1 184 ? 3.352 26.531 27 1 97 184 LYS B N 1
ATOM 3371 C CA . LYS B 1 184 ? 2.764 25.234 27.312 1 97 184 LYS B CA 1
ATOM 3372 C C . LYS B 1 184 ? 3.152 24.188 26.281 1 97 184 LYS B C 1
ATOM 3374 O O . LYS B 1 184 ? 3.369 23.016 26.625 1 97 184 LYS B O 1
ATOM 3379 N N . TYR B 1 185 ? 3.27 24.594 25.031 1 97.19 185 TYR B N 1
ATOM 3380 C CA . TYR B 1 185 ? 3.469 23.641 23.938 1 97.19 185 TYR B CA 1
ATOM 3381 C C . TYR B 1 185 ? 4.859 23.797 23.328 1 97.19 185 TYR B C 1
ATOM 3383 O O . TYR B 1 185 ? 5.082 23.406 22.172 1 97.19 185 TYR B O 1
ATOM 3391 N N . LYS B 1 186 ? 5.707 24.375 24.141 1 95.75 186 LYS B N 1
ATOM 3392 C CA . LYS B 1 186 ? 7.07 24.516 23.641 1 95.75 186 LYS B CA 1
ATOM 3393 C C . LYS B 1 186 ? 7.637 23.172 23.203 1 95.75 186 LYS B C 1
ATOM 3395 O O . LYS B 1 186 ? 7.637 22.219 23.984 1 95.75 186 LYS B O 1
ATOM 3400 N N . GLY B 1 187 ? 8.109 23.031 21.938 1 94.38 187 GLY B N 1
ATOM 3401 C CA . GLY B 1 187 ? 8.641 21.781 21.422 1 94.38 187 GLY B CA 1
ATOM 3402 C C . GLY B 1 187 ? 7.566 20.875 20.859 1 94.38 187 GLY B C 1
ATOM 3403 O O . GLY B 1 187 ? 7.871 19.844 20.234 1 94.38 187 GLY B O 1
ATOM 3404 N N . GLN B 1 188 ? 6.332 21.266 21.078 1 96.75 188 GLN B N 1
ATOM 3405 C CA . GLN B 1 188 ? 5.176 20.516 20.594 1 96.75 188 GLN B CA 1
ATOM 3406 C C . GLN B 1 188 ? 4.246 21.406 19.781 1 96.75 188 GLN B C 1
ATOM 3408 O O . GLN B 1 188 ? 3.021 21.312 19.891 1 96.75 188 GLN B O 1
ATOM 3413 N N . GLU B 1 189 ? 4.863 22.266 19.047 1 97.06 189 GLU B N 1
ATOM 3414 C CA . GLU B 1 189 ? 4.094 23.266 18.312 1 97.06 189 GLU B CA 1
ATOM 3415 C C . GLU B 1 189 ? 3.146 22.609 17.312 1 97.06 189 GLU B C 1
ATOM 3417 O O . GLU B 1 189 ? 1.994 23.031 17.172 1 97.06 189 GLU B O 1
ATOM 3422 N N . PRO B 1 190 ? 3.645 21.531 16.641 1 97.12 190 PRO B N 1
ATOM 3423 C CA . PRO B 1 190 ? 2.707 20.906 15.703 1 97.12 190 PRO B CA 1
ATOM 3424 C C . PRO B 1 190 ? 1.464 20.344 16.391 1 97.12 190 PRO B C 1
ATOM 3426 O O . PRO B 1 190 ? 0.361 20.422 15.844 1 97.12 190 PRO B O 1
ATOM 3429 N N . THR B 1 191 ? 1.661 19.859 17.516 1 96.69 191 THR B N 1
ATOM 3430 C CA . THR B 1 191 ? 0.527 19.359 18.281 1 96.69 191 THR B CA 1
ATOM 3431 C C . THR B 1 191 ? -0.407 20.5 18.688 1 96.69 191 THR B C 1
ATOM 3433 O O . THR B 1 191 ? -1.63 20.344 18.625 1 96.69 191 THR B O 1
ATOM 3436 N N . MET B 1 192 ? 0.2 21.609 19.094 1 97.31 192 MET B N 1
ATOM 3437 C CA . MET B 1 192 ? -0.599 22.781 19.422 1 97.31 192 MET B CA 1
ATOM 3438 C C . MET B 1 192 ? -1.479 23.188 18.234 1 97.31 192 MET B C 1
ATOM 3440 O O . MET B 1 192 ? -2.688 23.359 18.391 1 97.31 192 MET B O 1
ATOM 3444 N N . PHE B 1 193 ? -0.926 23.219 17.109 1 98.06 193 PHE B N 1
ATOM 3445 C CA . PHE B 1 193 ? -1.666 23.688 15.945 1 98.06 193 PHE B CA 1
ATOM 3446 C C . PHE B 1 193 ? -2.721 22.656 15.539 1 98.06 193 PHE B C 1
ATOM 3448 O O . PHE B 1 193 ? -3.793 23.031 15.047 1 98.06 193 PHE B O 1
ATOM 3455 N N . LEU B 1 194 ? -2.404 21.406 15.664 1 97.75 194 LEU B N 1
ATOM 3456 C CA . LEU B 1 194 ? -3.406 20.391 15.367 1 97.75 194 LEU B CA 1
ATOM 3457 C C . LEU B 1 194 ? -4.602 20.516 16.312 1 97.75 194 LEU B C 1
ATOM 3459 O O . LEU B 1 194 ? -5.754 20.422 15.867 1 97.75 194 LEU B O 1
ATOM 3463 N N . ARG B 1 195 ? -4.375 20.781 17.562 1 97.12 195 ARG B N 1
ATOM 3464 C CA . ARG B 1 195 ? -5.449 20.953 18.531 1 97.12 195 ARG B CA 1
ATOM 3465 C C . ARG B 1 195 ? -6.238 22.219 18.266 1 97.12 195 ARG B C 1
ATOM 3467 O O . ARG B 1 195 ? -7.461 22.25 18.438 1 97.12 195 ARG B O 1
ATOM 3474 N N . LEU B 1 196 ? -5.527 23.25 17.906 1 97.81 196 LEU B N 1
ATOM 3475 C CA . LEU B 1 196 ? -6.211 24.469 17.531 1 97.81 196 LEU B CA 1
ATOM 3476 C C . LEU B 1 196 ? -7.129 24.234 16.344 1 97.81 196 LEU B C 1
ATOM 3478 O O . LEU B 1 196 ? -8.25 24.766 16.297 1 97.81 196 LEU B O 1
ATOM 3482 N N . LEU B 1 197 ? -6.641 23.453 15.422 1 97.94 197 LEU B N 1
ATOM 3483 C CA . LEU B 1 197 ? -7.473 23.156 14.258 1 97.94 197 LEU B CA 1
ATOM 3484 C C . LEU B 1 197 ? -8.711 22.375 14.672 1 97.94 197 LEU B C 1
ATOM 3486 O O . LEU B 1 197 ? -9.789 22.547 14.094 1 97.94 197 LEU B O 1
ATOM 3490 N N . LYS B 1 198 ? -8.594 21.531 15.617 1 96.69 198 LYS B N 1
ATOM 3491 C CA . LYS B 1 198 ? -9.75 20.797 16.125 1 96.69 198 LYS B CA 1
ATOM 3492 C C . LYS B 1 198 ? -10.75 21.75 16.797 1 96.69 198 LYS B C 1
ATOM 3494 O O . LYS B 1 198 ? -11.961 21.531 16.719 1 96.69 198 LYS B O 1
ATOM 3499 N N . LYS B 1 199 ? -10.172 22.766 17.484 1 96.56 199 LYS B N 1
ATOM 3500 C CA . LYS B 1 199 ? -11.008 23.766 18.125 1 96.56 199 LYS B CA 1
ATOM 3501 C C . LYS B 1 199 ? -11.742 24.609 17.078 1 96.56 199 LYS B C 1
ATOM 3503 O O . LYS B 1 199 ? -12.859 25.078 17.328 1 96.56 199 LYS B O 1
ATOM 3508 N N . TYR B 1 200 ? -11.156 24.812 15.977 1 97.44 200 TYR B N 1
ATOM 3509 C CA . TYR B 1 200 ? -11.719 25.578 14.867 1 97.44 200 TYR B CA 1
ATOM 3510 C C . TYR B 1 200 ? -11.773 24.75 13.594 1 97.44 200 TYR B C 1
ATOM 3512 O O . TYR B 1 200 ? -11.109 25.062 12.609 1 97.44 200 TYR B O 1
ATOM 3520 N N . PRO B 1 201 ? -12.617 23.766 13.492 1 95.81 201 PRO B N 1
ATOM 3521 C CA . PRO B 1 201 ? -12.586 22.766 12.414 1 95.81 201 PRO B CA 1
ATOM 3522 C C . PRO B 1 201 ? -12.93 23.375 11.055 1 95.81 201 PRO B C 1
ATOM 3524 O O . PRO B 1 201 ? -12.602 22.781 10.016 1 95.81 201 PRO B O 1
ATOM 3527 N N . LYS B 1 202 ? -13.602 24.547 11 1 96.31 202 LYS B N 1
ATOM 3528 C CA . LYS B 1 202 ? -13.93 25.188 9.727 1 96.31 202 LYS B CA 1
ATOM 3529 C C . LYS B 1 202 ? -12.672 25.641 9 1 96.31 202 LYS B C 1
ATOM 3531 O O . LYS B 1 202 ? -12.703 25.922 7.805 1 96.31 202 LYS B O 1
ATOM 3536 N N . ALA B 1 203 ? -11.602 25.688 9.812 1 98.06 203 ALA B N 1
ATOM 3537 C CA . ALA B 1 203 ? -10.328 26.094 9.227 1 98.06 203 ALA B CA 1
ATOM 3538 C C . ALA B 1 203 ? -9.766 25.016 8.312 1 98.06 203 ALA B C 1
ATOM 3540 O O . ALA B 1 203 ? -8.852 25.266 7.527 1 98.06 203 ALA B O 1
ATOM 3541 N N . LEU B 1 204 ? -10.25 23.797 8.43 1 97.81 204 LEU B N 1
ATOM 3542 C CA . LEU B 1 204 ? -9.875 22.734 7.508 1 97.81 204 LEU B CA 1
ATOM 3543 C C . LEU B 1 204 ? -10.781 22.734 6.281 1 97.81 204 LEU B C 1
ATOM 3545 O O . LEU B 1 204 ? -11.93 22.297 6.348 1 97.81 204 LEU B O 1
ATOM 3549 N N . LYS B 1 205 ? -10.266 23.219 5.211 1 97.12 205 LYS B N 1
ATOM 3550 C CA . LYS B 1 205 ? -11.047 23.359 3.986 1 97.12 205 LYS B CA 1
ATOM 3551 C C . LYS B 1 205 ? -10.938 22.094 3.121 1 97.12 205 LYS B C 1
ATOM 3553 O O . LYS B 1 205 ? -9.844 21.562 2.92 1 97.12 205 LYS B O 1
ATOM 3558 N N . ILE B 1 206 ? -12.039 21.672 2.619 1 94.56 206 ILE B N 1
ATOM 3559 C CA . ILE B 1 206 ? -12.055 20.516 1.718 1 94.56 206 ILE B CA 1
ATOM 3560 C C . ILE B 1 206 ? -11.805 20.984 0.285 1 94.56 206 ILE B C 1
ATOM 3562 O O . ILE B 1 206 ? -12.508 21.844 -0.23 1 94.56 206 ILE B O 1
ATOM 3566 N N . ASP B 1 207 ? -10.766 20.484 -0.269 1 92.69 207 ASP B N 1
ATOM 3567 C CA . ASP B 1 207 ? -10.367 20.766 -1.643 1 92.69 207 ASP B CA 1
ATOM 3568 C C . ASP B 1 207 ? -10.109 19.484 -2.422 1 92.69 207 ASP B C 1
ATOM 3570 O O . ASP B 1 207 ? -8.969 19 -2.467 1 92.69 207 ASP B O 1
ATOM 3574 N N . PRO B 1 208 ? -11.047 19.031 -3.166 1 85.62 208 PRO B N 1
ATOM 3575 C CA . PRO B 1 208 ? -10.883 17.75 -3.879 1 85.62 208 PRO B CA 1
ATOM 3576 C C . PRO B 1 208 ? -9.797 17.812 -4.949 1 85.62 208 PRO B C 1
ATOM 3578 O O . PRO B 1 208 ? -9.359 16.781 -5.449 1 85.62 208 PRO B O 1
ATOM 3581 N N . HIS B 1 209 ? -9.328 19.031 -5.266 1 84.44 209 HIS B N 1
ATOM 3582 C CA . HIS B 1 209 ? -8.336 19.172 -6.328 1 84.44 209 HIS B CA 1
ATOM 3583 C C . HIS B 1 209 ? -6.934 19.359 -5.758 1 84.44 209 HIS B C 1
ATOM 3585 O O . HIS B 1 209 ? -5.977 19.578 -6.508 1 84.44 209 HIS B O 1
ATOM 3591 N N . LYS B 1 210 ? -6.898 19.219 -4.5 1 84.56 210 LYS B N 1
ATOM 3592 C CA . LYS B 1 210 ? -5.578 19.297 -3.875 1 84.56 210 LYS B CA 1
ATOM 3593 C C . LYS B 1 210 ? -4.66 18.203 -4.414 1 84.56 210 LYS B C 1
ATOM 3595 O O . LYS B 1 210 ? -5.031 17.031 -4.445 1 84.56 210 LYS B O 1
ATOM 3600 N N . THR B 1 211 ? -3.498 18.656 -4.918 1 78.31 211 THR B N 1
ATOM 3601 C CA . THR B 1 211 ? -2.588 17.688 -5.523 1 78.31 211 THR B CA 1
ATOM 3602 C C . THR B 1 211 ? -1.393 17.422 -4.613 1 78.31 211 THR B C 1
ATOM 3604 O O . THR B 1 211 ? -1.088 18.234 -3.734 1 78.31 211 THR B O 1
ATOM 3607 N N . ASN B 1 212 ? -0.896 16.312 -4.719 1 73.38 212 ASN B N 1
ATOM 3608 C CA . ASN B 1 212 ? 0.369 15.945 -4.09 1 73.38 212 ASN B CA 1
ATOM 3609 C C . ASN B 1 212 ? 1.229 15.086 -5.012 1 73.38 212 ASN B C 1
ATOM 3611 O O . ASN B 1 212 ? 0.898 14.906 -6.188 1 73.38 212 ASN B O 1
ATOM 3615 N N . PHE B 1 213 ? 2.363 14.781 -4.559 1 66.5 213 PHE B N 1
ATOM 3616 C CA . PHE B 1 213 ? 3.338 14.008 -5.309 1 66.5 213 PHE B CA 1
ATOM 3617 C C . PHE B 1 213 ? 2.684 12.781 -5.941 1 66.5 213 PHE B C 1
ATOM 3619 O O . PHE B 1 213 ? 2.959 12.453 -7.098 1 66.5 213 PHE B O 1
ATOM 3626 N N . MET B 1 214 ? 1.816 12.172 -5.238 1 69.25 214 MET B N 1
ATOM 3627 C CA . MET B 1 214 ? 1.21 10.93 -5.723 1 69.25 214 MET B CA 1
ATOM 3628 C C . MET B 1 214 ? 0.346 11.195 -6.953 1 69.25 214 MET B C 1
ATOM 3630 O O . MET B 1 214 ? 0.125 10.297 -7.766 1 69.25 214 MET B O 1
ATOM 3634 N N . ASP B 1 215 ? -0.076 12.406 -7.062 1 77.19 215 ASP B N 1
ATOM 3635 C CA . ASP B 1 215 ? -0.847 12.766 -8.25 1 77.19 215 ASP B CA 1
ATOM 3636 C C . ASP B 1 215 ? 0.019 12.719 -9.5 1 77.19 215 ASP B C 1
ATOM 3638 O O . ASP B 1 215 ? -0.449 12.312 -10.57 1 77.19 215 ASP B O 1
ATOM 3642 N N . ASP B 1 216 ? 1.234 13.117 -9.305 1 68.88 216 ASP B N 1
ATOM 3643 C CA . ASP B 1 216 ? 2.164 13.062 -10.43 1 68.88 216 ASP B CA 1
ATOM 3644 C C . ASP B 1 216 ? 2.453 11.617 -10.836 1 68.88 216 ASP B C 1
ATOM 3646 O O . ASP B 1 216 ? 2.533 11.305 -12.023 1 68.88 216 ASP B O 1
ATOM 3650 N N . VAL B 1 217 ? 2.51 10.805 -9.891 1 66.75 217 VAL B N 1
ATOM 3651 C CA . VAL B 1 217 ? 2.723 9.383 -10.148 1 66.75 217 VAL B CA 1
ATOM 3652 C C . VAL B 1 217 ? 1.531 8.812 -10.914 1 66.75 217 VAL B C 1
ATOM 3654 O O . VAL B 1 217 ? 1.706 8.094 -11.898 1 66.75 217 VAL B O 1
ATOM 3657 N N . VAL B 1 218 ? 0.434 9.227 -10.547 1 69.06 218 VAL B N 1
ATOM 3658 C CA . VAL B 1 218 ? -0.804 8.727 -11.133 1 69.06 218 VAL B CA 1
ATOM 3659 C C . VAL B 1 218 ? -0.979 9.305 -12.539 1 69.06 218 VAL B C 1
ATOM 3661 O O . VAL B 1 218 ? -1.355 8.594 -13.469 1 69.06 218 VAL B O 1
ATOM 3664 N N . LYS B 1 219 ? -0.732 10.617 -12.703 1 67 219 LYS B N 1
ATOM 3665 C CA . LYS B 1 219 ? -0.886 11.297 -13.984 1 67 219 LYS B CA 1
ATOM 3666 C C . LYS B 1 219 ? 0.106 10.758 -15.016 1 67 219 LYS B C 1
ATOM 3668 O O . LYS B 1 219 ? -0.246 10.562 -16.172 1 67 219 LYS B O 1
ATOM 3673 N N . ASN B 1 220 ? 1.313 10.766 -14.594 1 60.03 220 ASN B N 1
ATOM 3674 C CA . ASN B 1 220 ? 2.35 10.289 -15.508 1 60.03 220 ASN B CA 1
ATOM 3675 C C . ASN B 1 220 ? 2.123 8.836 -15.906 1 60.03 220 ASN B C 1
ATOM 3677 O O . ASN B 1 220 ? 2.559 8.406 -16.969 1 60.03 220 ASN B O 1
ATOM 3681 N N . ALA B 1 221 ? 1.396 8.297 -15.125 1 52.88 221 ALA B N 1
ATOM 3682 C CA . ALA B 1 221 ? 0.98 6.953 -15.516 1 52.88 221 ALA B CA 1
ATOM 3683 C C . ALA B 1 221 ? -0.036 7 -16.656 1 52.88 221 ALA B C 1
ATOM 3685 O O . ALA B 1 221 ? -0.06 6.113 -17.5 1 52.88 221 ALA B O 1
ATOM 3686 N N . GLY B 1 222 ? -0.908 8.102 -16.641 1 45.81 222 GLY B N 1
ATOM 3687 C CA . GLY B 1 222 ? -1.9 8.289 -17.688 1 45.81 222 GLY B CA 1
ATOM 3688 C C . GLY B 1 222 ? -1.326 8.906 -18.953 1 45.81 222 GLY B C 1
ATOM 3689 O O . GLY B 1 222 ? -1.936 8.82 -20.031 1 45.81 222 GLY B O 1
ATOM 3690 N N . ALA B 1 223 ? -0.375 9.859 -18.906 1 43.03 223 ALA B N 1
ATOM 3691 C CA . ALA B 1 223 ? 0.113 10.664 -20.031 1 43.03 223 ALA B CA 1
ATOM 3692 C C . ALA B 1 223 ? 0.804 9.789 -21.078 1 43.03 223 ALA B C 1
ATOM 3694 O O . ALA B 1 223 ? 0.82 10.125 -22.266 1 43.03 223 ALA B O 1
ATOM 3695 N N . GLU B 1 224 ? 1.483 8.805 -20.75 1 36.94 224 GLU B N 1
ATOM 3696 C CA . GLU B 1 224 ? 2.172 8.125 -21.844 1 36.94 224 GLU B CA 1
ATOM 3697 C C . GLU B 1 224 ? 1.177 7.508 -22.828 1 36.94 224 GLU B C 1
ATOM 3699 O O . GLU B 1 224 ? 1.573 6.93 -23.844 1 36.94 224 GLU B O 1
ATOM 3704 N N . LEU B 1 225 ? -0.072 7.652 -22.453 1 34.53 225 LEU B N 1
ATOM 3705 C CA . LEU B 1 225 ? -0.955 7.188 -23.516 1 34.53 225 LEU B CA 1
ATOM 3706 C C . LEU B 1 225 ? -1.38 8.344 -24.422 1 34.53 225 LEU B C 1
ATOM 3708 O O . LEU B 1 225 ? -2.283 8.195 -25.25 1 34.53 225 LEU B O 1
ATOM 3712 N N . GLY B 1 226 ? -0.92 9.617 -24.188 1 30.23 226 GLY B N 1
ATOM 3713 C CA . GLY B 1 226 ? -1.252 10.617 -25.188 1 30.23 226 GLY B CA 1
ATOM 3714 C C . GLY B 1 226 ? -0.39 10.523 -26.422 1 30.23 226 GLY B C 1
ATOM 3715 O O . GLY B 1 226 ? 0.709 9.969 -26.391 1 30.23 226 GLY B O 1
ATOM 3716 N N . PRO B 1 227 ? -1.095 10.789 -27.625 1 27.36 227 PRO B N 1
ATOM 3717 C CA . PRO B 1 227 ? -0.327 10.781 -28.859 1 27.36 227 PRO B CA 1
ATOM 3718 C C . PRO B 1 227 ? 0.889 11.703 -28.812 1 27.36 227 PRO B C 1
ATOM 3720 O O . PRO B 1 227 ? 0.803 12.812 -28.297 1 27.36 227 PRO B O 1
ATOM 3723 N N . LYS B 1 228 ? 2.039 11.266 -28.656 1 34.38 228 LYS B N 1
ATOM 3724 C CA . LYS B 1 228 ? 3.213 12.07 -29 1 34.38 228 LYS B CA 1
ATOM 3725 C C . LYS B 1 228 ? 2.949 12.945 -30.219 1 34.38 228 LYS B C 1
ATOM 3727 O O . LYS B 1 228 ? 2.531 12.445 -31.266 1 34.38 228 LYS B O 1
ATOM 3732 N N . LYS B 1 229 ? 2.941 14.148 -30.109 1 30.94 229 LYS B N 1
ATOM 3733 C CA . LYS B 1 229 ? 3.135 15.047 -31.25 1 30.94 229 LYS B CA 1
ATOM 3734 C C . LYS B 1 229 ? 4.359 14.641 -32.062 1 30.94 229 LYS B C 1
ATOM 3736 O O . LYS B 1 229 ? 5.352 14.164 -31.5 1 30.94 229 LYS B O 1
ATOM 3741 N N . ASN B 1 230 ? 4.328 14.539 -33.5 1 24.97 230 ASN B N 1
ATOM 3742 C CA . ASN B 1 230 ? 5.195 14.18 -34.625 1 24.97 230 ASN B CA 1
ATOM 3743 C C . ASN B 1 230 ? 6.559 14.859 -34.531 1 24.97 230 ASN B C 1
ATOM 3745 O O . ASN B 1 230 ? 6.773 15.93 -35.094 1 24.97 230 ASN B O 1
ATOM 3749 N N . LYS B 1 231 ? 7.207 15.297 -33.469 1 24.42 231 LYS B N 1
ATOM 3750 C CA . LYS B 1 231 ? 8.492 15.75 -34 1 24.42 231 LYS B CA 1
ATOM 3751 C C . LYS B 1 231 ? 9.188 14.641 -34.812 1 24.42 231 LYS B C 1
ATOM 3753 O O . LYS B 1 231 ? 8.961 13.461 -34.531 1 24.42 231 LYS B O 1
ATOM 3758 N N . LYS B 1 232 ? 9.953 15.062 -35.875 1 25.94 232 LYS B N 1
ATOM 3759 C CA . LYS B 1 232 ? 10.805 14.312 -36.812 1 25.94 232 LYS B CA 1
ATOM 3760 C C . LYS B 1 232 ? 11.617 13.25 -36.062 1 25.94 232 LYS B C 1
ATOM 3762 O O . LYS B 1 232 ? 12.023 13.461 -34.938 1 25.94 232 LYS B O 1
ATOM 3767 N N . LYS B 1 233 ? 11.805 12.078 -36.75 1 31.73 233 LYS B N 1
ATOM 3768 C CA . LYS B 1 233 ? 12.391 10.742 -36.656 1 31.73 233 LYS B CA 1
ATOM 3769 C C . LYS B 1 233 ? 13.844 10.812 -36.219 1 31.73 233 LYS B C 1
ATOM 3771 O O . LYS B 1 233 ? 14.758 10.914 -37.031 1 31.73 233 LYS B O 1
ATOM 3776 N N . GLY B 1 234 ? 14.555 11.75 -35.531 1 24.36 234 GLY B N 1
ATOM 3777 C CA . GLY B 1 234 ? 15.859 11.102 -35.594 1 24.36 234 GLY B CA 1
ATOM 3778 C C . GLY B 1 234 ? 15.836 9.672 -35.094 1 24.36 234 GLY B C 1
ATOM 3779 O O . GLY B 1 234 ? 14.891 9.25 -34.406 1 24.36 234 GLY B O 1
ATOM 3780 N N . LYS B 1 235 ? 16.938 8.766 -35.594 1 23.64 235 LYS B N 1
ATOM 3781 C CA . LYS B 1 235 ? 17.109 7.32 -35.469 1 23.64 235 LYS B CA 1
ATOM 3782 C C . LYS B 1 235 ? 16.938 6.875 -34 1 23.64 235 LYS B C 1
ATOM 3784 O O . LYS B 1 235 ? 17.906 6.805 -33.25 1 23.64 235 LYS B O 1
ATOM 3789 N N . LYS B 1 236 ? 16.156 7.621 -33.344 1 27.81 236 LYS B N 1
ATOM 3790 C CA . LYS B 1 236 ? 16.281 7.062 -32 1 27.81 236 LYS B CA 1
ATOM 3791 C C . LYS B 1 236 ? 16.031 5.559 -32 1 27.81 236 LYS B C 1
ATOM 3793 O O . LYS B 1 236 ? 15.078 5.082 -32.625 1 27.81 236 LYS B O 1
ATOM 3798 N N . ARG B 1 237 ? 17.156 4.754 -31.719 1 24.69 237 ARG B N 1
ATOM 3799 C CA . ARG B 1 237 ? 17.234 3.312 -31.5 1 24.69 237 ARG B CA 1
ATOM 3800 C C . ARG B 1 237 ? 16 2.797 -30.766 1 24.69 237 ARG B C 1
ATOM 3802 O O . ARG B 1 237 ? 15.438 3.494 -29.922 1 24.69 237 ARG B O 1
ATOM 3809 N N . LYS B 1 238 ? 15.5 1.8 -31.359 1 23.58 238 LYS B N 1
ATOM 3810 C CA . LYS B 1 238 ? 14.539 0.76 -31 1 23.58 238 LYS B CA 1
ATOM 3811 C C . LYS B 1 238 ? 14.75 0.29 -29.562 1 23.58 238 LYS B C 1
ATOM 3813 O O . LYS B 1 238 ? 15.617 -0.544 -29.297 1 23.58 238 LYS B O 1
ATOM 3818 N N . ILE B 1 239 ? 14.812 1.266 -28.688 1 25.39 239 ILE B N 1
ATOM 3819 C CA . ILE B 1 239 ? 14.828 0.373 -27.531 1 25.39 239 ILE B CA 1
ATOM 3820 C C . ILE B 1 239 ? 13.641 -0.589 -27.609 1 25.39 239 ILE B C 1
ATOM 3822 O O . ILE B 1 239 ? 12.484 -0.161 -27.625 1 25.39 239 ILE B O 1
ATOM 3826 N N . VAL B 1 240 ? 13.812 -1.66 -28.219 1 26.02 240 VAL B N 1
ATOM 3827 C CA . VAL B 1 240 ? 13.062 -2.906 -28.094 1 26.02 240 VAL B CA 1
ATOM 3828 C C . VAL B 1 240 ? 12.57 -3.07 -26.672 1 26.02 240 VAL B C 1
ATOM 3830 O O . VAL B 1 240 ? 13.359 -3.301 -25.75 1 26.02 240 VAL B O 1
ATOM 3833 N N . GLU B 1 241 ? 11.852 -2.172 -26.344 1 30.22 241 GLU B N 1
ATOM 3834 C CA . GLU B 1 241 ? 11.023 -2.662 -25.25 1 30.22 241 GLU B CA 1
ATOM 3835 C C . GLU B 1 241 ? 10.328 -3.969 -25.625 1 30.22 241 GLU B C 1
ATOM 3837 O O . GLU B 1 241 ? 9.281 -3.957 -26.281 1 30.22 241 GLU B O 1
ATOM 3842 N N . LYS B 1 242 ? 10.898 -4.988 -26.031 1 29.08 242 LYS B N 1
ATOM 3843 C CA . LYS B 1 242 ? 10.102 -6.148 -26.438 1 29.08 242 LYS B CA 1
ATOM 3844 C C . LYS B 1 242 ? 9.07 -6.492 -25.375 1 29.08 242 LYS B C 1
ATOM 3846 O O . LYS B 1 242 ? 8.484 -7.582 -25.391 1 29.08 242 LYS B O 1
ATOM 3851 N N . ASP B 1 243 ? 8.75 -5.992 -24.219 1 33 243 ASP B N 1
ATOM 3852 C CA . ASP B 1 243 ? 8.219 -7.086 -23.406 1 33 243 ASP B CA 1
ATOM 3853 C C . ASP B 1 243 ? 6.918 -7.621 -24 1 33 243 ASP B C 1
ATOM 3855 O O . ASP B 1 243 ? 6.246 -6.926 -24.766 1 33 243 ASP B O 1
ATOM 3859 N N . VAL B 1 244 ? 6.227 -9.023 -23.375 1 37.47 244 VAL B N 1
ATOM 3860 C CA . VAL B 1 244 ? 5.48 -10.273 -23.359 1 37.47 244 VAL B CA 1
ATOM 3861 C C . VAL B 1 244 ? 3.986 -9.984 -23.203 1 37.47 244 VAL B C 1
ATOM 3863 O O . VAL B 1 244 ? 3.594 -9.078 -22.469 1 37.47 244 VAL B O 1
ATOM 3866 N N . PRO B 1 245 ? 3.102 -10.914 -23.688 1 44.09 245 PRO B N 1
ATOM 3867 C CA . PRO B 1 245 ? 1.678 -11.219 -23.844 1 44.09 245 PRO B CA 1
ATOM 3868 C C . PRO B 1 245 ? 0.958 -11.398 -22.516 1 44.09 245 PRO B C 1
ATOM 3870 O O . PRO B 1 245 ? 1.294 -12.312 -21.75 1 44.09 245 PRO B O 1
ATOM 3873 N N . VAL B 1 246 ? 0.403 -10.617 -21.719 1 46.88 246 VAL B N 1
ATOM 3874 C CA . VAL B 1 246 ? -0.167 -10.805 -20.391 1 46.88 246 VAL B CA 1
ATOM 3875 C C . VAL B 1 246 ? -1.332 -11.789 -20.453 1 46.88 246 VAL B C 1
ATOM 3877 O O . VAL B 1 246 ? -2.447 -11.414 -20.828 1 46.88 246 VAL B O 1
ATOM 3880 N N . ASP B 1 247 ? -1.736 -13.375 -20.594 1 48.03 247 ASP B N 1
ATOM 3881 C CA . ASP B 1 247 ? -1.533 -14.391 -21.609 1 48.03 247 ASP B CA 1
ATOM 3882 C C . ASP B 1 247 ? -2.848 -14.75 -22.297 1 48.03 247 ASP B C 1
ATOM 3884 O O . ASP B 1 247 ? -3.828 -15.102 -21.641 1 48.03 247 ASP B O 1
ATOM 3888 N N . GLU B 1 248 ? -3.529 -14.117 -23.297 1 41.34 248 GLU B N 1
ATOM 3889 C CA . GLU B 1 248 ? -4.641 -14.812 -23.922 1 41.34 248 GLU B CA 1
ATOM 3890 C C . GLU B 1 248 ? -4.207 -16.172 -24.453 1 41.34 248 GLU B C 1
ATOM 3892 O O . GLU B 1 248 ? -4.863 -17.188 -24.203 1 41.34 248 GLU B O 1
ATOM 3897 N N . HIS B 1 249 ? -3.822 -16.422 -25.922 1 50.34 249 HIS B N 1
ATOM 3898 C CA . HIS B 1 249 ? -4.309 -17.656 -26.531 1 50.34 249 HIS B CA 1
ATOM 3899 C C . HIS B 1 249 ? -3.695 -18.891 -25.875 1 50.34 249 HIS B C 1
ATOM 3901 O O . HIS B 1 249 ? -2.492 -19.125 -26 1 50.34 249 HIS B O 1
ATOM 3907 N N . GLU B 1 250 ? -4.102 -19.297 -24.75 1 49.16 250 GLU B N 1
ATOM 3908 C CA . GLU B 1 250 ? -3.754 -20.469 -23.953 1 49.16 250 GLU B CA 1
ATOM 3909 C C . GLU B 1 250 ? -3.328 -21.641 -24.844 1 49.16 250 GLU B C 1
ATOM 3911 O O . GLU B 1 250 ? -3.393 -22.797 -24.438 1 49.16 250 GLU B O 1
ATOM 3916 N N . GLU B 1 251 ? -3.119 -22 -26.266 1 57.53 251 GLU B N 1
ATOM 3917 C CA . GLU B 1 251 ? -3.031 -23.406 -26.656 1 57.53 251 GLU B CA 1
ATOM 3918 C C . GLU B 1 251 ? -1.692 -24 -26.234 1 57.53 251 GLU B C 1
ATOM 3920 O O . GLU B 1 251 ? -0.635 -23.438 -26.531 1 57.53 251 GLU B O 1
ATOM 3925 N N . LEU B 1 252 ? -1.594 -24.938 -25.094 1 65.56 252 LEU B N 1
ATOM 3926 C CA . LEU B 1 252 ? -0.661 -26 -24.734 1 65.56 252 LEU B CA 1
ATOM 3927 C C . LEU B 1 252 ? -0.843 -27.203 -25.656 1 65.56 252 LEU B C 1
ATOM 3929 O O . LEU B 1 252 ? -1.97 -27.562 -26.016 1 65.56 252 LEU B O 1
#

Sequence (504 aa):
MVLTRSLLLSCALWVGCVAASIDFPDLSSYSQPCEPFTCRPKRSPAPVKDFEFTANGCGTSGMPISTSTDFQECCNWHDACYSMCGMPKANCEKRLQKCMKAKCKSIRDPAKRDECFSTAKIFYIGANMIACPAYQDAQKEACECVPTENAAAATRERLEYFLEENGAPQEELEDDAIDTLLKKYKGQEPTMFLRLLKKYPKALKIDPHKTNFMDDVVKNAGAELGPKKNKKKGKKRKIVEKDVPVDEHEELMVLTRSLLLSCALWVGCVAASIDFPDLSSYSQPCEPFTCRPKRSPAPVKDFEFTANGCGTSGMPISTSTDFQECCNWHDACYSMCGMPKANCEKRLQKCMKAKCKSIRDPAKRDECFSTAKIFYIGANMIACPAYQDAQKEACECVPTENAAAATRERLEYFLEENGAPQEELEDDAIDTLLKKYKGQEPTMFLRLLKKYPKALKIDPHKTNFMDDVVKNAGAELGPKKNKKKGKKRKIVEKDVPVDEHEEL

Organism: NCBI:txid53985